Protein AF-A0A4Z0YD74-F1 (afdb_monomer)

Secondary structure (DSSP, 8-state):
-----S-TTT--HHHHHHHHHTTSS-HHHHHHHHHHHHHHHHHHH--EEEE--HHHHHHHHHHHHHHHHTT---STTTT-EEEEES--TTSSS--PPPGGG-----TT-GGGTT-B-SS--HHHHHHHHTT-EEEEEE--SGGGGTS-TTPPTTEETTTEE--BTTTBSPPTTPPTT-TT---SSSHHHHHHHHTTS-SEEE---S-------TT--S--GGGG-BTTB--HHHHHHHHIIIIIHHHHHHT-SB-S-SSHHHHHHHHHHTHHHHS-TT----HHHHHHHT----HHHHHHHHHHHHHHHHHHHHHHHHHTT-S-EEEETTSTHHHHHHHHT--EEEEEEEE-TTT--EEEEEEE-STT-HHHHHHHHHHHHHHSPPPPPP----

Mean predicted aligned error: 5.2 Å

Radius of gyration: 21.19 Å; Cα contacts (8 Å, |Δi|>4): 748; chains: 1; bounding box: 54×49×63 Å

Foldseek 3Di:
DPDQLDDLQPQALLNVLVCLLVVVDFLLSQLVNLVVLCVQFCVQFLFFLWFFDNVLLNVLRVVLSVCVVVVNQQASCASFEEEEALFALLDLQTQDAACVSVAFRAQLFPQRRPFHFHHGGPVNVVCVSNRYRHGGHTAFQRNFCLFDPQTATRAGLRRGRGWALQFGDDDPPAGRVGLGGCFGRSSSQSRCCQSSSGSYYDDDDQAGDFDPDVVCPPDDCLLLADVSHDLRLLLVLQSCFPPRQQSVQVRTPDRSDRGLVVSVVVCVVVQCRGQNPPRRGRVSSVVSVPRDDDPVRNVVSLVSLLVSLQVVVVCVCVVVVHFKDKDKPSDRVRVSCSSVVFDKDWDWDAADPPRRRTITMIMTGGHPVVVVVVVVVVVDPVPDDDYDHRPSDD

Sequence (394 aa):
MALSYFNPLVTTTADLRRMLDSQQITSVQIVEQYLEQIDRYEPVLNALASIAPRDSLRRIAESLDDERRGGRVRSPLHGIPIVLKVLCPISPDAFITASDLGMPTCAGAAVFAGAKASKNGAIVQMLVDAGLIILAKGNMTEYAGMKTEEMMPGWSAYGDQTISPYVGPIKRNEKILGHSAPGGSSSGPAVAVAAGFSPLAMGTDRDNRVDRNPLLDILDLSELNIDGKDAIMPIAFWDFKHIGIPTFIEGFSDAPVASLEEIVRFNEQNQNLTMPEPFTKQDQLLRALDIAGTSEEIAQLKRRLRETGKSIINRVLDAENVNCIAAPADSAICIYTAAAGYPHITIPLKKLNYNGRPFGICVMARENDEAVLLRFMAAYESMTAPRSVPSLVF

Organism: NCBI:txid37992

Nearest PDB structures (foldseek):
  1m21-assembly2_B  TM=8.201E-01  e=8.482E-23  Stenotrophomonas maltophilia
  5ewq-assembly1_A  TM=7.873E-01  e=8.482E-23  Bacillus anthracis
  5ewq-assembly2_B  TM=7.927E-01  e=3.066E-22  Bacillus anthracis
  5ewq-assembly3_C  TM=7.839E-01  e=2.573E-22  Bacillus anthracis
  6kvr-assembly1_B  TM=6.054E-01  e=1.975E-09  Candida albicans

Structure (mmCIF, N/CA/C/O backbone):
data_AF-A0A4Z0YD74-F1
#
_entry.id   AF-A0A4Z0YD74-F1
#
loop_
_atom_site.group_PDB
_atom_site.id
_atom_site.type_symbol
_atom_site.label_atom_id
_atom_site.label_alt_id
_atom_site.label_comp_id
_atom_site.label_asym_id
_atom_site.label_entity_id
_atom_site.label_seq_id
_atom_site.pdbx_PDB_ins_code
_atom_site.Cartn_x
_atom_site.Cartn_y
_atom_site.Cartn_z
_atom_site.occupancy
_atom_site.B_iso_or_equiv
_atom_site.auth_seq_id
_atom_site.auth_comp_id
_atom_site.auth_asym_id
_atom_site.auth_atom_id
_atom_site.pdbx_PDB_model_num
ATOM 1 N N . MET A 1 1 ? -7.555 -4.041 33.483 1.00 48.06 1 MET A N 1
ATOM 2 C CA . MET A 1 1 ? -7.833 -4.511 32.110 1.00 48.06 1 MET A CA 1
ATOM 3 C C . MET A 1 1 ? -8.229 -3.291 31.309 1.00 48.06 1 MET A C 1
ATOM 5 O O . MET A 1 1 ? -9.149 -2.613 31.748 1.00 48.06 1 MET A O 1
ATOM 9 N N . ALA A 1 2 ? -7.513 -2.966 30.231 1.00 55.31 2 ALA A N 1
ATOM 10 C CA . ALA A 1 2 ? -7.987 -1.950 29.293 1.00 55.31 2 ALA A CA 1
ATOM 11 C C . ALA A 1 2 ? -9.355 -2.392 28.745 1.00 55.31 2 ALA A C 1
ATOM 13 O O . ALA A 1 2 ? -9.575 -3.588 28.524 1.00 55.31 2 ALA A O 1
ATOM 14 N N . LEU A 1 3 ? -10.294 -1.455 28.628 1.00 58.34 3 LEU A N 1
ATOM 15 C CA . LEU A 1 3 ? -11.617 -1.721 28.072 1.00 58.34 3 LEU A CA 1
ATOM 16 C C . LEU A 1 3 ? -11.453 -1.975 26.572 1.00 58.34 3 LEU A C 1
ATOM 18 O O . LEU A 1 3 ? -11.167 -1.055 25.818 1.00 58.34 3 LEU A O 1
ATOM 22 N N . SER A 1 4 ? -11.627 -3.223 26.139 1.00 82.88 4 SER A N 1
ATOM 23 C CA . SER A 1 4 ? -11.691 -3.544 24.712 1.00 82.88 4 SER A CA 1
ATOM 24 C C . SER A 1 4 ? -13.100 -3.227 24.210 1.00 82.88 4 SER A C 1
ATOM 26 O O . SER A 1 4 ? -14.031 -3.972 24.514 1.00 82.88 4 SER A O 1
ATOM 28 N N . TYR A 1 5 ? -13.273 -2.132 23.468 1.00 91.56 5 TYR A N 1
ATOM 29 C CA . TYR A 1 5 ? -14.575 -1.723 22.921 1.00 91.56 5 TYR A CA 1
ATOM 30 C C . TYR A 1 5 ? -15.051 -2.635 21.779 1.00 91.56 5 TYR A C 1
ATOM 32 O O . TYR A 1 5 ? -16.246 -2.883 21.634 1.00 91.56 5 TYR A O 1
ATOM 40 N N . PHE A 1 6 ? -14.124 -3.160 20.976 1.00 96.12 6 PHE A N 1
ATOM 41 C CA . PHE A 1 6 ? -14.395 -4.129 19.903 1.00 96.12 6 PHE A CA 1
ATOM 42 C C . PHE A 1 6 ? -13.249 -5.146 19.755 1.00 96.12 6 PHE A C 1
ATOM 44 O O . PHE A 1 6 ? -12.366 -5.189 20.606 1.00 96.12 6 PHE A O 1
ATOM 51 N N . ASN A 1 7 ? -13.240 -5.995 18.721 1.00 95.69 7 ASN A N 1
ATOM 52 C CA . ASN A 1 7 ? -12.092 -6.859 18.421 1.00 95.69 7 ASN A CA 1
ATOM 53 C C . ASN A 1 7 ? -11.389 -6.360 17.144 1.00 95.69 7 ASN A C 1
ATOM 55 O O . ASN A 1 7 ? -11.938 -6.534 16.053 1.00 95.69 7 ASN A O 1
ATOM 59 N N . PRO A 1 8 ? -10.168 -5.798 17.235 1.00 96.19 8 PRO A N 1
ATOM 60 C CA . PRO A 1 8 ? -9.523 -5.140 16.101 1.00 96.19 8 PRO A CA 1
ATOM 61 C C . PRO A 1 8 ? -9.159 -6.096 14.956 1.00 96.19 8 PRO A C 1
ATOM 63 O O . PRO A 1 8 ? -8.894 -5.643 13.847 1.00 96.19 8 PRO A O 1
ATOM 66 N N . LEU A 1 9 ? -9.166 -7.414 15.193 1.00 95.88 9 LEU A N 1
ATOM 67 C CA . LEU A 1 9 ? -8.867 -8.417 14.170 1.00 95.88 9 LEU A CA 1
ATOM 68 C C . LEU A 1 9 ? -10.046 -8.738 13.247 1.00 95.88 9 LEU A C 1
ATOM 70 O O . LEU A 1 9 ? -9.824 -9.261 12.154 1.00 95.88 9 LEU A O 1
ATOM 74 N N . VAL A 1 10 ? -11.283 -8.499 13.688 1.00 95.06 10 VAL A N 1
ATOM 75 C CA . VAL A 1 10 ? -12.486 -8.979 12.979 1.00 95.06 10 VAL A CA 1
ATOM 76 C C . VAL A 1 10 ? -13.582 -7.933 12.831 1.00 95.06 10 VAL A C 1
ATOM 78 O O . VAL A 1 10 ? -14.423 -8.081 11.952 1.00 95.06 10 VAL A O 1
ATOM 81 N N . THR A 1 11 ? -13.594 -6.889 13.661 1.00 96.44 11 THR A N 1
ATOM 82 C CA . THR A 1 11 ? -14.579 -5.811 13.555 1.00 96.44 11 THR A CA 1
ATOM 83 C C . THR A 1 11 ? -14.349 -5.027 12.266 1.00 96.44 11 THR A C 1
ATOM 85 O O . THR A 1 11 ? -13.262 -4.502 12.026 1.00 96.44 11 THR A O 1
ATOM 88 N N . THR A 1 12 ? -15.379 -4.958 11.426 1.00 95.81 12 THR A N 1
ATOM 89 C CA . THR A 1 12 ? -15.314 -4.304 10.117 1.00 95.81 12 THR A CA 1
ATOM 90 C C . THR A 1 12 ? -15.540 -2.798 10.231 1.00 95.81 12 THR A C 1
ATOM 92 O O . THR A 1 12 ? -16.122 -2.301 11.197 1.00 95.81 12 THR A O 1
ATOM 95 N N . THR A 1 13 ? -15.172 -2.045 9.193 1.00 96.75 13 THR A N 1
ATOM 96 C CA . THR A 1 13 ? -15.523 -0.620 9.092 1.00 96.75 13 THR A CA 1
ATOM 97 C C . THR A 1 13 ? -17.033 -0.382 9.171 1.00 96.75 13 THR A C 1
ATOM 99 O O . THR A 1 13 ? -17.468 0.603 9.766 1.00 96.75 13 THR A O 1
ATOM 102 N N . ALA A 1 14 ? -17.845 -1.282 8.607 1.00 96.56 14 ALA A N 1
ATOM 103 C CA . ALA A 1 14 ? -19.299 -1.189 8.684 1.00 96.56 14 ALA A CA 1
ATOM 104 C C . ALA A 1 14 ? -19.808 -1.377 10.124 1.00 96.56 14 ALA A C 1
ATOM 106 O O . ALA A 1 14 ? -20.751 -0.699 10.530 1.00 96.56 14 ALA A O 1
ATOM 107 N N . ASP A 1 15 ? -19.173 -2.248 10.912 1.00 97.69 15 ASP A N 1
ATOM 108 C CA . ASP A 1 15 ? -19.484 -2.418 12.335 1.00 97.69 15 ASP A CA 1
ATOM 109 C C . ASP A 1 15 ? -19.129 -1.161 13.129 1.00 97.69 15 ASP A C 1
ATOM 111 O O . ASP A 1 15 ? -19.984 -0.629 13.834 1.00 97.69 15 ASP A O 1
ATOM 115 N N . LEU A 1 16 ? -17.912 -0.635 12.949 1.00 98.38 16 LEU A N 1
ATOM 116 C CA . LEU A 1 16 ? -17.460 0.590 13.617 1.00 98.38 16 LEU A CA 1
ATOM 117 C C . LEU A 1 16 ? -18.365 1.778 13.290 1.00 98.38 16 LEU A C 1
ATOM 119 O O . LEU A 1 16 ? -18.776 2.504 14.191 1.00 98.38 16 LEU A O 1
ATOM 123 N N . ARG A 1 17 ? -18.749 1.937 12.016 1.00 97.69 17 ARG A N 1
ATOM 124 C CA . ARG A 1 17 ? -19.724 2.948 11.602 1.00 97.69 17 ARG A CA 1
ATOM 125 C C . ARG A 1 17 ? -21.041 2.789 12.363 1.00 97.69 17 ARG A C 1
ATOM 127 O O . ARG A 1 17 ? -21.539 3.769 12.903 1.00 97.69 17 ARG A O 1
ATOM 134 N N . ARG A 1 18 ? -21.603 1.576 12.436 1.00 98.25 18 ARG A N 1
ATOM 135 C CA . ARG A 1 18 ? -22.859 1.329 13.170 1.00 98.25 18 ARG A CA 1
ATOM 136 C C . ARG A 1 18 ? -22.721 1.639 14.662 1.00 98.25 18 ARG A C 1
ATOM 138 O O . ARG A 1 18 ? -23.654 2.182 15.252 1.00 98.25 18 ARG A O 1
ATOM 145 N N . MET A 1 19 ? -21.580 1.325 15.271 1.00 98.25 19 MET A N 1
ATOM 146 C CA . MET A 1 19 ? -21.304 1.628 16.679 1.00 98.25 19 MET A CA 1
ATOM 147 C C . MET A 1 19 ? -21.175 3.142 16.922 1.00 98.25 19 MET A C 1
ATOM 149 O O . MET A 1 19 ? -21.726 3.637 17.903 1.00 98.25 19 MET A O 1
ATOM 153 N N . LEU A 1 20 ? -20.542 3.888 16.009 1.00 98.31 20 LEU A N 1
ATOM 154 C CA . LEU A 1 20 ? -20.486 5.358 16.043 1.00 98.31 20 LEU A CA 1
ATOM 155 C C . LEU A 1 20 ? -21.872 5.990 15.846 1.00 98.31 20 LEU A C 1
ATOM 157 O O . LEU A 1 20 ? -22.262 6.884 16.594 1.00 98.31 20 LEU A O 1
ATOM 161 N N . ASP A 1 21 ? -22.630 5.523 14.850 1.00 97.06 21 ASP A N 1
ATOM 162 C CA . ASP A 1 21 ? -23.965 6.040 14.516 1.00 97.06 21 ASP A CA 1
ATOM 163 C C . ASP A 1 21 ? -24.966 5.795 15.664 1.00 97.06 21 ASP A C 1
ATOM 165 O O . ASP A 1 21 ? -25.835 6.625 15.922 1.00 97.06 21 ASP A O 1
ATOM 169 N N . SER A 1 22 ? -24.812 4.684 16.393 1.00 96.94 22 SER A N 1
ATOM 170 C CA . SER A 1 22 ? -25.610 4.349 17.584 1.00 96.94 22 SER A CA 1
ATOM 171 C C . SER A 1 22 ? -25.026 4.865 18.904 1.00 96.94 22 SER A C 1
ATOM 173 O O . SER A 1 22 ? -25.555 4.533 19.963 1.00 96.94 22 SER A O 1
ATOM 175 N N . GLN A 1 23 ? -23.964 5.679 18.852 1.00 96.12 23 GLN A N 1
ATOM 176 C CA . GLN A 1 23 ? -23.299 6.280 20.018 1.00 96.12 23 GLN A CA 1
ATOM 177 C C . GLN A 1 23 ? -22.785 5.258 21.051 1.00 96.12 23 GLN A C 1
ATOM 179 O O . GLN A 1 23 ? -22.620 5.583 22.225 1.00 96.12 23 GLN A O 1
ATOM 184 N N . GLN A 1 24 ? -22.521 4.019 20.629 1.00 97.44 24 GLN A N 1
ATOM 185 C CA . GLN A 1 24 ? -21.938 2.980 21.485 1.00 97.44 24 GLN A CA 1
ATOM 186 C C . GLN A 1 24 ? -20.447 3.212 21.728 1.00 97.44 24 GLN A C 1
ATOM 188 O O . GLN A 1 24 ? -19.935 2.836 22.780 1.00 97.44 24 GLN A O 1
ATOM 193 N N . ILE A 1 25 ? -19.764 3.807 20.747 1.00 97.94 25 ILE A N 1
ATOM 194 C CA . ILE A 1 25 ? -18.350 4.176 20.818 1.00 97.94 25 ILE A CA 1
ATOM 195 C C . ILE A 1 25 ? -18.129 5.556 20.199 1.00 97.94 25 ILE A C 1
ATOM 197 O O . ILE A 1 25 ? -18.973 6.047 19.446 1.00 97.94 25 ILE A O 1
ATOM 201 N N . THR A 1 26 ? -16.973 6.150 20.475 1.00 98.50 26 THR A N 1
ATOM 202 C CA . THR A 1 26 ? -16.492 7.387 19.850 1.00 98.50 26 THR A CA 1
ATOM 203 C C . THR A 1 26 ? -15.277 7.127 18.955 1.00 98.50 26 THR A C 1
ATOM 205 O O . THR A 1 26 ? -14.604 6.102 19.075 1.00 98.50 26 THR A O 1
ATOM 208 N N . SER A 1 27 ? -14.964 8.061 18.058 1.00 98.69 27 SER A N 1
ATOM 209 C CA . SER A 1 27 ? -13.771 8.003 17.204 1.00 98.69 27 SER A CA 1
ATOM 210 C C . SER A 1 27 ? -12.498 8.001 18.052 1.00 98.69 27 SER A C 1
ATOM 212 O O . SER A 1 27 ? -11.545 7.296 17.725 1.00 98.69 27 SER A O 1
ATOM 214 N N . VAL A 1 28 ? -12.497 8.725 19.181 1.00 98.62 28 VAL A N 1
ATOM 215 C CA 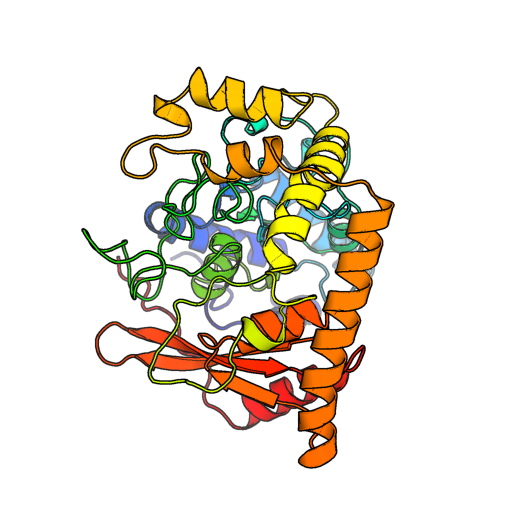. VAL A 1 28 ? -11.396 8.691 20.163 1.00 98.62 28 VAL A CA 1
ATOM 216 C C . VAL A 1 28 ? -11.170 7.274 20.683 1.00 98.62 28 VAL A C 1
ATOM 218 O O . VAL A 1 28 ? -10.046 6.783 20.630 1.00 98.62 28 VAL A O 1
ATOM 221 N N . GLN A 1 29 ? -12.231 6.585 21.111 1.00 98.44 29 GLN A N 1
ATOM 222 C CA . GLN A 1 29 ? -12.139 5.212 21.620 1.00 98.44 29 GLN A CA 1
ATOM 223 C C . GLN A 1 29 ? -11.663 4.228 20.545 1.00 98.44 29 GLN A C 1
ATOM 225 O O . GLN A 1 29 ? -10.898 3.311 20.842 1.00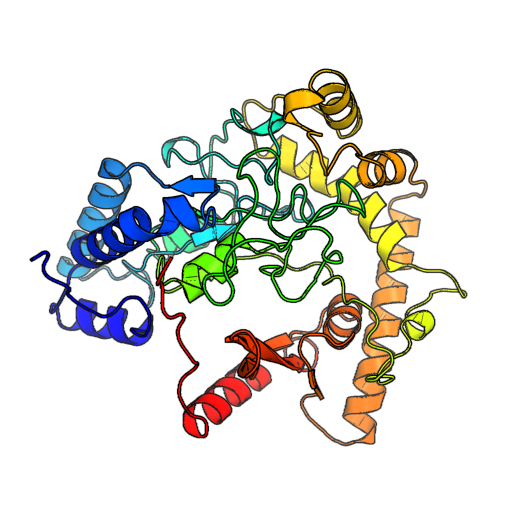 98.44 29 GLN A O 1
ATOM 230 N N . ILE A 1 30 ? -12.070 4.435 19.286 1.00 98.50 30 ILE A N 1
ATOM 231 C CA . ILE A 1 30 ? -11.571 3.653 18.149 1.00 98.50 30 ILE A CA 1
ATOM 232 C C . ILE A 1 30 ? -10.063 3.843 17.982 1.00 98.50 30 ILE A C 1
ATOM 234 O O . ILE A 1 30 ? -9.325 2.862 17.895 1.00 98.50 30 ILE A O 1
ATOM 238 N N . VAL A 1 31 ? -9.600 5.094 17.939 1.00 98.38 31 VAL A N 1
ATOM 239 C CA . VAL A 1 31 ? -8.178 5.425 17.784 1.00 98.38 31 VAL A CA 1
ATOM 240 C C . VAL A 1 31 ? -7.354 4.869 18.942 1.00 98.38 31 VAL A C 1
ATOM 242 O O . VAL A 1 31 ? -6.340 4.221 18.697 1.00 98.38 31 VAL A O 1
ATOM 245 N N . GLU A 1 32 ? -7.789 5.071 20.186 1.00 97.94 32 GLU A N 1
ATOM 246 C CA . GLU A 1 32 ? -7.101 4.561 21.377 1.00 97.94 32 GLU A CA 1
ATOM 247 C C . GLU A 1 32 ? -6.966 3.037 21.335 1.00 97.94 32 GLU A C 1
ATOM 249 O O . GLU A 1 32 ? -5.870 2.515 21.534 1.00 97.94 32 GLU A O 1
ATOM 254 N N . GLN A 1 33 ? -8.032 2.321 20.971 1.00 97.31 33 GLN A N 1
ATOM 255 C CA . GLN A 1 33 ? -7.989 0.867 20.876 1.00 97.31 33 GLN A CA 1
ATOM 256 C C . GLN A 1 33 ? -7.024 0.363 19.786 1.00 97.31 33 GLN A C 1
ATOM 258 O O . GLN A 1 33 ? -6.318 -0.629 19.990 1.00 97.31 33 GLN A O 1
ATOM 263 N N . TYR A 1 34 ? -6.966 1.028 18.630 1.00 98.25 34 TYR A N 1
ATOM 264 C CA . TYR A 1 34 ? -5.996 0.676 17.591 1.00 98.25 34 TYR A CA 1
ATOM 265 C C . TYR A 1 34 ? -4.557 1.010 18.000 1.00 98.25 34 TYR A C 1
ATOM 267 O O . TYR A 1 34 ? -3.655 0.221 17.721 1.00 98.25 34 TYR A O 1
ATOM 275 N N . LEU A 1 35 ? -4.332 2.119 18.712 1.00 98.19 35 LEU A N 1
ATOM 276 C CA . LEU A 1 35 ? -3.018 2.459 19.263 1.00 98.19 35 LEU A CA 1
ATOM 277 C C . LEU A 1 35 ? -2.547 1.433 20.306 1.00 98.19 35 LEU A C 1
ATOM 279 O O . LEU A 1 35 ? -1.380 1.062 20.288 1.00 98.19 35 LEU A O 1
ATOM 283 N N . GLU A 1 36 ? -3.437 0.912 21.156 1.00 96.88 36 GLU A N 1
ATOM 284 C CA . GLU A 1 36 ? -3.101 -0.171 22.094 1.00 96.88 36 GLU A CA 1
ATOM 285 C C . GLU A 1 36 ? -2.695 -1.470 21.377 1.00 96.88 36 GLU A C 1
ATOM 287 O O . GLU A 1 36 ? -1.786 -2.179 21.821 1.00 96.88 36 GLU A O 1
ATOM 292 N N . GLN A 1 37 ? -3.361 -1.799 20.265 1.00 96.94 37 GLN A N 1
ATOM 293 C CA . GLN A 1 37 ? -2.995 -2.948 19.435 1.00 96.94 37 GLN A CA 1
ATOM 294 C C . GLN A 1 37 ? -1.621 -2.735 18.781 1.00 96.94 37 GLN A C 1
ATOM 296 O O . GLN A 1 37 ? -0.801 -3.655 18.769 1.00 96.94 37 GLN A O 1
ATOM 301 N N . ILE A 1 38 ? -1.367 -1.527 18.267 1.00 97.94 38 ILE A N 1
ATOM 302 C CA . ILE A 1 38 ? -0.083 -1.126 17.682 1.00 97.94 38 ILE A CA 1
ATOM 303 C C . ILE A 1 38 ? 1.034 -1.242 18.722 1.00 97.94 38 ILE A C 1
ATOM 305 O O . ILE A 1 38 ? 2.012 -1.934 18.463 1.00 97.94 38 ILE A O 1
ATOM 309 N N . ASP A 1 39 ? 0.867 -0.677 19.920 1.00 97.12 39 ASP A N 1
ATOM 310 C CA . ASP A 1 39 ? 1.874 -0.752 20.991 1.00 97.12 39 ASP A CA 1
ATOM 311 C C . ASP A 1 39 ? 2.284 -2.189 21.316 1.00 97.12 39 ASP A C 1
ATOM 313 O O . ASP A 1 39 ? 3.437 -2.460 21.652 1.00 97.12 39 ASP A O 1
ATOM 317 N N . ARG A 1 40 ? 1.328 -3.119 21.236 1.00 96.25 40 ARG A N 1
ATOM 318 C CA . ARG A 1 40 ? 1.553 -4.516 21.597 1.00 96.25 40 ARG A CA 1
ATOM 319 C C . ARG A 1 40 ? 2.327 -5.294 20.538 1.00 96.25 40 ARG A C 1
ATOM 321 O O . ARG A 1 40 ? 3.114 -6.159 20.912 1.00 96.25 40 ARG A O 1
ATOM 328 N N . TYR A 1 41 ? 2.079 -5.044 19.253 1.00 97.62 41 TYR A N 1
ATOM 329 C CA . TYR A 1 41 ? 2.566 -5.927 18.185 1.00 97.62 41 TYR A CA 1
ATOM 330 C C . TYR A 1 41 ? 3.426 -5.238 17.128 1.00 97.62 41 TYR A C 1
ATOM 332 O O . TYR A 1 41 ? 4.175 -5.920 16.436 1.00 97.62 41 TYR A O 1
ATOM 340 N N . GLU A 1 42 ? 3.377 -3.915 16.988 1.00 97.44 42 GLU A N 1
ATOM 341 C CA . GLU A 1 42 ? 4.245 -3.213 16.041 1.00 97.44 42 GLU A CA 1
ATOM 342 C C . GLU A 1 42 ? 5.741 -3.419 16.335 1.00 97.44 42 GLU A C 1
ATOM 344 O O . GLU A 1 42 ? 6.464 -3.693 15.379 1.00 97.44 42 GLU A O 1
ATOM 349 N N . PRO A 1 43 ? 6.217 -3.442 17.605 1.00 96.38 43 PRO A N 1
ATOM 350 C CA . PRO A 1 43 ? 7.633 -3.682 17.906 1.00 96.38 43 PRO A CA 1
ATOM 351 C C . PRO A 1 43 ? 8.203 -5.010 17.383 1.00 96.38 43 PRO A C 1
ATOM 353 O O . PRO A 1 43 ? 9.420 -5.163 17.320 1.00 96.38 43 PRO A O 1
ATOM 356 N N . VAL A 1 44 ? 7.347 -5.984 17.051 1.00 95.56 44 VAL A N 1
ATOM 357 C CA . VAL A 1 44 ? 7.757 -7.275 16.470 1.00 95.56 44 VAL A CA 1
ATOM 358 C C . VAL A 1 44 ? 7.390 -7.406 14.991 1.00 95.56 44 VAL A C 1
ATOM 360 O O . VAL A 1 44 ? 7.944 -8.262 14.301 1.00 95.56 44 VAL A O 1
ATOM 363 N N . LEU A 1 45 ? 6.455 -6.587 14.497 1.00 97.19 45 LEU A N 1
ATOM 364 C CA . LEU A 1 45 ? 5.949 -6.667 13.129 1.00 97.19 45 LEU A CA 1
ATOM 365 C C . LEU A 1 45 ? 6.610 -5.685 12.162 1.00 97.19 45 LEU A C 1
ATOM 367 O O . LEU A 1 45 ? 6.634 -5.991 10.970 1.00 97.19 45 LEU A O 1
ATOM 371 N N . ASN A 1 46 ? 7.130 -4.545 12.631 1.00 97.12 46 ASN A N 1
ATOM 372 C CA . ASN A 1 46 ? 7.730 -3.500 11.785 1.00 97.12 46 ASN A CA 1
ATOM 373 C C . ASN A 1 46 ? 6.858 -3.165 10.553 1.00 97.12 46 ASN A C 1
ATOM 375 O O . ASN A 1 46 ? 7.333 -3.059 9.411 1.00 97.12 46 ASN A O 1
ATOM 379 N N . ALA A 1 47 ? 5.539 -3.104 10.749 1.00 97.44 47 ALA A N 1
ATOM 380 C CA . ALA A 1 47 ? 4.568 -2.861 9.693 1.00 97.44 47 ALA A CA 1
ATOM 381 C C . ALA A 1 47 ? 4.328 -1.367 9.458 1.00 97.44 47 ALA A C 1
ATOM 383 O O . ALA A 1 47 ? 3.853 -0.984 8.386 1.00 97.44 47 ALA A O 1
ATOM 384 N N . LEU A 1 48 ? 4.644 -0.513 10.427 1.00 97.31 48 LEU A N 1
ATOM 385 C CA . LEU A 1 48 ? 4.423 0.924 10.406 1.00 97.31 48 LEU A CA 1
ATOM 386 C C . LEU A 1 48 ? 5.773 1.643 10.401 1.00 97.31 48 LEU A C 1
ATOM 388 O O . LEU A 1 48 ? 6.536 1.599 11.354 1.00 97.31 48 LEU A O 1
ATOM 392 N N . ALA A 1 49 ? 6.048 2.362 9.317 1.00 94.31 49 ALA A N 1
ATOM 393 C CA . ALA A 1 49 ? 7.230 3.208 9.201 1.00 94.31 49 ALA A CA 1
ATOM 394 C C . ALA A 1 49 ? 7.145 4.438 10.122 1.00 94.31 49 ALA A C 1
ATOM 396 O O . ALA A 1 49 ? 8.156 4.949 10.591 1.00 94.31 49 ALA A O 1
ATOM 397 N N . SER A 1 50 ? 5.937 4.949 10.361 1.00 95.00 50 SER A N 1
ATOM 398 C CA . SER A 1 50 ? 5.706 6.063 11.279 1.00 95.00 50 SER A CA 1
ATOM 399 C C . SER A 1 50 ? 4.266 6.056 11.769 1.00 95.00 50 SER A C 1
ATOM 401 O O . SER A 1 50 ? 3.357 5.714 11.016 1.00 95.00 50 SER A O 1
ATOM 403 N N . ILE A 1 51 ? 4.052 6.459 13.016 1.00 96.31 51 ILE A N 1
ATOM 404 C CA . ILE A 1 51 ? 2.733 6.605 13.633 1.00 96.31 51 ILE A CA 1
ATOM 405 C C . ILE A 1 51 ? 2.514 8.096 13.895 1.00 96.31 51 ILE A C 1
ATOM 407 O O . ILE A 1 51 ? 3.433 8.778 14.353 1.00 96.31 51 ILE A O 1
ATOM 411 N N . ALA A 1 52 ? 1.315 8.609 13.613 1.00 96.56 52 ALA A N 1
ATOM 412 C CA . ALA A 1 52 ? 1.005 10.007 13.894 1.00 96.56 52 ALA A CA 1
ATOM 413 C C . ALA A 1 52 ? 1.102 10.310 15.404 1.00 96.56 52 ALA A C 1
ATOM 415 O O . ALA A 1 52 ? 0.796 9.444 16.232 1.00 96.56 52 ALA A O 1
ATOM 416 N N . PRO A 1 53 ? 1.471 11.543 15.802 1.00 97.50 53 PRO A N 1
ATOM 417 C CA . PRO A 1 53 ? 1.522 11.920 17.210 1.00 97.50 53 PRO A CA 1
ATOM 418 C C . PRO A 1 53 ? 0.175 11.695 17.905 1.00 97.50 53 PRO A C 1
ATOM 420 O O . PRO A 1 53 ? -0.865 12.155 17.427 1.00 97.50 53 PRO A O 1
ATOM 423 N N . ARG A 1 54 ? 0.195 11.028 19.065 1.00 97.19 54 ARG A N 1
ATOM 424 C CA . ARG A 1 54 ? -1.020 10.644 19.807 1.00 97.19 54 ARG A CA 1
ATOM 425 C C . ARG A 1 54 ? -1.930 11.825 20.121 1.00 97.19 54 ARG A C 1
ATOM 427 O O . ARG A 1 54 ? -3.134 11.734 19.910 1.00 97.19 54 ARG A O 1
ATOM 434 N N . ASP A 1 55 ? -1.356 12.945 20.550 1.00 97.00 55 ASP A N 1
ATOM 435 C CA . ASP A 1 55 ? -2.123 14.155 20.859 1.00 97.00 55 ASP A CA 1
ATOM 436 C C . ASP A 1 55 ? -2.793 14.749 19.612 1.00 97.00 55 ASP A C 1
ATOM 438 O O . ASP A 1 55 ? -3.887 15.304 19.692 1.00 97.00 55 ASP A O 1
ATOM 442 N N . SER A 1 56 ? -2.167 14.627 18.438 1.00 96.81 56 SER A N 1
ATOM 443 C CA . SER A 1 56 ? -2.782 15.034 17.170 1.00 96.81 56 SER A CA 1
ATOM 444 C C . SER A 1 56 ? -3.915 14.092 16.779 1.00 96.81 56 SER A C 1
ATOM 446 O O . SER A 1 56 ? -5.004 14.565 16.468 1.00 96.81 56 SER A O 1
ATOM 448 N N . LEU A 1 57 ? -3.696 12.776 16.863 1.00 97.94 57 LEU A N 1
ATOM 449 C CA . LEU A 1 57 ? -4.729 11.775 16.588 1.00 97.94 57 LEU A CA 1
ATOM 450 C C . LEU A 1 57 ? -5.952 11.952 17.486 1.00 97.94 57 LEU A C 1
ATOM 452 O O . LEU A 1 57 ? -7.080 11.961 16.996 1.00 97.94 57 LEU A O 1
ATOM 456 N N . ARG A 1 58 ? -5.726 12.157 18.786 1.00 98.12 58 ARG A N 1
ATOM 457 C CA . ARG A 1 58 ? -6.784 12.400 19.762 1.00 98.12 58 ARG A CA 1
ATOM 458 C C . ARG A 1 58 ? -7.573 13.665 19.438 1.00 98.12 58 ARG A C 1
ATOM 460 O O . ARG A 1 58 ? -8.791 13.586 19.346 1.00 98.12 58 ARG A O 1
ATOM 467 N N . ARG A 1 59 ? -6.909 14.800 19.186 1.00 98.25 59 ARG A N 1
ATOM 468 C CA . ARG A 1 59 ? -7.594 16.057 18.822 1.00 98.25 59 ARG A CA 1
ATOM 469 C C . ARG A 1 59 ? -8.416 15.931 17.539 1.00 98.25 59 ARG A C 1
ATOM 471 O O . ARG A 1 59 ? -9.522 16.458 17.469 1.00 98.25 59 ARG A O 1
ATOM 478 N N . ILE A 1 60 ? -7.888 15.244 16.523 1.00 98.25 60 ILE A N 1
ATOM 479 C CA . ILE A 1 60 ? -8.616 15.001 15.267 1.00 98.25 60 ILE A CA 1
ATOM 480 C C . ILE A 1 60 ? -9.856 14.143 15.542 1.00 98.25 60 ILE A C 1
ATOM 482 O O . ILE A 1 60 ? -10.946 14.485 15.090 1.00 98.25 60 ILE A O 1
ATOM 486 N N . ALA A 1 61 ? -9.708 13.064 16.311 1.00 9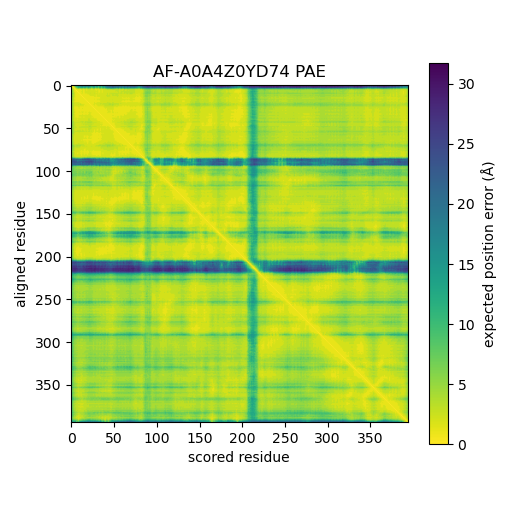8.69 61 ALA A N 1
ATOM 487 C CA . ALA A 1 61 ? -10.814 12.188 16.676 1.00 98.69 61 ALA A CA 1
ATOM 488 C C . ALA A 1 61 ? -11.893 12.920 17.496 1.00 98.69 61 ALA A C 1
ATOM 490 O O . ALA A 1 61 ? -13.069 12.824 17.158 1.00 98.69 61 ALA A O 1
ATOM 491 N N . GLU A 1 62 ? -11.496 13.715 18.498 1.00 98.75 62 GLU A N 1
ATOM 492 C CA . GLU A 1 62 ? -12.396 14.566 19.293 1.00 98.75 62 GLU A CA 1
ATOM 493 C C . GLU A 1 62 ? -13.167 15.541 18.390 1.00 98.75 62 GLU A C 1
ATOM 495 O O . GLU A 1 62 ? -14.390 15.624 18.469 1.00 98.75 62 GLU A O 1
ATOM 500 N N . SER A 1 63 ? -12.483 16.209 17.454 1.00 98.69 63 SER A N 1
ATOM 501 C CA . SER A 1 63 ? -13.128 17.114 16.492 1.00 98.69 63 SER A CA 1
ATOM 502 C C . SER A 1 63 ? -14.151 16.397 15.605 1.00 98.69 63 SER A C 1
ATOM 504 O O . SER A 1 63 ? -15.214 16.948 15.318 1.00 98.69 63 SER A O 1
ATOM 506 N N . LEU A 1 64 ? -13.855 15.177 15.150 1.00 98.75 64 LEU A N 1
ATOM 507 C CA . LEU A 1 64 ? -14.783 14.390 14.334 1.00 98.75 64 LEU A CA 1
ATOM 508 C C . LEU A 1 64 ? -15.977 13.893 15.161 1.00 98.75 64 LEU A C 1
ATOM 510 O O . LEU A 1 64 ? -17.103 13.868 14.657 1.00 98.75 64 LEU A O 1
ATOM 514 N N . ASP A 1 65 ? -15.770 13.561 16.433 1.00 98.75 65 ASP A N 1
ATOM 515 C CA . ASP A 1 65 ? -16.854 13.229 17.356 1.00 98.75 65 ASP A CA 1
ATOM 516 C C . ASP A 1 65 ? -17.752 14.443 17.637 1.00 98.75 65 ASP A C 1
ATOM 518 O O . ASP A 1 65 ? -18.977 14.311 17.663 1.00 98.75 65 ASP A O 1
ATOM 522 N N . ASP A 1 66 ? -17.178 15.636 17.792 1.00 98.62 66 ASP A N 1
ATOM 523 C CA . ASP A 1 66 ? -17.912 16.897 17.960 1.00 98.62 66 ASP A CA 1
ATOM 524 C C . ASP A 1 66 ? -18.754 17.233 16.725 1.00 98.62 66 ASP A C 1
ATOM 526 O O . ASP A 1 66 ? -19.929 17.597 16.839 1.00 98.62 66 ASP A O 1
ATOM 530 N N . GLU A 1 67 ? -18.185 17.060 15.531 1.00 98.56 67 GLU A N 1
ATOM 531 C CA . GLU A 1 67 ? -18.911 17.190 14.268 1.00 98.56 67 GLU A CA 1
ATOM 532 C C . GLU A 1 67 ? -20.094 16.224 14.195 1.00 98.56 67 GLU A C 1
ATOM 534 O O . GLU A 1 67 ? -21.213 16.653 13.902 1.00 98.56 67 GLU A O 1
ATOM 539 N N . ARG A 1 68 ? -19.878 14.952 14.551 1.00 98.19 68 ARG A N 1
ATOM 540 C CA . ARG A 1 68 ? -20.929 13.930 14.588 1.00 98.19 68 ARG A CA 1
ATOM 541 C C . ARG A 1 68 ? -22.043 14.296 15.572 1.00 98.19 68 ARG A C 1
ATOM 543 O O . ARG A 1 68 ? -23.212 14.217 15.200 1.00 98.19 68 ARG A O 1
ATOM 550 N N . ARG A 1 69 ? -21.714 14.755 16.788 1.00 97.69 69 ARG A N 1
ATOM 551 C CA . ARG A 1 69 ? -22.712 15.225 17.776 1.00 97.69 69 ARG A CA 1
ATOM 552 C C . ARG A 1 69 ? -23.483 16.452 17.286 1.00 97.69 69 ARG A C 1
ATOM 554 O O . ARG A 1 69 ? -24.665 16.586 17.584 1.00 97.69 69 ARG A O 1
ATOM 561 N N . GLY A 1 70 ? -22.835 17.311 16.502 1.00 97.50 70 GLY A N 1
ATOM 562 C CA . GLY A 1 70 ? -23.457 18.449 15.827 1.00 97.50 70 GLY A CA 1
ATOM 563 C C . GLY A 1 70 ? -24.227 18.102 14.546 1.00 97.50 70 GLY A C 1
ATOM 564 O O . GLY A 1 70 ? -24.645 19.019 13.844 1.00 97.50 70 GLY A O 1
ATOM 565 N N . GLY A 1 71 ? -24.386 16.818 14.198 1.00 96.94 71 GLY A N 1
ATOM 566 C CA . GLY A 1 71 ? -25.096 16.373 12.992 1.00 96.94 71 GLY A CA 1
ATOM 567 C C . GLY A 1 71 ? -24.319 16.549 11.681 1.00 96.94 71 GLY A C 1
ATOM 568 O O . GLY A 1 71 ? -24.894 16.406 10.604 1.00 96.94 71 GLY A O 1
ATOM 569 N N . ARG A 1 72 ? -23.017 16.850 11.742 1.00 97.56 72 ARG A N 1
ATOM 570 C CA . ARG A 1 72 ? -22.133 17.021 10.581 1.00 97.56 72 ARG A CA 1
ATOM 571 C C . ARG A 1 72 ? -21.306 15.756 10.360 1.00 97.56 72 ARG A C 1
ATOM 573 O O . ARG A 1 72 ? -20.175 15.655 10.812 1.00 97.56 72 ARG A O 1
ATOM 580 N N . VAL A 1 73 ? -21.874 14.780 9.660 1.00 97.88 73 VAL A N 1
ATOM 581 C CA . VAL A 1 73 ? -21.150 13.573 9.230 1.00 97.88 73 VAL A CA 1
ATOM 582 C C . VAL A 1 73 ? -20.661 13.784 7.799 1.00 97.88 73 VAL A C 1
ATOM 584 O O . VAL A 1 73 ? -21.475 13.978 6.899 1.00 97.88 73 VAL A O 1
ATOM 587 N N . ARG A 1 74 ? -19.341 13.759 7.584 1.00 98.06 74 ARG A N 1
ATOM 588 C CA . ARG A 1 74 ? -18.726 14.064 6.278 1.00 98.06 74 ARG A CA 1
ATOM 589 C C . ARG A 1 74 ? -18.926 12.954 5.248 1.00 98.06 74 ARG A C 1
ATOM 591 O O . ARG A 1 74 ? -19.120 13.226 4.068 1.00 98.06 74 ARG A O 1
ATOM 598 N N . SER A 1 75 ? -18.874 11.698 5.688 1.00 98.00 75 SER A N 1
ATOM 599 C CA . SER A 1 75 ? -19.049 10.517 4.839 1.00 98.00 75 SER A CA 1
ATOM 600 C C . SER A 1 75 ? -19.387 9.267 5.674 1.00 98.00 75 SER A C 1
ATOM 602 O O . SER A 1 75 ? -19.302 9.310 6.905 1.00 98.00 75 SER A O 1
ATOM 604 N N . PRO A 1 76 ? -19.695 8.114 5.045 1.00 97.25 76 PRO A N 1
ATOM 605 C CA . PRO A 1 76 ? -19.793 6.826 5.741 1.00 97.25 76 PRO A CA 1
ATOM 606 C C . PRO A 1 76 ? -18.529 6.395 6.509 1.00 97.25 76 PRO A C 1
ATOM 608 O O . PRO A 1 76 ? -18.612 5.477 7.321 1.00 97.25 76 PRO A O 1
ATOM 611 N N . LEU A 1 77 ? -17.377 7.024 6.251 1.00 97.81 77 LEU A N 1
ATOM 612 C CA . LEU A 1 77 ? -16.078 6.729 6.866 1.00 97.81 77 LEU A CA 1
ATOM 613 C C . LEU A 1 77 ? -15.669 7.762 7.933 1.00 97.81 77 LEU A C 1
ATOM 615 O O . LEU A 1 77 ? -14.549 7.728 8.435 1.00 97.81 77 LEU A O 1
ATOM 619 N N . HIS A 1 78 ? -16.569 8.680 8.292 1.00 98.62 78 HIS A N 1
ATOM 620 C CA . HIS A 1 78 ? -16.318 9.735 9.274 1.00 98.62 78 HIS A CA 1
ATOM 621 C C . HIS A 1 78 ? -15.921 9.172 10.648 1.00 98.62 78 HIS A C 1
ATOM 623 O O . HIS A 1 78 ? -16.718 8.482 11.289 1.00 98.62 78 HIS A O 1
ATOM 629 N N . GLY A 1 79 ? -14.723 9.512 11.124 1.00 98.44 79 GLY A N 1
ATOM 630 C CA . GLY A 1 79 ? -14.164 9.040 12.395 1.00 98.44 79 GLY A CA 1
ATOM 631 C C . GLY A 1 79 ? -13.419 7.703 12.311 1.00 98.44 79 GLY A C 1
ATOM 632 O O . GLY A 1 79 ? -12.961 7.198 13.333 1.00 98.44 79 GLY A O 1
ATOM 633 N N . ILE A 1 80 ? -13.289 7.110 11.119 1.00 98.56 80 ILE A N 1
ATOM 634 C CA . ILE A 1 80 ? -12.629 5.811 10.935 1.00 98.56 80 ILE A CA 1
ATOM 635 C C . ILE A 1 80 ? -11.129 6.003 10.656 1.00 98.56 80 ILE A C 1
ATOM 637 O O . ILE A 1 80 ? -10.768 6.794 9.778 1.00 98.56 80 ILE A O 1
ATOM 641 N N . PRO A 1 81 ? -10.235 5.272 11.350 1.00 98.19 81 PRO A N 1
ATOM 642 C CA . PRO A 1 81 ? -8.808 5.335 11.077 1.00 98.19 81 PRO A CA 1
ATOM 643 C C . PRO A 1 81 ? -8.418 4.568 9.810 1.00 98.19 81 PRO A C 1
ATOM 645 O O . PRO A 1 81 ? -9.044 3.571 9.449 1.00 98.19 81 PRO A O 1
ATOM 648 N N . ILE A 1 82 ? -7.335 5.008 9.172 1.00 98.31 82 ILE A N 1
ATOM 649 C CA . ILE A 1 82 ? -6.731 4.365 8.002 1.00 98.31 82 ILE A CA 1
ATOM 650 C C . ILE A 1 82 ? -5.201 4.428 8.072 1.00 98.31 82 ILE A C 1
ATOM 652 O O . ILE A 1 82 ? -4.626 5.428 8.504 1.00 98.31 82 ILE A O 1
ATOM 656 N N . VAL A 1 83 ? -4.536 3.368 7.609 1.00 97.31 83 VAL A N 1
ATOM 657 C CA . VAL A 1 83 ? -3.080 3.342 7.392 1.00 97.31 83 VAL A CA 1
ATOM 658 C C . VAL A 1 83 ? -2.761 3.576 5.921 1.00 97.31 83 VAL A C 1
ATOM 660 O O . VAL A 1 83 ? -3.319 2.926 5.041 1.00 97.31 83 VAL A O 1
ATOM 663 N N . LEU A 1 84 ? -1.827 4.476 5.626 1.00 93.69 84 LEU A N 1
ATOM 664 C CA . LEU A 1 84 ? -1.414 4.761 4.249 1.00 93.69 84 LEU A CA 1
ATOM 665 C C . LEU A 1 84 ? 0.003 4.267 4.010 1.00 93.69 84 LEU A C 1
ATOM 667 O O . LEU A 1 84 ? 0.878 4.518 4.829 1.00 93.69 84 LEU A O 1
ATOM 671 N N . LYS A 1 85 ? 0.282 3.632 2.873 1.00 86.62 85 LYS A N 1
ATOM 672 C CA . LYS A 1 85 ? 1.661 3.279 2.502 1.00 86.62 85 LYS A CA 1
ATOM 673 C C . LYS A 1 85 ? 2.584 4.502 2.564 1.00 86.62 85 LYS A C 1
ATOM 675 O O . LYS A 1 85 ? 2.192 5.615 2.197 1.00 86.62 85 LYS A O 1
ATOM 680 N N . VAL A 1 86 ? 3.826 4.293 3.000 1.00 69.38 86 VAL A N 1
ATOM 681 C CA . VAL A 1 86 ? 4.839 5.353 3.104 1.00 69.38 86 VAL A CA 1
ATOM 682 C C . VAL A 1 86 ? 5.299 5.914 1.748 1.00 69.38 86 VAL A C 1
ATOM 684 O O . VAL A 1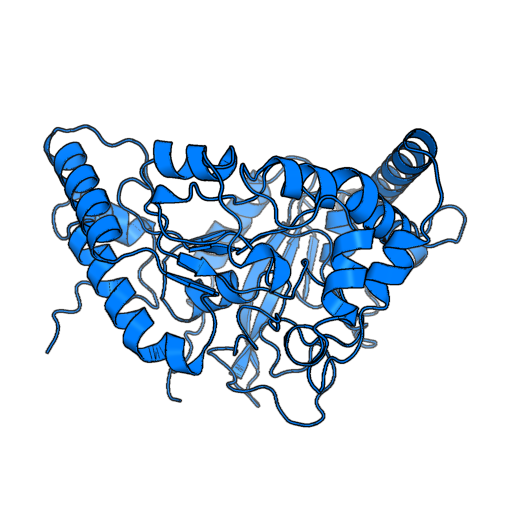 86 ? 5.965 6.945 1.779 1.00 69.38 86 VAL A O 1
ATOM 687 N N . LEU A 1 87 ? 4.898 5.300 0.606 1.00 64.69 87 LEU A N 1
ATOM 688 C CA . LEU A 1 87 ? 4.562 5.899 -0.718 1.00 64.69 87 LEU A CA 1
ATOM 689 C C . LEU A 1 87 ? 4.733 4.907 -1.918 1.00 64.69 87 LEU A C 1
ATOM 691 O O . LEU A 1 87 ? 5.258 3.816 -1.749 1.00 64.69 87 LEU A O 1
ATOM 695 N N . CYS A 1 88 ? 4.320 5.258 -3.149 1.00 54.25 88 CYS A N 1
ATOM 696 C CA . CYS A 1 88 ? 5.003 4.863 -4.395 1.00 54.25 88 CYS A CA 1
ATOM 697 C C . CYS A 1 88 ? 5.302 6.103 -5.262 1.00 54.25 88 CYS A C 1
ATOM 699 O O . CYS A 1 88 ? 4.374 6.864 -5.527 1.00 54.25 88 CYS A O 1
ATOM 701 N N . PRO A 1 89 ? 6.556 6.327 -5.695 1.00 53.22 89 PRO A N 1
ATOM 702 C CA . PRO A 1 89 ? 6.918 7.546 -6.413 1.00 53.22 89 PRO A CA 1
ATOM 703 C C . PRO A 1 89 ? 6.324 7.621 -7.824 1.00 53.22 89 PRO A C 1
ATOM 705 O O . PRO A 1 89 ? 6.353 8.680 -8.403 1.00 53.22 89 PRO A O 1
ATOM 708 N N . ILE A 1 90 ? 5.750 6.561 -8.400 1.00 51.28 90 ILE A N 1
ATOM 709 C CA . ILE A 1 90 ? 5.418 6.505 -9.841 1.00 51.28 90 ILE A CA 1
ATOM 710 C C . ILE A 1 90 ? 4.058 7.164 -10.187 1.00 51.28 90 ILE A C 1
ATOM 712 O O . ILE A 1 90 ? 3.682 7.231 -11.354 1.00 51.28 90 ILE A O 1
ATOM 716 N N . SER A 1 91 ? 3.325 7.685 -9.196 1.00 53.41 91 SER A N 1
ATOM 717 C CA . SER A 1 91 ? 2.085 8.445 -9.410 1.00 53.41 91 SER A CA 1
ATOM 718 C C . SER A 1 91 ? 2.218 9.871 -8.864 1.00 53.41 91 SER A C 1
ATOM 720 O O . SER A 1 91 ? 2.765 10.031 -7.769 1.00 53.41 91 SER A O 1
ATOM 722 N N . PRO A 1 92 ? 1.672 10.893 -9.557 1.00 49.56 92 PRO A N 1
ATOM 723 C CA . PRO A 1 92 ? 1.548 12.240 -9.003 1.00 49.56 92 PRO A CA 1
ATOM 724 C C . PRO A 1 92 ? 0.691 12.289 -7.732 1.00 49.56 92 PRO A C 1
ATOM 726 O O . PRO A 1 92 ? 0.849 13.187 -6.906 1.00 49.56 92 PRO A O 1
ATOM 729 N N . ASP A 1 93 ? -0.159 11.283 -7.523 1.00 54.84 93 ASP A N 1
ATOM 730 C CA . ASP A 1 93 ? -1.010 11.137 -6.344 1.00 54.84 93 ASP A CA 1
ATOM 731 C C . ASP A 1 93 ? -0.296 10.413 -5.202 1.00 54.84 93 ASP A C 1
ATOM 733 O O . ASP A 1 93 ? -0.789 9.456 -4.595 1.00 54.84 93 ASP A O 1
ATOM 737 N N . ALA A 1 94 ? 0.913 10.876 -4.914 1.00 62.47 94 ALA A N 1
ATOM 738 C CA . ALA A 1 94 ? 1.702 10.388 -3.814 1.00 62.47 94 ALA A CA 1
ATOM 739 C C . ALA A 1 94 ? 0.915 10.523 -2.493 1.00 62.47 94 ALA A C 1
ATOM 741 O O . ALA A 1 94 ? 0.277 11.547 -2.239 1.00 62.47 94 ALA A O 1
ATOM 742 N N . PHE A 1 95 ? 0.978 9.514 -1.612 1.00 73.38 95 PHE A N 1
ATOM 743 C CA . PHE A 1 95 ? 0.431 9.582 -0.247 1.00 73.38 95 PHE A CA 1
ATOM 744 C C . PHE A 1 95 ? 1.235 10.539 0.654 1.00 73.38 95 PHE A C 1
ATOM 746 O O . PHE A 1 95 ? 1.551 10.202 1.797 1.00 73.38 95 PHE A O 1
ATOM 753 N N . ILE A 1 96 ? 1.608 11.705 0.132 1.00 84.88 96 ILE A N 1
ATOM 754 C CA . ILE A 1 96 ? 2.310 12.759 0.847 1.00 84.88 96 ILE A CA 1
ATOM 755 C C . ILE A 1 96 ? 1.374 13.296 1.916 1.00 84.88 96 ILE A C 1
ATOM 757 O O . ILE A 1 96 ? 0.260 13.741 1.633 1.00 84.88 96 ILE A O 1
ATOM 761 N N . THR A 1 97 ? 1.842 13.222 3.151 1.00 86.62 97 THR A N 1
ATOM 762 C CA . THR A 1 97 ? 1.213 13.842 4.310 1.00 86.62 97 THR A CA 1
ATOM 763 C C . THR A 1 97 ? 1.901 15.166 4.595 1.00 86.62 97 THR A C 1
ATOM 765 O O . THR A 1 97 ? 3.131 15.229 4.619 1.00 86.62 97 THR A O 1
ATOM 768 N N . ALA A 1 98 ? 1.115 16.215 4.830 1.00 89.50 98 ALA A N 1
ATOM 769 C CA . ALA A 1 98 ? 1.634 17.480 5.326 1.00 89.50 98 ALA A CA 1
ATOM 770 C C . ALA A 1 98 ? 2.417 17.253 6.632 1.00 89.50 98 ALA A C 1
ATOM 772 O O . ALA A 1 98 ? 2.061 16.403 7.453 1.00 89.50 98 ALA A O 1
ATOM 773 N N . SER A 1 99 ? 3.509 17.993 6.823 1.00 89.56 99 SER A N 1
ATOM 774 C CA . SER A 1 99 ? 4.414 17.783 7.960 1.00 89.56 99 SER A CA 1
ATOM 775 C C . SER A 1 99 ? 3.779 18.068 9.325 1.00 89.56 99 SER A C 1
ATOM 777 O O . SER A 1 99 ? 4.270 17.567 10.334 1.00 89.56 99 SER A O 1
ATOM 779 N N . ASP A 1 100 ? 2.686 18.828 9.379 1.00 87.12 100 ASP A N 1
ATOM 780 C CA . ASP A 1 100 ? 1.911 19.083 10.600 1.00 87.12 100 ASP A CA 1
ATOM 781 C C . ASP A 1 100 ? 1.160 17.841 11.117 1.00 87.12 100 ASP A C 1
ATOM 783 O O . ASP A 1 100 ? 0.875 17.750 12.314 1.00 87.12 100 ASP A O 1
ATOM 787 N N . LEU A 1 101 ? 0.930 16.839 10.260 1.00 87.12 101 LEU A N 1
ATOM 788 C CA . LEU A 1 101 ? 0.455 15.513 10.665 1.00 87.12 101 LEU A CA 1
ATOM 789 C C . LEU A 1 101 ? 1.526 14.708 11.418 1.00 87.12 101 LEU A C 1
ATOM 791 O O . LEU A 1 101 ? 1.216 13.659 11.981 1.00 87.12 101 LEU A O 1
ATOM 795 N N . GLY A 1 102 ? 2.778 15.181 11.447 1.00 88.88 102 GLY A N 1
ATOM 796 C CA . GLY A 1 102 ? 3.862 14.586 12.230 1.00 88.88 102 GLY A CA 1
ATOM 797 C C . GLY A 1 102 ? 4.332 13.219 11.729 1.00 88.88 102 GLY A C 1
ATOM 798 O O . GLY A 1 102 ? 4.961 12.487 12.486 1.00 88.88 102 GLY A O 1
ATOM 799 N N . MET A 1 103 ? 4.031 12.872 10.475 1.00 90.44 103 MET A N 1
ATOM 800 C CA . MET A 1 103 ? 4.462 11.628 9.838 1.00 90.44 103 MET A CA 1
ATOM 801 C C . MET A 1 103 ? 5.280 11.933 8.576 1.00 90.44 103 MET A C 1
ATOM 803 O O . MET A 1 103 ? 4.771 12.619 7.681 1.00 90.44 103 MET A O 1
ATOM 807 N N . PRO A 1 104 ? 6.520 11.429 8.457 1.00 87.88 104 PRO A N 1
ATOM 808 C CA . PRO A 1 104 ? 7.321 11.597 7.258 1.00 87.88 104 PRO A CA 1
ATOM 809 C C . PRO A 1 104 ? 6.777 10.754 6.101 1.00 87.88 104 PRO A C 1
ATOM 811 O O . PRO A 1 104 ? 6.218 9.669 6.278 1.00 87.88 104 PRO A O 1
ATOM 814 N N . THR A 1 105 ? 6.989 11.252 4.886 1.00 87.00 105 THR A N 1
ATOM 815 C CA . THR A 1 105 ? 6.785 10.497 3.647 1.00 87.00 105 THR A CA 1
ATOM 816 C C . THR A 1 105 ? 8.152 10.276 3.020 1.00 87.00 105 THR A C 1
ATOM 818 O O . THR A 1 105 ? 8.797 11.239 2.628 1.00 87.00 105 THR A O 1
ATOM 821 N N . CYS A 1 106 ? 8.613 9.026 2.946 1.00 88.38 106 CYS A N 1
ATOM 822 C CA . CYS A 1 106 ? 9.997 8.735 2.557 1.00 88.38 106 CYS A CA 1
ATOM 823 C C . CYS A 1 106 ? 10.159 7.618 1.518 1.00 88.38 106 CYS A C 1
ATOM 825 O O . CYS A 1 106 ? 11.284 7.307 1.145 1.00 88.38 106 CYS A O 1
ATOM 827 N N . ALA A 1 107 ? 9.072 6.980 1.058 1.00 87.12 107 ALA A N 1
ATOM 828 C CA . ALA A 1 107 ? 9.134 5.819 0.156 1.00 87.12 107 ALA A CA 1
ATOM 829 C C . ALA A 1 107 ? 10.023 4.654 0.667 1.00 87.12 107 ALA A C 1
ATOM 831 O O . ALA A 1 107 ? 10.540 3.860 -0.124 1.00 87.12 107 ALA A O 1
ATOM 832 N N . GLY A 1 108 ? 10.201 4.557 1.992 1.00 90.06 108 GLY A N 1
ATOM 833 C CA . GLY A 1 108 ? 11.097 3.598 2.648 1.00 90.06 108 GLY A CA 1
ATOM 834 C C . GLY A 1 108 ? 12.579 3.996 2.622 1.00 90.06 108 GLY A C 1
ATOM 835 O O . GLY A 1 108 ? 13.421 3.265 3.136 1.00 90.06 108 GLY A O 1
ATOM 836 N N . ALA A 1 109 ? 12.919 5.140 2.035 1.00 93.00 109 ALA A N 1
ATOM 837 C CA . ALA A 1 109 ? 14.293 5.544 1.813 1.00 93.00 109 ALA A CA 1
ATOM 838 C C . ALA A 1 109 ? 14.811 6.503 2.882 1.00 93.00 109 ALA A C 1
ATOM 840 O O . ALA A 1 109 ? 14.180 7.511 3.207 1.00 93.00 109 ALA A O 1
ATOM 841 N N . ALA A 1 110 ? 16.022 6.228 3.365 1.00 94.19 110 ALA A N 1
ATOM 842 C CA . ALA A 1 110 ? 16.676 7.034 4.390 1.00 94.19 110 ALA A CA 1
ATOM 843 C C . ALA A 1 110 ? 16.902 8.493 3.956 1.00 94.19 110 ALA A C 1
ATOM 845 O O . ALA A 1 110 ? 16.790 9.398 4.779 1.00 94.19 110 ALA A O 1
ATOM 846 N N . VAL A 1 111 ? 17.161 8.733 2.663 1.00 95.25 111 VAL A N 1
ATOM 847 C CA . VAL A 1 111 ? 17.419 10.082 2.133 1.00 95.25 111 VAL A CA 1
ATOM 848 C C . VAL A 1 111 ? 16.242 11.030 2.370 1.00 95.25 111 VAL A C 1
ATOM 850 O O . VAL A 1 111 ? 16.457 12.180 2.721 1.00 95.25 111 VAL A O 1
ATOM 853 N N . PHE A 1 112 ? 15.001 10.539 2.284 1.00 93.00 112 PHE A N 1
ATOM 854 C CA . PHE A 1 112 ? 13.784 11.340 2.456 1.00 93.00 112 PHE A CA 1
ATOM 855 C C . PHE A 1 112 ? 13.234 11.329 3.891 1.00 93.00 112 PHE A C 1
ATOM 857 O O . PHE A 1 112 ? 12.167 11.884 4.137 1.00 93.00 112 PHE A O 1
ATOM 864 N N . ALA A 1 113 ? 13.933 10.722 4.858 1.00 90.88 113 ALA A N 1
ATOM 865 C CA . ALA A 1 113 ? 13.448 10.573 6.235 1.00 90.88 113 ALA A CA 1
ATOM 866 C C . ALA A 1 113 ? 13.077 11.908 6.911 1.00 90.88 113 ALA A C 1
ATOM 868 O O . ALA A 1 113 ? 12.163 11.950 7.734 1.00 90.88 113 ALA A O 1
ATOM 869 N N . GLY A 1 114 ? 13.781 12.990 6.560 1.00 89.25 114 GLY A N 1
ATOM 870 C CA . GLY A 1 114 ? 13.550 14.342 7.080 1.00 89.25 114 GLY A CA 1
ATOM 871 C C . GLY A 1 114 ? 12.811 15.288 6.130 1.00 89.25 114 GLY A C 1
ATOM 872 O O . GLY A 1 114 ? 12.660 16.461 6.469 1.00 89.25 114 GLY A O 1
ATOM 873 N N . ALA A 1 115 ? 12.378 14.816 4.955 1.00 90.56 115 ALA A N 1
ATOM 874 C CA . ALA A 1 115 ? 11.757 15.665 3.942 1.00 90.56 115 ALA A CA 1
ATOM 875 C C . ALA A 1 115 ? 10.420 16.235 4.441 1.00 90.56 115 ALA A C 1
ATOM 877 O O . ALA A 1 115 ? 9.601 15.529 5.040 1.00 90.56 115 ALA A O 1
ATOM 878 N N . LYS A 1 116 ? 10.196 17.530 4.193 1.00 91.00 116 LYS A N 1
ATOM 879 C CA . LYS A 1 116 ? 8.999 18.245 4.657 1.00 91.00 116 LYS A CA 1
ATOM 880 C C . LYS A 1 116 ? 8.068 18.575 3.507 1.00 91.00 116 LYS A C 1
ATOM 882 O O . LYS A 1 116 ? 8.514 19.042 2.463 1.00 91.00 116 LYS A O 1
ATOM 887 N N . ALA A 1 117 ? 6.773 18.385 3.726 1.00 90.38 117 ALA A N 1
ATOM 888 C CA . ALA A 1 117 ? 5.717 18.733 2.788 1.00 90.38 117 ALA A CA 1
ATOM 889 C C . ALA A 1 117 ? 4.782 19.761 3.430 1.00 90.38 117 ALA A C 1
ATOM 891 O O . ALA A 1 117 ? 4.344 19.598 4.570 1.00 90.38 117 ALA A O 1
ATOM 892 N N . SER A 1 118 ? 4.460 20.822 2.692 1.00 88.44 118 SER A N 1
ATOM 893 C CA . SER A 1 118 ? 3.585 21.898 3.175 1.00 88.44 118 SER A CA 1
ATOM 894 C C . SER A 1 118 ? 2.096 21.557 3.090 1.00 88.44 118 SER A C 1
ATOM 896 O O . SER A 1 118 ? 1.284 22.220 3.731 1.00 88.44 118 SER A O 1
ATOM 898 N N . LYS A 1 119 ? 1.726 20.544 2.299 1.00 89.88 119 LYS A N 1
ATOM 899 C CA . LYS A 1 119 ? 0.340 20.124 2.081 1.00 89.88 119 LYS A CA 1
ATOM 900 C C . LYS A 1 119 ? 0.239 18.623 1.838 1.00 89.88 119 LYS A C 1
ATOM 902 O O . LYS A 1 119 ? 1.209 17.975 1.454 1.00 89.88 119 LYS A O 1
ATOM 907 N N . ASN A 1 120 ? -0.967 18.103 2.025 1.00 91.31 120 ASN A N 1
ATOM 908 C CA . ASN A 1 120 ? -1.316 16.744 1.644 1.00 91.31 120 ASN A CA 1
ATOM 909 C C . ASN A 1 120 ? -1.334 16.587 0.115 1.00 91.31 120 ASN A C 1
ATOM 911 O O . ASN A 1 120 ? -1.700 17.515 -0.612 1.00 91.31 120 ASN A O 1
ATOM 915 N N . GLY A 1 121 ? -1.002 15.387 -0.363 1.00 87.62 121 GLY A N 1
ATOM 916 C CA . GLY A 1 121 ? -1.335 14.957 -1.722 1.00 87.62 121 GLY A CA 1
ATOM 917 C C . GLY A 1 121 ? -2.853 14.850 -1.916 1.00 87.62 121 GLY A C 1
ATOM 918 O O . GLY A 1 121 ? -3.601 14.731 -0.942 1.00 87.62 121 GLY A O 1
ATOM 919 N N . ALA A 1 122 ? -3.320 14.865 -3.168 1.00 88.25 122 ALA A N 1
ATOM 920 C CA . ALA A 1 122 ? -4.749 14.931 -3.492 1.00 88.25 122 ALA A CA 1
ATOM 921 C C . ALA A 1 122 ? -5.568 13.803 -2.840 1.00 88.25 122 ALA A C 1
ATOM 923 O O . ALA A 1 122 ? -6.559 14.076 -2.166 1.00 88.25 122 ALA A O 1
ATOM 924 N N . ILE A 1 123 ? -5.111 12.549 -2.946 1.00 88.69 123 ILE A N 1
ATOM 925 C CA . ILE A 1 123 ? -5.797 11.396 -2.338 1.00 88.69 123 ILE A CA 1
ATOM 926 C C . ILE A 1 123 ? -5.826 11.499 -0.808 1.00 88.69 123 ILE A C 1
ATOM 928 O O . ILE A 1 123 ? -6.847 11.212 -0.187 1.00 88.69 123 ILE A O 1
ATOM 932 N N . VAL A 1 124 ? -4.728 11.931 -0.179 1.00 91.81 124 VAL A N 1
ATOM 933 C CA . VAL A 1 124 ? -4.680 12.103 1.283 1.00 91.81 124 VAL A CA 1
ATOM 934 C C . VAL A 1 124 ? -5.680 13.170 1.718 1.00 91.81 124 VAL A C 1
ATOM 936 O O . VAL A 1 124 ? -6.415 12.957 2.681 1.00 91.81 124 VAL A O 1
ATOM 939 N N . GLN A 1 125 ? -5.761 14.279 0.980 1.00 93.50 125 GLN A N 1
ATOM 940 C CA . GLN A 1 125 ? -6.727 15.330 1.266 1.00 93.50 125 GLN A CA 1
ATOM 941 C C . GLN A 1 125 ? -8.167 14.835 1.093 1.00 93.50 125 GLN A C 1
ATOM 943 O O . GLN A 1 125 ? -8.981 15.064 1.979 1.00 93.50 125 GLN A O 1
ATOM 948 N N . MET A 1 126 ? -8.466 14.064 0.042 1.00 94.62 126 MET A N 1
ATOM 949 C CA . MET A 1 126 ? -9.788 13.450 -0.146 1.00 94.62 126 MET A CA 1
ATOM 950 C C . MET A 1 126 ? -10.196 12.560 1.037 1.00 94.62 126 MET A C 1
ATOM 952 O O . MET A 1 126 ? -11.354 12.580 1.451 1.00 94.62 126 MET A O 1
ATOM 956 N N . LEU A 1 127 ? -9.261 11.790 1.605 1.00 95.56 127 LEU A N 1
ATOM 957 C CA . LEU A 1 127 ? -9.528 10.950 2.778 1.00 95.56 127 LEU A CA 1
ATOM 958 C C . LEU A 1 127 ? -9.814 11.789 4.032 1.00 95.56 127 LEU A C 1
ATOM 960 O O . LEU A 1 127 ? -10.756 11.493 4.769 1.00 95.56 127 LEU A O 1
ATOM 964 N N . VAL A 1 128 ? -9.038 12.852 4.260 1.00 96.81 128 VAL A N 1
ATOM 965 C CA . VAL A 1 128 ? -9.249 13.790 5.377 1.00 96.81 128 VAL A CA 1
ATOM 966 C C . VAL A 1 128 ? -10.581 14.537 5.228 1.00 96.81 128 VAL A C 1
ATOM 968 O O . VAL A 1 128 ? -11.342 14.661 6.191 1.00 96.81 128 VAL A O 1
ATOM 971 N N . ASP A 1 129 ? -10.914 14.980 4.017 1.00 97.75 129 ASP A N 1
ATOM 972 C CA . ASP A 1 129 ? -12.173 15.662 3.706 1.00 97.75 129 ASP A CA 1
ATOM 973 C C . ASP A 1 129 ? -13.376 14.726 3.877 1.00 97.75 129 ASP A C 1
ATOM 975 O O . ASP A 1 129 ? -14.427 15.149 4.357 1.00 97.75 129 ASP A O 1
ATOM 979 N N . ALA A 1 130 ? -13.209 13.430 3.597 1.00 98.25 130 ALA A N 1
ATOM 980 C CA . ALA A 1 130 ? -14.198 12.396 3.897 1.00 98.25 130 ALA A CA 1
ATOM 981 C C . ALA A 1 130 ? -14.310 12.069 5.403 1.00 98.25 130 ALA A C 1
ATOM 983 O O . ALA A 1 130 ? -15.203 11.318 5.803 1.00 98.25 130 ALA A O 1
ATOM 984 N N . GLY A 1 131 ? -13.448 12.635 6.252 1.00 98.31 131 GLY A N 1
ATOM 985 C CA . GLY A 1 131 ? -13.470 12.458 7.703 1.00 98.31 131 GLY A CA 1
ATOM 986 C C . GLY A 1 131 ? -12.725 11.222 8.204 1.00 98.31 131 GLY A C 1
ATOM 987 O O . GLY A 1 131 ? -13.004 10.782 9.317 1.00 98.31 131 GLY A O 1
ATOM 988 N N . LEU A 1 132 ? -11.810 10.644 7.419 1.00 98.44 132 LEU A N 1
ATOM 989 C CA . LEU A 1 132 ? -10.925 9.590 7.916 1.00 98.44 132 LEU A CA 1
ATOM 990 C C . LEU A 1 132 ? -9.777 10.166 8.749 1.00 98.44 132 LEU A C 1
ATOM 992 O O . LEU A 1 132 ? -9.304 11.280 8.522 1.00 98.44 132 LEU A O 1
ATOM 996 N N . ILE A 1 133 ? -9.284 9.351 9.679 1.00 98.38 133 ILE A N 1
ATOM 997 C CA . ILE A 1 133 ? -8.138 9.671 10.530 1.00 98.38 133 ILE A CA 1
ATOM 998 C C . ILE A 1 133 ? -6.916 8.927 9.992 1.00 98.38 133 ILE A C 1
ATOM 1000 O O . ILE A 1 133 ? -6.854 7.699 10.054 1.00 98.38 133 ILE A O 1
ATOM 1004 N N . ILE A 1 134 ? -5.928 9.649 9.463 1.00 97.62 134 ILE A N 1
ATOM 1005 C CA . ILE A 1 134 ? -4.679 9.023 9.011 1.00 97.62 134 ILE A CA 1
ATOM 1006 C C . ILE A 1 134 ? -3.872 8.608 10.245 1.00 97.62 134 ILE A C 1
ATOM 1008 O O . ILE A 1 134 ? -3.270 9.448 10.908 1.00 97.62 134 ILE A O 1
ATOM 1012 N N . LEU A 1 135 ? -3.898 7.314 10.569 1.00 97.44 135 LEU A N 1
ATOM 1013 C CA . LEU A 1 135 ? -3.356 6.781 11.820 1.00 97.44 135 LEU A CA 1
ATOM 1014 C C . LEU A 1 135 ? -1.830 6.653 11.777 1.00 97.44 135 LEU A C 1
ATOM 1016 O O . LEU A 1 135 ? -1.131 7.002 12.728 1.00 97.44 135 LEU A O 1
ATOM 1020 N N . ALA A 1 136 ? -1.328 6.108 10.673 1.00 96.69 136 ALA A N 1
ATOM 1021 C CA . ALA A 1 136 ? 0.076 5.774 10.505 1.00 96.69 136 ALA A CA 1
ATOM 1022 C C . ALA A 1 136 ? 0.449 5.649 9.022 1.00 96.69 136 ALA A C 1
ATOM 1024 O O . ALA A 1 136 ? -0.401 5.469 8.139 1.00 96.69 136 ALA A O 1
ATOM 1025 N N . LYS A 1 137 ? 1.756 5.692 8.768 1.00 94.62 137 LYS A N 1
ATOM 1026 C CA . LYS A 1 137 ? 2.387 5.362 7.496 1.00 94.62 137 LYS A CA 1
ATOM 1027 C C . LYS A 1 137 ? 2.875 3.916 7.543 1.00 94.62 137 LYS A C 1
ATOM 1029 O O . LYS A 1 137 ? 3.776 3.592 8.307 1.00 94.62 137 LYS A O 1
ATOM 1034 N N . GLY A 1 138 ? 2.293 3.046 6.725 1.00 95.75 138 GLY A N 1
ATOM 1035 C CA . GLY A 1 138 ? 2.713 1.651 6.607 1.00 95.75 138 GLY A CA 1
ATOM 1036 C C . GLY A 1 138 ? 4.063 1.531 5.897 1.00 95.75 138 GLY A C 1
ATOM 1037 O O . GLY A 1 138 ? 4.273 2.175 4.865 1.00 95.75 138 GLY A O 1
ATOM 1038 N N . ASN A 1 139 ? 4.950 0.692 6.429 1.00 95.69 139 ASN A N 1
ATOM 1039 C CA . ASN A 1 139 ? 6.223 0.333 5.811 1.00 95.69 139 ASN A CA 1
ATOM 1040 C C . ASN A 1 139 ? 6.007 -0.361 4.448 1.00 95.69 139 ASN A C 1
ATOM 1042 O O . ASN A 1 139 ? 4.892 -0.730 4.060 1.00 95.69 139 ASN A O 1
ATOM 1046 N N . MET A 1 140 ? 7.066 -0.486 3.661 1.00 93.12 140 MET A N 1
ATOM 1047 C CA . MET A 1 140 ? 7.000 -0.955 2.285 1.00 93.12 140 MET A CA 1
ATOM 1048 C C . MET A 1 140 ? 8.318 -1.567 1.840 1.00 93.12 140 MET A C 1
ATOM 1050 O O . MET A 1 140 ? 9.345 -1.402 2.480 1.00 93.12 140 MET A O 1
ATOM 1054 N N . THR A 1 141 ? 8.292 -2.200 0.671 1.00 93.94 141 THR A N 1
ATOM 1055 C CA . THR A 1 141 ? 9.532 -2.494 -0.060 1.00 93.94 141 THR A CA 1
ATOM 1056 C C . THR A 1 141 ? 10.085 -1.195 -0.646 1.00 93.94 141 THR A C 1
ATOM 1058 O O . THR A 1 141 ? 9.353 -0.529 -1.381 1.00 93.94 141 THR A O 1
ATOM 1061 N N . GLU A 1 142 ? 11.324 -0.821 -0.323 1.00 93.88 142 GLU A N 1
ATOM 1062 C CA . GLU A 1 142 ? 11.914 0.489 -0.660 1.00 93.88 142 GLU A CA 1
ATOM 1063 C C . GLU A 1 142 ? 11.754 0.865 -2.145 1.00 93.88 142 GLU A C 1
ATOM 1065 O O . GLU A 1 142 ? 11.921 0.030 -3.038 1.00 93.88 142 GLU A O 1
ATOM 1070 N N . TYR A 1 143 ? 11.366 2.116 -2.422 1.00 91.75 143 TYR A N 1
ATOM 1071 C CA . TYR A 1 143 ? 11.046 2.609 -3.774 1.00 91.75 143 TYR A CA 1
ATOM 1072 C C . TYR A 1 143 ? 10.060 1.722 -4.555 1.00 91.75 143 TYR A C 1
ATOM 1074 O O . TYR A 1 143 ? 10.109 1.633 -5.779 1.00 91.75 143 TYR A O 1
ATOM 1082 N N . ALA A 1 144 ? 9.168 1.033 -3.846 1.00 89.00 144 ALA A N 1
ATOM 1083 C CA . ALA A 1 144 ? 8.228 0.061 -4.390 1.00 89.00 144 ALA A CA 1
ATOM 1084 C C . ALA A 1 144 ? 8.902 -1.127 -5.108 1.00 89.00 144 ALA A C 1
ATOM 1086 O O . ALA A 1 144 ? 8.301 -1.724 -5.995 1.00 89.00 144 ALA A O 1
ATOM 1087 N N . GLY A 1 145 ? 10.125 -1.493 -4.704 1.00 90.12 145 GLY A N 1
ATOM 1088 C CA . GLY A 1 145 ? 10.906 -2.571 -5.321 1.00 90.12 145 GLY A CA 1
ATOM 1089 C C . GLY A 1 145 ? 11.874 -2.108 -6.413 1.00 90.12 145 GLY A C 1
ATOM 1090 O O . GLY A 1 145 ? 12.510 -2.948 -7.043 1.00 90.12 145 GLY A O 1
ATOM 1091 N N . MET A 1 146 ? 12.020 -0.796 -6.629 1.00 91.06 146 MET A N 1
ATOM 1092 C CA . MET A 1 146 ? 12.889 -0.226 -7.671 1.00 91.06 146 MET A CA 1
ATOM 1093 C C . MET A 1 146 ? 14.340 -0.005 -7.220 1.00 91.06 146 MET A C 1
ATOM 1095 O O . MET A 1 146 ? 15.093 0.665 -7.917 1.00 91.06 146 MET A O 1
ATOM 1099 N N . LYS A 1 147 ? 14.755 -0.551 -6.069 1.00 93.38 147 LYS A N 1
ATOM 1100 C CA . LYS A 1 147 ? 16.136 -0.416 -5.580 1.00 93.38 147 LYS A CA 1
ATOM 1101 C C . LYS A 1 147 ? 17.076 -1.486 -6.122 1.00 93.38 147 LYS A C 1
ATOM 1103 O O . LYS A 1 147 ? 18.057 -1.174 -6.790 1.00 93.38 147 LYS A O 1
ATOM 1108 N N . THR A 1 148 ? 16.766 -2.745 -5.834 1.00 92.44 148 THR A N 1
ATOM 1109 C CA . THR A 1 148 ? 17.569 -3.910 -6.213 1.00 92.44 148 THR A CA 1
ATOM 1110 C C . THR A 1 148 ? 16.677 -5.132 -6.385 1.00 92.44 148 THR A C 1
ATOM 1112 O O . THR A 1 148 ? 15.654 -5.251 -5.707 1.00 92.44 148 THR A O 1
ATOM 1115 N N . GLU A 1 149 ? 17.042 -6.038 -7.295 1.00 86.38 149 GLU A N 1
ATOM 1116 C CA . GLU A 1 149 ? 16.309 -7.299 -7.487 1.00 86.38 149 GLU A CA 1
ATOM 1117 C C . GLU A 1 149 ? 16.409 -8.230 -6.283 1.00 86.38 149 GLU A C 1
ATOM 1119 O O . GLU A 1 149 ? 15.532 -9.071 -6.101 1.00 86.38 149 GLU A O 1
ATOM 1124 N N . GLU A 1 150 ? 17.455 -8.070 -5.468 1.00 87.44 150 GLU A N 1
ATOM 1125 C CA . GLU A 1 150 ? 17.773 -8.959 -4.349 1.00 87.44 150 GLU A CA 1
ATOM 1126 C C . GLU A 1 150 ? 17.020 -8.602 -3.053 1.00 87.44 150 GLU A C 1
ATOM 1128 O O . GLU A 1 150 ? 17.111 -9.313 -2.053 1.00 87.44 150 GLU A O 1
ATOM 1133 N N . MET A 1 151 ? 16.256 -7.507 -3.059 1.00 90.25 151 MET A N 1
ATOM 1134 C CA . MET A 1 151 ? 15.583 -6.991 -1.870 1.00 90.25 151 MET A CA 1
ATOM 1135 C C . MET A 1 151 ? 14.413 -7.882 -1.448 1.00 90.25 151 MET A C 1
ATOM 1137 O O . MET A 1 151 ? 13.499 -8.154 -2.231 1.00 90.25 151 MET A O 1
ATOM 1141 N N . MET A 1 152 ? 14.396 -8.284 -0.175 1.00 92.75 152 MET A N 1
ATOM 1142 C CA . MET A 1 152 ? 13.257 -9.000 0.394 1.00 92.75 152 MET A CA 1
ATOM 1143 C C . MET A 1 152 ? 12.031 -8.072 0.455 1.00 92.75 152 MET A C 1
ATOM 1145 O O . MET A 1 152 ? 12.127 -6.948 0.959 1.00 92.75 152 MET A O 1
ATOM 1149 N N . PRO A 1 153 ? 10.854 -8.518 -0.021 1.00 91.75 153 PRO A N 1
ATOM 1150 C CA . PRO A 1 153 ? 9.622 -7.765 0.125 1.00 91.75 153 PRO A CA 1
ATOM 1151 C C . PRO A 1 153 ? 9.347 -7.374 1.577 1.00 91.75 153 PRO A C 1
ATOM 1153 O O . PRO A 1 153 ? 9.421 -8.190 2.497 1.00 91.75 153 PRO A O 1
ATOM 1156 N N . GLY A 1 154 ? 9.005 -6.105 1.758 1.00 93.94 154 GLY A N 1
ATOM 1157 C CA . GLY A 1 154 ? 8.727 -5.498 3.056 1.00 93.94 154 GLY A CA 1
ATOM 1158 C C . GLY A 1 154 ? 9.945 -4.930 3.766 1.00 93.94 154 GLY A C 1
ATOM 1159 O O . GLY A 1 154 ? 9.763 -4.367 4.836 1.00 93.94 154 GLY A O 1
ATOM 1160 N N . TRP A 1 155 ? 11.145 -5.040 3.192 1.00 95.88 155 TRP A N 1
ATOM 1161 C CA . TRP A 1 155 ? 12.316 -4.341 3.706 1.00 95.88 155 TRP A CA 1
ATOM 1162 C C . TRP A 1 155 ? 12.446 -2.933 3.120 1.00 95.88 155 TRP A C 1
ATOM 1164 O O . TRP A 1 155 ? 12.266 -2.717 1.914 1.00 95.88 155 TRP A O 1
ATOM 1174 N N . SER A 1 156 ? 12.818 -1.982 3.973 1.00 95.50 156 SER A N 1
ATOM 1175 C CA . SER A 1 156 ? 13.323 -0.683 3.547 1.00 95.50 156 SER A CA 1
ATOM 1176 C C . SER A 1 156 ? 14.369 -0.136 4.511 1.00 95.50 156 SER A C 1
ATOM 1178 O O . SER A 1 156 ? 14.322 -0.427 5.704 1.00 95.50 156 SER A O 1
ATOM 1180 N N . ALA A 1 157 ? 15.288 0.696 4.014 1.00 95.06 157 ALA A N 1
ATOM 1181 C CA . ALA A 1 157 ? 16.305 1.330 4.855 1.00 95.06 157 ALA A CA 1
ATOM 1182 C C . ALA A 1 157 ? 15.709 2.184 5.994 1.00 95.06 157 ALA A C 1
ATOM 1184 O O . ALA A 1 157 ? 16.344 2.367 7.028 1.00 95.06 157 ALA A O 1
ATOM 1185 N N . TYR A 1 158 ? 14.499 2.721 5.809 1.00 94.25 158 TYR A N 1
ATOM 1186 C CA . TYR A 1 158 ? 13.820 3.538 6.814 1.00 94.25 158 TYR A CA 1
ATOM 1187 C C . TYR A 1 158 ? 13.012 2.719 7.831 1.00 94.25 158 TYR A C 1
ATOM 1189 O O . TYR A 1 158 ? 13.032 3.036 9.016 1.00 94.25 158 TYR A O 1
ATOM 1197 N N . GLY A 1 159 ? 12.264 1.711 7.371 1.00 93.19 159 GLY A N 1
ATOM 1198 C CA . GLY A 1 159 ? 11.306 0.966 8.202 1.00 93.19 159 GLY A CA 1
ATOM 1199 C C . GLY A 1 159 ? 11.749 -0.440 8.613 1.00 93.19 159 GLY A C 1
ATOM 1200 O O . GLY A 1 159 ? 10.987 -1.132 9.281 1.00 93.19 159 GLY A O 1
ATOM 1201 N N . ASP A 1 160 ? 12.942 -0.870 8.194 1.00 95.25 160 ASP A N 1
ATOM 1202 C CA . ASP A 1 160 ? 13.452 -2.239 8.336 1.00 95.25 160 ASP A CA 1
ATOM 1203 C C . ASP A 1 160 ? 12.500 -3.287 7.710 1.00 95.25 160 ASP A C 1
ATOM 1205 O O . ASP A 1 160 ? 11.640 -2.961 6.887 1.00 95.25 160 ASP A O 1
ATOM 1209 N N . GLN A 1 161 ? 12.688 -4.569 8.019 1.00 96.44 161 GLN A N 1
ATOM 1210 C CA . GLN A 1 161 ? 11.898 -5.679 7.502 1.00 96.44 161 GLN A CA 1
ATOM 1211 C C . GLN A 1 161 ? 10.534 -5.782 8.195 1.00 96.44 161 GLN A C 1
ATOM 1213 O O . GLN A 1 161 ? 10.447 -6.223 9.341 1.00 96.44 161 GLN A O 1
ATOM 1218 N N . THR A 1 162 ? 9.453 -5.516 7.457 1.00 97.56 162 THR A N 1
ATOM 1219 C CA . THR A 1 162 ? 8.094 -5.911 7.859 1.00 97.56 162 THR A CA 1
ATOM 1220 C C . THR A 1 162 ? 7.982 -7.431 7.992 1.00 97.56 162 THR A C 1
ATOM 1222 O O . THR A 1 162 ? 8.442 -8.182 7.128 1.00 97.56 162 THR A O 1
ATOM 1225 N N . ILE A 1 163 ? 7.306 -7.893 9.038 1.00 96.50 163 ILE A N 1
ATOM 1226 C CA . ILE A 1 163 ? 7.129 -9.304 9.374 1.00 96.50 163 ILE A CA 1
ATOM 1227 C C . ILE A 1 163 ? 5.667 -9.711 9.187 1.00 96.50 163 ILE A C 1
ATOM 1229 O O . ILE A 1 163 ? 4.739 -8.983 9.530 1.00 96.50 163 ILE A O 1
ATOM 1233 N N . SER A 1 164 ? 5.441 -10.900 8.626 1.00 95.56 164 SER A N 1
ATOM 1234 C CA . SER A 1 164 ? 4.088 -11.435 8.465 1.00 95.56 164 SER A CA 1
ATOM 1235 C C . SER A 1 164 ? 3.494 -11.816 9.828 1.00 95.56 164 SER A C 1
ATOM 1237 O O . SER A 1 164 ? 4.085 -12.648 10.522 1.00 95.56 164 SER A O 1
ATOM 1239 N N . PRO A 1 165 ? 2.284 -11.344 10.189 1.00 96.12 165 PRO A N 1
ATOM 1240 C CA . PRO A 1 165 ? 1.660 -11.678 11.469 1.00 96.12 165 PRO A CA 1
ATOM 1241 C C . PRO A 1 165 ? 1.167 -13.131 11.524 1.00 96.12 165 PRO A C 1
ATOM 1243 O O . PRO A 1 165 ? 0.760 -13.613 12.577 1.00 96.12 165 PRO A O 1
ATOM 1246 N N . TYR A 1 166 ? 1.176 -13.836 10.388 1.00 95.00 166 TYR A N 1
ATOM 1247 C CA . TYR A 1 166 ? 0.749 -15.229 10.279 1.00 95.00 166 TYR A CA 1
ATOM 1248 C C . TYR A 1 166 ? 1.892 -16.234 10.390 1.00 95.00 166 TYR A C 1
ATOM 1250 O O . TYR A 1 166 ? 1.655 -17.359 10.823 1.00 95.00 166 TYR A O 1
ATOM 1258 N N . VAL A 1 167 ? 3.088 -15.855 9.932 1.00 93.19 167 VAL A N 1
ATOM 1259 C CA . VAL A 1 167 ? 4.222 -16.778 9.768 1.00 93.19 167 VAL A CA 1
ATOM 1260 C C . VAL A 1 167 ? 5.375 -16.429 10.708 1.00 93.19 167 VAL A C 1
ATOM 1262 O O . VAL A 1 167 ? 6.066 -17.335 11.166 1.00 93.19 167 VAL A O 1
ATOM 1265 N N . GLY A 1 168 ? 5.566 -15.146 11.022 1.00 92.38 168 GLY A N 1
ATOM 1266 C CA . GLY A 1 168 ? 6.691 -14.668 11.818 1.00 92.38 168 GLY A CA 1
ATOM 1267 C C . GLY A 1 168 ? 7.912 -14.284 10.970 1.00 92.38 168 GLY A C 1
ATOM 1268 O O . GLY A 1 168 ? 7.762 -14.017 9.772 1.00 92.38 168 GLY A O 1
ATOM 1269 N N . PRO A 1 169 ? 9.105 -14.201 11.593 1.00 93.19 169 PRO A N 1
ATOM 1270 C CA . PRO A 1 169 ? 10.305 -13.638 10.980 1.00 93.19 169 PRO A CA 1
ATOM 1271 C C . PRO A 1 169 ? 10.735 -14.299 9.671 1.00 93.19 169 PRO A C 1
ATOM 1273 O O . PRO A 1 169 ? 10.492 -15.488 9.446 1.00 93.19 169 PRO A O 1
ATOM 1276 N N . ILE A 1 170 ? 11.438 -13.528 8.833 1.00 92.25 170 ILE A N 1
ATOM 1277 C CA . ILE A 1 170 ? 12.016 -14.044 7.590 1.00 92.25 170 ILE A CA 1
ATOM 1278 C C . ILE A 1 170 ? 12.988 -15.181 7.909 1.00 92.25 170 ILE A C 1
ATOM 1280 O O . ILE A 1 170 ? 13.912 -15.014 8.711 1.00 92.25 170 ILE A O 1
ATOM 1284 N N . LYS A 1 171 ? 12.791 -16.356 7.300 1.00 89.50 171 LYS A N 1
ATOM 1285 C CA . LYS A 1 171 ? 13.691 -17.486 7.540 1.00 89.50 171 LYS A CA 1
ATOM 1286 C C . LYS A 1 171 ? 15.039 -17.237 6.870 1.00 89.50 171 LYS A C 1
ATOM 1288 O O . LYS A 1 171 ? 15.126 -16.717 5.759 1.00 89.50 171 LYS A O 1
ATOM 1293 N N . ARG A 1 172 ? 16.113 -17.656 7.544 1.00 83.00 172 ARG A N 1
ATOM 1294 C CA . ARG A 1 172 ? 17.473 -17.579 6.992 1.00 83.00 172 ARG A CA 1
ATOM 1295 C C . ARG A 1 172 ? 17.571 -18.382 5.694 1.00 83.00 172 ARG A C 1
ATOM 1297 O O . ARG A 1 172 ? 17.060 -19.498 5.629 1.00 83.00 172 ARG A O 1
ATOM 1304 N N . ASN A 1 173 ? 18.293 -17.834 4.717 1.00 81.00 173 ASN A N 1
ATOM 1305 C CA . ASN A 1 173 ? 18.557 -18.441 3.405 1.00 81.00 173 ASN A CA 1
ATOM 1306 C C . ASN A 1 173 ? 17.293 -18.779 2.595 1.00 81.00 173 ASN A C 1
ATOM 1308 O O . ASN A 1 173 ? 17.328 -19.643 1.719 1.00 81.00 173 ASN A O 1
ATOM 1312 N N . GLU A 1 174 ? 16.168 -18.134 2.899 1.00 85.81 174 GLU A N 1
ATOM 1313 C CA . GLU A 1 174 ? 14.956 -18.290 2.112 1.00 85.81 174 GLU A CA 1
ATOM 1314 C C . GLU A 1 174 ? 15.037 -17.477 0.811 1.00 85.81 174 GLU A C 1
ATOM 1316 O O . GLU A 1 174 ? 15.701 -16.442 0.740 1.00 85.81 174 GLU A O 1
ATOM 1321 N N . LYS A 1 175 ? 14.364 -17.966 -0.236 1.00 86.00 175 LYS A N 1
ATOM 1322 C CA . LYS A 1 175 ? 14.234 -17.239 -1.499 1.00 86.00 175 LYS A CA 1
ATOM 1323 C C . LYS A 1 175 ? 13.510 -15.910 -1.285 1.00 86.00 175 LYS A C 1
ATOM 1325 O O . LYS A 1 175 ? 12.636 -15.786 -0.425 1.00 86.00 175 LYS A O 1
ATOM 1330 N N . ILE A 1 176 ? 13.817 -14.943 -2.141 1.00 83.50 176 ILE A N 1
ATOM 1331 C CA . ILE A 1 176 ? 13.022 -13.721 -2.292 1.00 83.50 176 ILE A CA 1
ATOM 1332 C C . ILE A 1 176 ? 11.577 -14.135 -2.607 1.00 83.50 176 ILE A C 1
ATOM 1334 O O . ILE A 1 176 ? 11.371 -15.056 -3.391 1.00 83.50 176 ILE A O 1
ATOM 1338 N N . LEU A 1 177 ? 10.592 -13.499 -1.957 1.00 81.81 177 LEU A N 1
ATOM 1339 C CA . LEU A 1 177 ? 9.167 -13.894 -2.005 1.00 81.81 177 LEU A CA 1
ATOM 1340 C C . LEU A 1 177 ? 8.864 -15.301 -1.454 1.00 81.81 177 LEU A C 1
ATOM 1342 O O . LEU A 1 177 ? 7.838 -15.902 -1.777 1.00 81.81 177 LEU A O 1
ATOM 1346 N N . GLY A 1 178 ? 9.723 -15.823 -0.579 1.00 85.44 178 GLY A N 1
ATOM 1347 C CA . GLY A 1 178 ? 9.487 -17.094 0.088 1.00 85.44 178 GLY A CA 1
ATOM 1348 C C . GLY A 1 178 ? 8.238 -17.128 0.978 1.00 85.44 178 GLY A C 1
ATOM 1349 O O . GLY A 1 178 ? 7.488 -16.171 1.161 1.00 85.44 178 GLY A O 1
ATOM 1350 N N . HIS A 1 179 ? 8.009 -18.279 1.583 1.00 87.19 179 HIS A N 1
ATOM 1351 C CA . HIS A 1 179 ? 6.888 -18.587 2.451 1.00 87.19 179 HIS A CA 1
ATOM 1352 C C . HIS A 1 179 ? 6.812 -17.763 3.746 1.00 87.19 179 HIS A C 1
ATOM 1354 O O . HIS A 1 179 ? 5.733 -17.724 4.337 1.00 87.19 179 HIS A O 1
ATOM 1360 N N . SER A 1 180 ? 7.894 -17.125 4.204 1.00 90.38 180 SER A N 1
ATOM 1361 C CA . SER A 1 180 ? 7.841 -16.161 5.318 1.00 90.38 180 SER A CA 1
ATOM 1362 C C . SER A 1 180 ? 7.663 -14.706 4.881 1.00 90.38 180 SER A C 1
ATOM 1364 O O . SER A 1 180 ? 7.433 -13.851 5.733 1.00 90.38 180 SER A O 1
ATOM 1366 N N . ALA A 1 181 ? 7.782 -14.396 3.585 1.00 91.12 181 ALA A N 1
ATOM 1367 C CA . ALA A 1 181 ? 7.703 -13.021 3.109 1.00 91.12 181 ALA A CA 1
ATOM 1368 C C . ALA A 1 181 ? 6.293 -12.436 3.342 1.00 91.12 181 ALA A C 1
ATOM 1370 O O . ALA A 1 181 ? 5.295 -13.116 3.083 1.00 91.12 181 ALA A O 1
ATOM 1371 N N . PRO A 1 182 ? 6.174 -11.168 3.777 1.00 92.12 182 PRO A N 1
ATOM 1372 C CA . PRO A 1 182 ? 4.882 -10.502 3.969 1.00 92.12 182 PRO A CA 1
ATOM 1373 C C . PRO A 1 182 ? 4.203 -10.092 2.646 1.00 92.12 182 PRO A C 1
ATOM 1375 O O . PRO A 1 182 ? 3.151 -9.457 2.671 1.00 92.12 182 PRO A O 1
ATOM 1378 N N . GLY A 1 183 ? 4.801 -10.418 1.493 1.00 89.81 183 GLY A N 1
ATOM 1379 C CA . GLY A 1 183 ? 4.434 -9.853 0.194 1.00 89.81 183 GLY A CA 1
ATOM 1380 C C . GLY A 1 183 ? 4.929 -8.413 0.036 1.00 89.81 183 GLY A C 1
ATOM 1381 O O . GLY A 1 183 ? 5.610 -7.874 0.910 1.00 89.81 183 GLY A O 1
ATOM 1382 N N . GLY A 1 184 ? 4.621 -7.775 -1.091 1.00 89.19 184 GLY A N 1
ATOM 1383 C CA . GLY A 1 184 ? 5.064 -6.413 -1.374 1.00 89.19 184 GLY A CA 1
ATOM 1384 C C . GLY A 1 184 ? 4.527 -5.873 -2.701 1.00 89.19 184 GLY A C 1
ATOM 1385 O O . GLY A 1 184 ? 3.894 -6.599 -3.446 1.00 89.19 184 GLY A O 1
ATOM 1386 N N . SER A 1 185 ? 4.735 -4.594 -3.014 1.00 90.50 185 SER A N 1
ATOM 1387 C CA . SER A 1 185 ? 5.520 -3.643 -2.206 1.00 90.50 185 SER A CA 1
ATOM 1388 C C . SER A 1 185 ? 4.743 -2.990 -1.056 1.00 90.50 185 SER A C 1
ATOM 1390 O O . SER A 1 185 ? 5.337 -2.299 -0.232 1.00 90.50 185 SER A O 1
ATOM 1392 N N . SER A 1 186 ? 3.428 -3.203 -0.968 1.00 93.19 186 SER A N 1
ATOM 1393 C CA . SER A 1 186 ? 2.535 -2.635 0.059 1.00 93.19 186 SER A CA 1
ATOM 1394 C C . SER A 1 186 ? 2.467 -3.490 1.338 1.00 93.19 186 SER A C 1
ATOM 1396 O O . SER A 1 186 ? 1.386 -3.752 1.860 1.00 93.19 186 SER A O 1
ATOM 1398 N N . SER A 1 187 ? 3.626 -3.932 1.832 1.00 95.00 187 SER A N 1
ATOM 1399 C CA . SER A 1 187 ? 3.756 -4.902 2.930 1.00 95.00 187 SER A CA 1
ATOM 1400 C C . SER A 1 187 ? 3.173 -4.389 4.250 1.00 95.00 187 SER A C 1
ATOM 1402 O O . SER A 1 187 ? 2.343 -5.061 4.854 1.00 95.00 187 SER A O 1
ATOM 1404 N N . GLY A 1 188 ? 3.538 -3.173 4.667 1.00 96.69 188 GLY A N 1
ATOM 1405 C CA . GLY A 1 188 ? 3.044 -2.548 5.894 1.00 96.69 188 GLY A CA 1
ATOM 1406 C C . GLY A 1 188 ? 1.525 -2.369 5.918 1.00 96.69 188 GLY A C 1
ATOM 1407 O O . GLY A 1 188 ? 0.896 -2.867 6.844 1.00 96.69 188 GLY A O 1
ATOM 1408 N N . PRO A 1 189 ? 0.892 -1.752 4.897 1.00 96.56 189 PRO A N 1
ATOM 1409 C CA . PRO A 1 189 ? -0.569 -1.689 4.785 1.00 96.56 189 PRO A CA 1
ATOM 1410 C C . PRO A 1 189 ? -1.272 -3.050 4.907 1.00 96.56 189 PRO A C 1
ATOM 1412 O O . PRO A 1 189 ? -2.259 -3.168 5.634 1.00 96.56 189 PRO A O 1
ATOM 1415 N N . ALA A 1 190 ? -0.757 -4.087 4.236 1.00 96.12 190 ALA A N 1
ATOM 1416 C CA . ALA A 1 190 ? -1.336 -5.429 4.299 1.00 96.12 190 ALA A CA 1
ATOM 1417 C C . ALA A 1 190 ? -1.215 -6.041 5.706 1.00 96.12 190 ALA A C 1
ATOM 1419 O O . ALA A 1 190 ? -2.188 -6.586 6.234 1.00 96.12 190 ALA A O 1
ATOM 1420 N N . VAL A 1 191 ? -0.044 -5.910 6.341 1.00 97.81 191 VAL A N 1
ATOM 1421 C CA . VAL A 1 191 ? 0.181 -6.385 7.713 1.00 97.81 191 VAL A CA 1
ATOM 1422 C C . VAL A 1 191 ? -0.635 -5.585 8.728 1.00 97.81 191 VAL A C 1
ATOM 1424 O O . VAL A 1 191 ? -1.209 -6.189 9.629 1.00 97.81 191 VAL A O 1
ATOM 1427 N N . ALA A 1 192 ? -0.772 -4.270 8.554 1.00 98.00 192 ALA A N 1
ATOM 1428 C CA . ALA A 1 192 ? -1.548 -3.406 9.438 1.00 98.00 192 ALA A CA 1
ATOM 1429 C C . ALA A 1 192 ? -3.019 -3.844 9.519 1.00 98.00 192 ALA A C 1
ATOM 1431 O O . ALA A 1 192 ? -3.554 -3.978 10.617 1.00 98.00 192 ALA A O 1
ATOM 1432 N N . VAL A 1 193 ? -3.664 -4.151 8.387 1.00 97.81 193 VAL A N 1
ATOM 1433 C CA . VAL A 1 193 ? -5.039 -4.690 8.394 1.00 97.81 193 VAL A CA 1
ATOM 1434 C C . VAL A 1 193 ? -5.070 -6.106 8.974 1.00 97.81 193 VAL A C 1
ATOM 1436 O O . VAL A 1 193 ? -5.929 -6.436 9.792 1.00 97.81 193 VAL A O 1
ATOM 1439 N N . ALA A 1 194 ? -4.116 -6.961 8.594 1.00 97.19 194 ALA A N 1
ATOM 1440 C CA . ALA A 1 194 ? -4.080 -8.348 9.050 1.00 97.19 194 ALA A CA 1
ATOM 1441 C C . ALA A 1 194 ? -3.896 -8.488 10.573 1.00 97.19 194 ALA A C 1
ATOM 1443 O O . ALA A 1 194 ? -4.538 -9.352 11.175 1.00 97.19 194 ALA A O 1
ATOM 1444 N N . ALA A 1 195 ? -3.046 -7.647 11.170 1.00 97.56 195 ALA A N 1
ATOM 1445 C CA . ALA A 1 195 ? -2.726 -7.603 12.597 1.00 97.56 195 ALA A CA 1
ATOM 1446 C C . ALA A 1 195 ? -3.691 -6.728 13.418 1.00 97.56 195 ALA A C 1
ATOM 1448 O O . ALA A 1 195 ? -3.596 -6.691 14.647 1.00 97.56 195 ALA A O 1
ATOM 1449 N N . GLY A 1 196 ? -4.642 -6.057 12.760 1.00 97.31 196 GLY A N 1
ATOM 1450 C CA . GLY A 1 196 ? -5.659 -5.239 13.413 1.00 97.31 196 GLY A CA 1
ATOM 1451 C C . GLY A 1 196 ? -5.157 -3.875 13.883 1.00 97.31 196 GLY A C 1
ATOM 1452 O O . GLY A 1 196 ? -5.665 -3.363 14.865 1.00 97.31 196 GLY A O 1
ATOM 1453 N N . PHE A 1 197 ? -4.173 -3.269 13.224 1.00 98.19 197 PHE A N 1
ATOM 1454 C CA . PHE A 1 197 ? -3.736 -1.893 13.512 1.00 98.19 197 PHE A CA 1
ATOM 1455 C C . PHE A 1 197 ? -4.684 -0.837 12.952 1.00 98.19 197 PHE A C 1
ATOM 1457 O O . PHE A 1 197 ? -4.670 0.305 13.394 1.00 98.19 197 PHE A O 1
ATOM 1464 N N . SER A 1 198 ? -5.502 -1.201 11.968 1.00 97.81 198 SER A N 1
ATOM 1465 C CA . SER A 1 198 ? -6.502 -0.326 11.364 1.00 97.81 198 SER A CA 1
ATOM 1466 C C . SER A 1 198 ? -7.514 -1.175 10.589 1.00 97.81 198 SER A C 1
ATOM 1468 O O . SER A 1 198 ? -7.130 -2.232 10.080 1.00 97.81 198 SER A O 1
ATOM 1470 N N . PRO A 1 199 ? -8.790 -0.759 10.464 1.00 97.50 199 PRO A N 1
ATOM 1471 C CA . PRO A 1 199 ?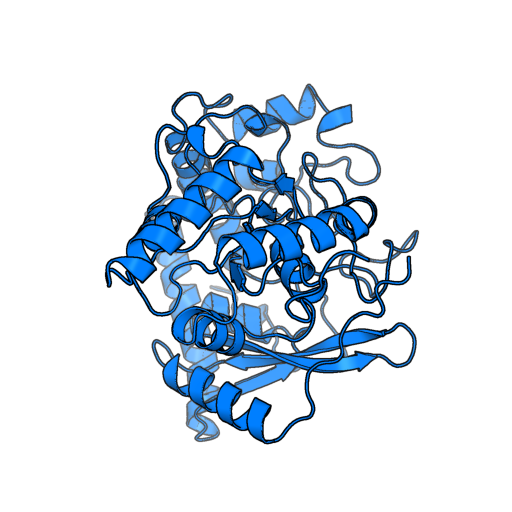 -9.770 -1.512 9.689 1.00 97.50 199 PRO A CA 1
ATOM 1472 C C . PRO A 1 199 ? -9.560 -1.328 8.180 1.00 97.50 199 PRO A C 1
ATOM 1474 O O . PRO A 1 199 ? -10.044 -2.134 7.391 1.00 97.50 199 PRO A O 1
ATOM 1477 N N . LEU A 1 200 ? -8.847 -0.270 7.777 1.00 97.38 200 LEU A N 1
ATOM 1478 C CA . LEU A 1 200 ? -8.568 0.076 6.392 1.00 97.38 200 LEU A CA 1
ATOM 1479 C C . LEU A 1 200 ? -7.087 0.390 6.220 1.00 97.38 200 LEU A C 1
ATOM 1481 O O . LEU A 1 200 ? -6.453 1.011 7.074 1.00 97.38 200 LEU A O 1
ATOM 1485 N N . ALA A 1 201 ? -6.552 0.040 5.060 1.00 96.44 201 ALA A N 1
ATOM 1486 C CA . ALA A 1 201 ? -5.274 0.564 4.628 1.00 96.44 201 ALA A CA 1
ATOM 1487 C C . ALA A 1 201 ? -5.272 0.812 3.124 1.00 96.44 201 ALA A C 1
ATOM 1489 O O . ALA A 1 201 ? -6.042 0.205 2.381 1.00 96.44 201 ALA A O 1
ATOM 1490 N N . MET A 1 202 ? -4.393 1.705 2.680 1.00 93.06 202 MET A N 1
ATOM 1491 C CA . MET A 1 202 ? -4.225 2.028 1.270 1.00 93.06 202 MET A CA 1
ATOM 1492 C C . MET A 1 202 ? -2.789 1.761 0.829 1.00 93.06 202 MET A C 1
ATOM 1494 O O . MET A 1 202 ? -1.827 2.250 1.428 1.00 93.06 202 MET A O 1
ATOM 1498 N N . GLY A 1 203 ? -2.663 0.956 -0.223 1.00 90.19 203 GLY A N 1
ATOM 1499 C CA . GLY A 1 203 ? -1.409 0.628 -0.888 1.00 90.19 203 GLY A CA 1
ATOM 1500 C C . GLY A 1 203 ? -1.379 1.146 -2.320 1.00 90.19 203 GLY A C 1
ATOM 1501 O O . GLY A 1 203 ? -2.291 1.828 -2.775 1.00 90.19 203 GLY A O 1
ATOM 1502 N N . THR A 1 204 ? -0.317 0.792 -3.031 1.00 84.25 204 THR A N 1
ATOM 1503 C CA . THR A 1 204 ? -0.186 1.033 -4.470 1.00 84.25 204 THR A CA 1
ATOM 1504 C C . THR A 1 204 ? 0.212 -0.265 -5.149 1.00 84.25 204 THR A C 1
ATOM 1506 O O . THR A 1 204 ? 0.972 -1.049 -4.567 1.00 84.25 204 THR A O 1
ATOM 1509 N N . ASP A 1 205 ? -0.249 -0.446 -6.379 1.00 79.75 205 ASP A N 1
ATOM 1510 C CA . ASP A 1 205 ? 0.134 -1.554 -7.246 1.00 79.75 205 ASP A CA 1
ATOM 1511 C C . ASP A 1 205 ? 0.644 -0.992 -8.581 1.00 79.75 205 ASP A C 1
ATOM 1513 O O . ASP A 1 205 ? 0.208 0.070 -9.028 1.00 79.75 205 ASP A O 1
ATOM 1517 N N . ARG A 1 206 ? 1.619 -1.673 -9.172 1.00 61.19 206 ARG A N 1
ATOM 1518 C CA . ARG A 1 206 ? 2.227 -1.325 -10.461 1.00 61.19 206 ARG A CA 1
ATOM 1519 C C . ARG A 1 206 ? 2.438 -2.588 -11.283 1.00 61.19 206 ARG A C 1
ATOM 1521 O O . ARG A 1 206 ? 2.215 -2.569 -12.488 1.00 61.19 206 ARG A O 1
ATOM 1528 N N . ASP A 1 207 ? 2.902 -3.626 -10.609 1.00 57.00 207 ASP A N 1
ATOM 1529 C CA . ASP A 1 207 ? 3.017 -4.996 -11.064 1.00 57.00 207 ASP A CA 1
ATOM 1530 C C . ASP A 1 207 ? 3.499 -5.804 -9.850 1.00 57.00 207 ASP A C 1
ATOM 1532 O O . ASP A 1 207 ? 4.430 -5.370 -9.157 1.00 57.00 207 ASP A O 1
ATOM 1536 N N . ASN A 1 208 ? 2.888 -6.949 -9.556 1.00 47.94 208 ASN A N 1
ATOM 1537 C CA . ASN A 1 208 ? 3.362 -7.786 -8.458 1.00 47.94 208 ASN A CA 1
ATOM 1538 C C . ASN A 1 208 ? 4.398 -8.758 -9.014 1.00 47.94 208 ASN A C 1
ATOM 1540 O O . ASN A 1 208 ? 4.127 -9.501 -9.955 1.00 47.94 208 ASN A O 1
ATOM 1544 N N . ARG A 1 209 ? 5.596 -8.778 -8.415 1.00 48.59 209 ARG A N 1
ATOM 1545 C CA . ARG A 1 209 ? 6.581 -9.820 -8.720 1.00 48.59 209 ARG A CA 1
ATOM 1546 C C . ARG A 1 209 ? 5.984 -11.158 -8.300 1.00 48.59 209 ARG A C 1
ATOM 1548 O O . ARG A 1 209 ? 5.798 -11.416 -7.114 1.00 48.59 209 ARG A O 1
ATOM 1555 N N . VAL A 1 210 ? 5.696 -11.993 -9.283 1.00 50.12 210 VAL A N 1
ATOM 1556 C CA . VAL A 1 210 ? 5.284 -13.376 -9.078 1.00 50.12 210 VAL A CA 1
ATOM 1557 C C . VAL A 1 210 ? 6.502 -14.245 -9.361 1.00 50.12 210 VAL A C 1
ATOM 1559 O O . VAL A 1 210 ? 7.073 -14.162 -10.450 1.00 50.12 210 VAL A O 1
ATOM 1562 N N . ASP A 1 211 ? 6.935 -15.051 -8.388 1.00 43.44 211 ASP A N 1
ATOM 1563 C CA . ASP A 1 211 ? 7.903 -16.110 -8.688 1.00 43.44 211 ASP A CA 1
ATOM 1564 C C . ASP A 1 211 ? 7.200 -17.088 -9.634 1.00 43.44 211 ASP A C 1
ATOM 1566 O O . ASP A 1 211 ? 6.087 -17.531 -9.336 1.00 43.44 211 ASP A O 1
ATOM 1570 N N . ARG A 1 212 ? 7.790 -17.366 -10.805 1.00 41.41 212 ARG A N 1
ATOM 1571 C CA . ARG A 1 212 ? 7.182 -18.263 -11.796 1.00 41.41 212 ARG A CA 1
ATOM 1572 C C . ARG A 1 212 ? 6.913 -19.594 -11.105 1.00 41.41 212 ARG A C 1
ATOM 1574 O O . ARG A 1 212 ? 7.849 -20.337 -10.827 1.00 41.41 212 ARG A O 1
ATOM 1581 N N . ASN A 1 213 ? 5.649 -19.901 -10.827 1.00 39.53 213 ASN A N 1
ATOM 1582 C CA . ASN A 1 213 ? 5.274 -21.210 -10.327 1.00 39.53 213 ASN A CA 1
ATOM 1583 C C . ASN A 1 213 ? 5.166 -22.154 -11.535 1.00 39.53 213 ASN A C 1
ATOM 1585 O O . ASN A 1 213 ? 4.193 -22.049 -12.281 1.00 39.53 213 ASN A O 1
ATOM 1589 N N . PRO A 1 214 ? 6.116 -23.086 -11.745 1.00 37.12 214 PRO A N 1
ATOM 1590 C CA . PRO A 1 214 ? 6.090 -23.984 -12.900 1.00 37.12 214 PRO A CA 1
ATOM 1591 C C . PRO A 1 214 ? 4.906 -24.966 -12.875 1.00 37.12 214 PRO A C 1
ATOM 1593 O O . PRO A 1 214 ? 4.701 -25.696 -13.836 1.00 37.12 214 PRO A O 1
ATOM 1596 N N . LEU A 1 215 ? 4.131 -25.016 -11.783 1.00 35.47 215 LEU A N 1
ATOM 1597 C CA . LEU A 1 215 ? 2.919 -25.832 -11.663 1.00 35.47 215 LEU A CA 1
ATOM 1598 C C . LEU A 1 215 ? 1.648 -25.095 -12.126 1.00 35.47 215 LEU A C 1
ATOM 1600 O O . LEU A 1 215 ? 0.588 -25.711 -12.203 1.00 35.47 215 LEU A O 1
ATOM 1604 N N . LEU A 1 216 ? 1.737 -23.791 -12.409 1.00 41.12 216 LEU A N 1
ATOM 1605 C CA . LEU A 1 216 ? 0.642 -22.934 -12.867 1.00 41.12 216 LEU A CA 1
ATOM 1606 C C . LEU A 1 216 ? 1.064 -22.253 -14.174 1.00 41.12 216 LEU A C 1
ATOM 1608 O O . LEU A 1 216 ? 1.258 -21.042 -14.233 1.00 41.12 216 LEU A O 1
ATOM 1612 N N . ASP A 1 217 ? 1.182 -23.054 -15.230 1.00 39.94 217 ASP A N 1
ATOM 1613 C CA . ASP A 1 217 ? 1.498 -22.657 -16.613 1.00 39.94 217 ASP A CA 1
ATOM 1614 C C . ASP A 1 217 ? 0.320 -21.912 -17.288 1.00 39.94 217 ASP A C 1
ATOM 1616 O O . ASP A 1 217 ? 0.007 -22.103 -18.458 1.00 39.94 217 ASP A O 1
ATOM 1620 N N . ILE A 1 218 ? -0.432 -21.123 -16.513 1.00 48.38 218 ILE A N 1
ATOM 1621 C CA . ILE A 1 218 ? -1.734 -20.595 -16.936 1.00 48.38 218 ILE A CA 1
ATOM 1622 C C . ILE A 1 218 ? -1.567 -19.358 -17.828 1.00 48.38 218 ILE A C 1
ATOM 1624 O O . ILE A 1 218 ? -2.482 -19.048 -18.582 1.00 48.38 218 ILE A O 1
ATOM 1628 N N . LEU A 1 219 ? -0.416 -18.673 -17.804 1.00 59.56 219 LEU A N 1
ATOM 1629 C CA . LEU A 1 219 ? -0.178 -17.472 -18.607 1.00 59.56 219 LEU A CA 1
ATOM 1630 C C . LEU A 1 219 ? 1.329 -17.262 -18.889 1.00 59.56 219 LEU A C 1
ATOM 1632 O O . LEU A 1 219 ? 2.102 -16.988 -17.966 1.00 59.56 219 LEU A O 1
ATOM 1636 N N . ASP A 1 220 ? 1.753 -17.385 -20.153 1.00 72.19 220 ASP A N 1
ATOM 1637 C CA . ASP A 1 220 ? 3.127 -17.092 -20.585 1.00 72.19 220 ASP A CA 1
ATOM 1638 C C . ASP A 1 220 ? 3.322 -15.584 -20.775 1.00 72.19 220 ASP A C 1
ATOM 1640 O O . ASP A 1 220 ? 2.856 -15.002 -21.754 1.00 72.19 220 ASP A O 1
ATOM 1644 N N . LEU A 1 221 ? 4.075 -14.960 -19.864 1.00 80.00 221 LEU A N 1
ATOM 1645 C CA . LEU A 1 221 ? 4.389 -13.527 -19.899 1.00 80.00 221 LEU A CA 1
ATOM 1646 C C . LEU A 1 221 ? 5.006 -13.054 -21.220 1.00 80.00 221 LEU A C 1
ATOM 1648 O O . LEU A 1 221 ? 4.961 -11.858 -21.504 1.00 80.00 221 LEU A O 1
ATOM 1652 N N . SER A 1 222 ? 5.552 -13.960 -22.036 1.00 84.38 222 SER A N 1
ATOM 1653 C CA . SER A 1 222 ? 6.010 -13.617 -23.380 1.00 84.38 222 SER A CA 1
ATOM 1654 C C . SER A 1 222 ? 4.887 -13.075 -24.281 1.00 84.38 222 SER A C 1
ATOM 1656 O O . SER A 1 222 ? 5.177 -12.302 -25.191 1.00 84.38 222 SER A O 1
ATOM 1658 N N . GLU A 1 223 ? 3.613 -13.380 -23.998 1.00 85.94 223 GLU A N 1
ATOM 1659 C CA . GLU A 1 223 ? 2.452 -12.815 -24.701 1.00 85.94 223 GLU A CA 1
ATOM 1660 C C . GLU A 1 223 ? 2.305 -11.297 -24.504 1.00 85.94 223 GLU A C 1
ATOM 1662 O O . GLU A 1 223 ? 1.689 -10.630 -25.331 1.00 85.94 223 GLU A O 1
ATOM 1667 N N . LEU A 1 224 ? 2.874 -10.735 -23.431 1.00 89.44 224 LEU A N 1
ATOM 1668 C CA . LEU A 1 224 ? 2.895 -9.289 -23.181 1.00 89.44 224 LEU A CA 1
ATOM 1669 C C . LEU A 1 224 ? 4.097 -8.591 -23.838 1.00 89.44 224 LEU A C 1
ATOM 1671 O O . LEU A 1 224 ? 4.213 -7.365 -23.753 1.00 89.44 224 LEU A O 1
ATOM 1675 N N . ASN A 1 225 ? 4.985 -9.342 -24.496 1.00 92.12 225 ASN A N 1
ATOM 1676 C CA . ASN A 1 225 ? 6.115 -8.759 -25.204 1.00 92.12 225 ASN A CA 1
ATOM 1677 C C . ASN A 1 225 ? 5.645 -7.945 -26.411 1.00 92.12 225 ASN A C 1
ATOM 1679 O O . ASN A 1 225 ? 4.812 -8.375 -27.209 1.00 92.12 225 ASN A O 1
ATOM 1683 N N . ILE A 1 226 ? 6.278 -6.794 -26.603 1.00 93.44 226 ILE A N 1
ATOM 1684 C CA . ILE A 1 226 ? 6.060 -5.925 -27.752 1.00 93.44 226 ILE A CA 1
ATOM 1685 C C . ILE A 1 226 ? 7.252 -6.087 -28.693 1.00 93.44 226 ILE A C 1
ATOM 1687 O O . ILE A 1 226 ? 8.399 -5.895 -28.296 1.00 93.44 226 ILE A O 1
ATOM 1691 N N . ASP A 1 227 ? 6.986 -6.506 -29.933 1.00 92.31 227 ASP A N 1
ATOM 1692 C CA . ASP A 1 227 ? 8.016 -6.848 -30.929 1.00 92.31 227 ASP A CA 1
ATOM 1693 C C . ASP A 1 227 ? 9.046 -7.872 -30.411 1.00 92.31 227 ASP A C 1
ATOM 1695 O O . ASP A 1 227 ? 10.243 -7.787 -30.692 1.00 92.31 227 ASP A O 1
ATOM 1699 N N . GLY A 1 228 ? 8.580 -8.835 -29.607 1.00 90.56 228 GLY A N 1
ATOM 1700 C CA . GLY A 1 228 ? 9.416 -9.884 -29.017 1.00 90.56 228 GLY A CA 1
ATOM 1701 C C . GLY A 1 228 ? 10.309 -9.421 -27.860 1.00 90.56 228 GLY A C 1
ATOM 1702 O O . GLY A 1 228 ? 11.195 -10.170 -27.453 1.00 90.56 228 GLY A O 1
ATOM 1703 N N . LYS A 1 229 ? 10.100 -8.210 -27.328 1.00 91.69 229 LYS A N 1
ATOM 1704 C CA . LYS A 1 229 ? 10.855 -7.653 -26.197 1.00 91.69 229 LYS A CA 1
ATOM 1705 C C . LYS A 1 229 ? 9.940 -7.318 -25.024 1.00 91.69 229 LYS A C 1
ATOM 1707 O O . LYS A 1 229 ? 8.786 -6.941 -25.222 1.00 91.69 229 LYS A O 1
ATOM 1712 N N . ASP A 1 230 ? 10.487 -7.402 -23.814 1.00 89.88 230 ASP A N 1
ATOM 1713 C CA . ASP A 1 230 ? 9.803 -6.916 -22.617 1.00 89.88 230 ASP A CA 1
ATOM 1714 C C . ASP A 1 230 ? 9.528 -5.409 -22.738 1.00 89.88 230 ASP A C 1
ATOM 1716 O O . ASP A 1 230 ? 10.424 -4.621 -23.051 1.00 89.88 230 ASP A O 1
ATOM 1720 N N . ALA A 1 231 ? 8.282 -5.023 -22.481 1.00 91.62 231 ALA A N 1
ATOM 1721 C CA . ALA A 1 231 ? 7.842 -3.635 -22.453 1.00 91.62 231 ALA A CA 1
ATOM 1722 C C . ALA A 1 231 ? 7.663 -3.106 -21.022 1.00 91.62 231 ALA A C 1
ATOM 1724 O O . ALA A 1 231 ? 7.754 -1.897 -20.803 1.00 91.62 231 ALA A O 1
ATOM 1725 N N . ILE A 1 232 ? 7.429 -3.982 -20.040 1.00 89.81 232 ILE A N 1
ATOM 1726 C CA . ILE A 1 232 ? 7.003 -3.599 -18.691 1.00 89.81 232 ILE A CA 1
ATOM 1727 C C . ILE A 1 232 ? 8.142 -2.910 -17.941 1.00 89.81 232 ILE A C 1
ATOM 1729 O O . ILE A 1 232 ? 7.946 -1.808 -17.413 1.00 89.81 232 ILE A O 1
ATOM 1733 N N . MET A 1 233 ? 9.331 -3.522 -17.900 1.00 89.25 233 MET A N 1
ATOM 1734 C CA . MET A 1 233 ? 10.460 -2.961 -17.154 1.00 89.25 233 MET A CA 1
ATOM 1735 C C . MET A 1 233 ? 11.033 -1.690 -17.792 1.00 89.25 233 MET A C 1
ATOM 1737 O O . MET A 1 233 ? 11.278 -0.742 -17.046 1.00 89.25 233 MET A O 1
ATOM 1741 N N . PRO A 1 234 ? 11.194 -1.578 -19.127 1.00 92.69 234 PRO A N 1
ATOM 1742 C CA . PRO A 1 234 ? 11.588 -0.314 -19.747 1.00 92.69 234 PRO A CA 1
ATOM 1743 C C . PRO A 1 234 ? 10.630 0.837 -19.422 1.00 92.69 234 PRO A C 1
ATOM 1745 O O . PRO A 1 234 ? 11.084 1.911 -19.029 1.00 92.69 234 PRO A O 1
ATOM 1748 N N . ILE A 1 235 ? 9.312 0.597 -19.489 1.00 92.12 235 ILE A N 1
ATOM 1749 C CA . ILE A 1 235 ? 8.308 1.577 -19.050 1.00 92.12 235 ILE A CA 1
ATOM 1750 C C . ILE A 1 235 ? 8.503 1.910 -17.563 1.00 92.12 235 ILE A C 1
ATOM 1752 O O . ILE A 1 235 ? 8.432 3.077 -17.188 1.00 92.12 235 ILE A O 1
ATOM 1756 N N . ALA A 1 236 ? 8.753 0.907 -16.713 1.00 90.19 236 ALA A N 1
ATOM 1757 C CA . ALA A 1 236 ? 8.960 1.093 -15.275 1.00 90.19 236 ALA A CA 1
ATOM 1758 C C . ALA A 1 236 ? 10.103 2.036 -14.955 1.00 90.19 236 ALA A C 1
ATOM 1760 O O . ALA A 1 236 ? 9.928 2.992 -14.205 1.00 90.19 236 ALA A O 1
ATOM 1761 N N . PHE A 1 237 ? 11.265 1.740 -15.519 1.00 93.19 237 PHE A N 1
ATOM 1762 C CA . PHE A 1 237 ? 12.482 2.493 -15.299 1.00 93.19 237 PHE A CA 1
ATOM 1763 C C . PHE A 1 237 ? 12.354 3.913 -15.826 1.00 93.19 237 PHE A C 1
ATOM 1765 O O . PHE A 1 237 ? 12.709 4.858 -15.120 1.00 93.19 237 PHE A O 1
ATOM 1772 N N . TRP A 1 238 ? 11.787 4.064 -17.024 1.00 94.38 238 TRP A N 1
ATOM 1773 C CA . TRP A 1 238 ? 11.596 5.374 -17.622 1.00 94.38 238 TRP A CA 1
ATOM 1774 C C . TRP A 1 238 ? 10.627 6.227 -16.802 1.00 94.38 238 TRP A C 1
ATOM 1776 O O . TRP A 1 238 ? 10.973 7.344 -16.425 1.00 94.38 238 TRP A O 1
ATOM 1786 N N . ASP A 1 239 ? 9.458 5.690 -16.438 1.00 91.50 239 ASP A N 1
ATOM 1787 C CA . ASP A 1 239 ? 8.489 6.411 -15.607 1.00 91.50 239 ASP A CA 1
ATOM 1788 C C . ASP A 1 239 ? 9.062 6.752 -14.239 1.00 91.50 239 ASP A C 1
ATOM 1790 O O . ASP A 1 239 ? 8.878 7.866 -13.762 1.00 91.50 239 ASP A O 1
ATOM 1794 N N . PHE A 1 240 ? 9.778 5.821 -13.610 1.00 90.94 240 PHE A N 1
ATOM 1795 C CA . PHE A 1 240 ? 10.399 6.048 -12.312 1.00 90.94 240 PHE A CA 1
ATOM 1796 C C . PHE A 1 240 ? 11.404 7.207 -12.358 1.00 90.94 240 PHE A C 1
ATOM 1798 O O . PHE A 1 240 ? 11.335 8.094 -11.507 1.00 90.94 240 PHE A O 1
ATOM 1805 N N . LYS A 1 241 ? 12.284 7.245 -13.368 1.00 93.25 241 LYS A N 1
ATOM 1806 C CA . LYS A 1 241 ? 13.282 8.312 -13.544 1.00 93.25 241 LYS A CA 1
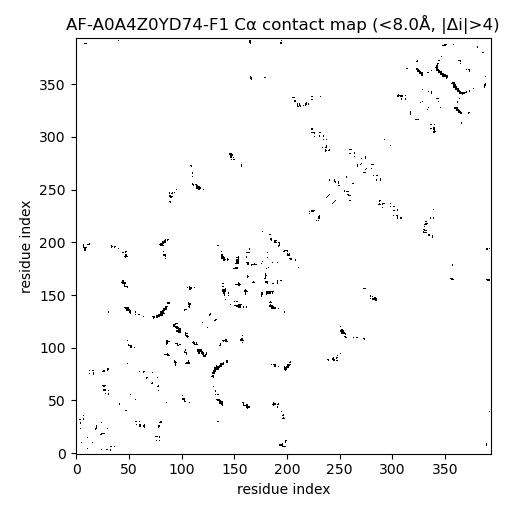ATOM 1807 C C . LYS A 1 241 ? 12.663 9.649 -13.956 1.00 93.25 241 LYS A C 1
ATOM 1809 O O . LYS A 1 241 ? 13.046 10.678 -13.411 1.00 93.25 241 LYS A O 1
ATOM 1814 N N . HIS A 1 242 ? 11.755 9.649 -14.931 1.00 92.00 242 HIS A N 1
ATOM 1815 C CA . HIS A 1 242 ? 11.322 10.872 -15.617 1.00 92.00 242 HIS A CA 1
ATOM 1816 C C . HIS A 1 242 ? 10.022 11.477 -15.089 1.00 92.00 242 HIS A C 1
ATOM 1818 O O . HIS A 1 242 ? 9.785 12.662 -15.304 1.00 92.00 242 HIS A O 1
ATOM 1824 N N . ILE A 1 243 ? 9.183 10.688 -14.420 1.00 89.25 243 ILE A N 1
ATOM 1825 C CA . ILE A 1 243 ? 7.906 11.151 -13.866 1.00 89.25 243 ILE A CA 1
ATOM 1826 C C . ILE A 1 243 ? 7.945 10.998 -12.352 1.00 89.25 243 ILE A C 1
ATOM 1828 O O . ILE A 1 243 ? 7.775 11.963 -11.618 1.00 89.25 243 ILE A O 1
ATOM 1832 N N . GLY A 1 244 ? 8.220 9.789 -11.876 1.00 87.81 244 GLY A N 1
ATOM 1833 C CA . GLY A 1 244 ? 7.943 9.439 -10.503 1.00 87.81 244 GLY A CA 1
ATOM 1834 C C . GLY A 1 244 ? 8.829 10.130 -9.470 1.00 87.81 244 GLY A C 1
ATOM 1835 O O . GLY A 1 244 ? 8.336 10.813 -8.575 1.00 87.81 244 GLY A O 1
ATOM 1836 N N . ILE A 1 245 ? 10.150 9.980 -9.593 1.00 90.94 245 ILE A N 1
ATOM 1837 C CA . ILE A 1 245 ? 11.096 10.660 -8.701 1.00 90.94 245 ILE A CA 1
ATOM 1838 C C . ILE A 1 245 ? 10.949 12.192 -8.775 1.00 90.94 245 ILE A C 1
ATOM 1840 O O . ILE A 1 245 ? 10.832 12.796 -7.708 1.00 90.94 245 ILE A O 1
ATOM 1844 N N . PRO A 1 246 ? 10.879 12.829 -9.964 1.00 91.31 246 PRO A N 1
ATOM 1845 C CA . PRO A 1 246 ? 10.631 14.266 -10.059 1.00 91.31 246 PRO A CA 1
ATOM 1846 C C . PRO A 1 246 ? 9.347 14.711 -9.355 1.00 91.31 246 PRO A C 1
ATOM 1848 O O . PRO A 1 246 ? 9.405 15.577 -8.485 1.00 91.31 246 PRO A O 1
ATOM 1851 N N . THR A 1 247 ? 8.202 14.080 -9.641 1.00 86.56 247 THR A N 1
ATOM 1852 C CA . THR A 1 247 ? 6.935 14.464 -9.004 1.00 86.56 247 THR A CA 1
ATOM 1853 C C . THR A 1 247 ? 6.944 14.215 -7.497 1.00 86.56 247 THR A C 1
ATOM 1855 O O . THR A 1 247 ? 6.361 14.982 -6.731 1.00 86.56 247 THR A O 1
ATOM 1858 N N . PHE A 1 248 ? 7.634 13.169 -7.039 1.00 86.75 248 PHE A N 1
ATOM 1859 C CA . PHE A 1 248 ? 7.801 12.930 -5.613 1.00 86.75 248 PHE A CA 1
ATOM 1860 C C . PHE A 1 248 ? 8.600 14.049 -4.932 1.00 86.75 248 PHE A C 1
ATOM 1862 O O . PHE A 1 248 ? 8.186 14.544 -3.885 1.00 86.75 248 PHE A O 1
ATOM 1869 N N . ILE A 1 249 ? 9.709 14.470 -5.542 1.00 90.50 249 ILE A N 1
ATOM 1870 C CA . ILE A 1 249 ? 10.560 15.561 -5.052 1.00 90.50 249 ILE A CA 1
ATOM 1871 C C . ILE A 1 249 ? 9.790 16.889 -5.023 1.00 90.50 249 ILE A C 1
ATOM 1873 O O . ILE A 1 249 ? 9.838 17.591 -4.015 1.00 90.50 249 ILE A O 1
ATOM 1877 N N . GLU A 1 250 ? 9.021 17.198 -6.072 1.00 89.06 250 GLU A N 1
ATOM 1878 C CA . GLU A 1 250 ? 8.167 18.398 -6.157 1.00 89.06 250 GLU A CA 1
ATOM 1879 C C . GLU A 1 250 ? 7.109 18.476 -5.047 1.00 89.06 250 GLU A C 1
ATOM 1881 O O . GLU A 1 250 ? 6.636 19.559 -4.696 1.00 89.06 250 GLU A O 1
ATOM 1886 N N . GLY A 1 251 ? 6.730 17.332 -4.478 1.00 86.69 251 GLY A N 1
ATOM 1887 C CA . GLY A 1 251 ? 5.789 17.262 -3.370 1.00 86.69 251 GLY A CA 1
ATOM 1888 C C . GLY A 1 251 ? 6.343 17.770 -2.033 1.00 86.69 251 GLY A C 1
ATOM 1889 O O . GLY A 1 251 ? 5.569 17.986 -1.095 1.00 86.69 251 GLY A O 1
ATOM 1890 N N . PHE A 1 252 ? 7.655 17.994 -1.933 1.00 88.69 252 PHE A N 1
ATOM 1891 C CA . PHE A 1 252 ? 8.305 18.518 -0.737 1.00 88.69 252 PHE A CA 1
ATOM 1892 C C . PHE A 1 252 ? 8.664 19.994 -0.881 1.00 88.69 252 PHE A C 1
ATOM 1894 O O . PHE A 1 252 ? 9.128 20.459 -1.916 1.00 88.69 252 PHE A O 1
ATOM 1901 N N . SER A 1 253 ? 8.510 20.739 0.210 1.00 89.31 253 SER A N 1
ATOM 1902 C CA . SER A 1 253 ? 9.017 22.110 0.315 1.00 89.31 253 SER A CA 1
ATOM 1903 C C . SER A 1 253 ? 10.525 22.165 0.574 1.00 89.31 253 SER A C 1
ATOM 1905 O O . SER A 1 253 ? 11.132 23.212 0.383 1.00 89.31 253 SER A O 1
ATOM 1907 N N . ASP A 1 254 ? 11.101 21.066 1.066 1.00 89.88 254 ASP A N 1
ATOM 1908 C CA . ASP A 1 254 ? 12.513 20.935 1.440 1.00 89.88 254 ASP A CA 1
ATOM 1909 C C . ASP A 1 254 ? 12.984 19.513 1.102 1.00 89.88 254 ASP A C 1
ATOM 1911 O O . ASP A 1 254 ? 13.078 18.636 1.967 1.00 89.88 254 ASP A O 1
ATOM 1915 N N . ALA A 1 255 ? 13.126 19.242 -0.198 1.00 90.88 255 ALA A N 1
ATOM 1916 C CA . ALA A 1 255 ? 13.610 17.957 -0.680 1.00 90.88 255 ALA A CA 1
ATOM 1917 C C . ALA A 1 255 ? 15.139 17.865 -0.488 1.00 90.88 255 ALA A C 1
ATOM 1919 O O . ALA A 1 255 ? 15.859 18.758 -0.932 1.00 90.88 255 ALA A O 1
ATOM 1920 N N . PRO A 1 256 ? 15.659 16.782 0.115 1.00 93.00 256 PRO A N 1
ATOM 1921 C CA . PRO A 1 256 ? 17.093 16.627 0.386 1.00 93.00 256 PRO A CA 1
ATOM 1922 C C . PRO A 1 256 ? 17.927 16.288 -0.859 1.00 93.00 256 PRO A C 1
ATOM 1924 O O . PRO A 1 256 ? 19.154 16.310 -0.801 1.00 93.00 256 PRO A O 1
ATOM 1927 N N . VAL A 1 257 ? 17.262 15.944 -1.962 1.00 95.38 257 VAL A N 1
ATOM 1928 C CA . VAL A 1 257 ? 17.842 15.599 -3.264 1.00 95.38 257 VAL A CA 1
ATOM 1929 C C . VAL A 1 257 ? 16.927 16.111 -4.373 1.00 95.38 257 VAL A C 1
ATOM 1931 O O . VAL A 1 257 ? 15.710 16.186 -4.188 1.00 95.38 257 VAL A O 1
ATOM 1934 N N . ALA A 1 258 ? 17.506 16.430 -5.527 1.00 94.94 258 ALA A N 1
ATOM 1935 C CA . ALA A 1 258 ? 16.812 16.992 -6.683 1.00 94.94 258 ALA A CA 1
ATOM 1936 C C . ALA A 1 258 ? 16.612 15.996 -7.840 1.00 94.94 258 ALA A C 1
ATOM 1938 O O . ALA A 1 258 ? 15.881 16.299 -8.784 1.00 94.94 258 ALA A O 1
ATOM 1939 N N . SER A 1 259 ? 17.238 14.814 -7.801 1.00 95.75 259 SER A N 1
ATOM 1940 C CA . SER A 1 259 ? 17.130 13.835 -8.889 1.00 95.75 259 SER A CA 1
ATOM 1941 C C . SER A 1 259 ? 17.445 12.395 -8.470 1.00 95.75 259 SER A C 1
ATOM 1943 O O . SER A 1 259 ? 17.920 12.131 -7.362 1.00 95.75 259 SER A O 1
ATOM 1945 N N . LEU A 1 260 ? 17.209 11.445 -9.384 1.00 96.12 260 LEU A N 1
ATOM 1946 C CA . LEU A 1 260 ? 17.578 10.039 -9.196 1.00 96.12 260 LEU A CA 1
ATOM 1947 C C . LEU A 1 260 ? 19.102 9.855 -9.072 1.00 96.12 260 LEU A C 1
ATOM 1949 O O . LEU A 1 260 ? 19.562 9.029 -8.289 1.00 96.12 260 LEU A O 1
ATOM 1953 N N . GLU A 1 261 ? 19.891 10.648 -9.796 1.00 97.81 261 GLU A N 1
ATOM 1954 C CA . GLU A 1 261 ? 21.355 10.646 -9.725 1.00 97.81 261 GLU A CA 1
ATOM 1955 C C . GLU A 1 261 ? 21.847 11.016 -8.319 1.00 97.81 261 GLU A C 1
ATOM 1957 O O . GLU A 1 261 ? 22.781 10.404 -7.797 1.00 97.81 261 GLU A O 1
ATOM 1962 N N . GLU A 1 262 ? 21.207 11.998 -7.682 1.00 98.06 262 GLU A N 1
ATOM 1963 C CA . GLU A 1 262 ? 21.545 12.399 -6.316 1.00 98.06 262 GLU A CA 1
ATOM 1964 C C . GLU A 1 262 ? 21.129 11.351 -5.280 1.00 98.06 262 GLU A C 1
ATOM 1966 O O . GLU A 1 262 ? 21.871 11.124 -4.326 1.00 98.06 262 GLU A O 1
ATOM 1971 N N . ILE A 1 263 ? 20.010 10.646 -5.495 1.00 97.69 263 ILE A N 1
ATOM 1972 C CA . ILE A 1 263 ? 19.621 9.489 -4.671 1.00 97.69 263 ILE A CA 1
ATOM 1973 C C . ILE A 1 263 ? 20.696 8.397 -4.737 1.00 97.69 263 ILE A C 1
ATOM 1975 O O . ILE A 1 263 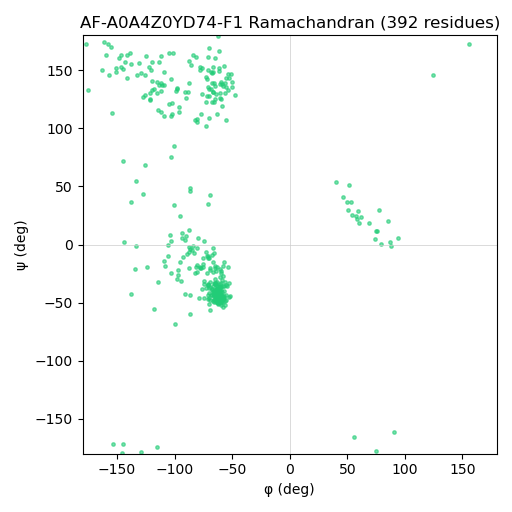? 21.131 7.893 -3.701 1.00 97.69 263 ILE A O 1
ATOM 1979 N N . VAL A 1 264 ? 21.141 8.039 -5.946 1.00 98.19 264 VAL A N 1
ATOM 1980 C CA . VAL A 1 264 ? 22.173 7.010 -6.148 1.00 98.19 264 VAL A CA 1
ATOM 1981 C C . VAL A 1 264 ? 23.470 7.398 -5.442 1.00 98.19 264 VAL A C 1
ATOM 1983 O O . VAL A 1 264 ? 24.018 6.591 -4.688 1.00 98.19 264 VAL A O 1
ATOM 1986 N N . ARG A 1 265 ? 23.907 8.654 -5.598 1.00 98.31 265 ARG A N 1
ATOM 1987 C CA . ARG A 1 265 ? 25.096 9.189 -4.921 1.00 98.31 265 ARG A CA 1
ATOM 1988 C C . ARG A 1 265 ? 24.946 9.189 -3.398 1.00 98.31 265 ARG A C 1
ATOM 1990 O O . ARG A 1 265 ? 25.890 8.838 -2.693 1.00 98.31 265 ARG A O 1
ATOM 1997 N N . PHE A 1 266 ? 23.776 9.564 -2.875 1.00 98.25 266 PHE A N 1
ATOM 1998 C CA . PHE A 1 266 ? 23.508 9.532 -1.437 1.00 98.25 266 PHE A CA 1
ATOM 1999 C C . PHE A 1 266 ? 23.653 8.113 -0.882 1.00 98.25 266 PHE A C 1
ATOM 2001 O O . PHE A 1 266 ? 24.300 7.927 0.150 1.00 98.25 266 PHE A O 1
ATOM 2008 N N . ASN A 1 267 ? 23.101 7.110 -1.571 1.00 98.00 267 ASN A N 1
ATOM 2009 C CA . ASN A 1 267 ? 23.218 5.715 -1.147 1.00 98.00 267 ASN A CA 1
ATOM 2010 C C . ASN A 1 267 ? 24.687 5.260 -1.123 1.00 98.00 267 ASN A C 1
ATOM 2012 O O . ASN A 1 267 ? 25.131 4.659 -0.146 1.00 98.00 267 ASN A O 1
ATOM 2016 N N . GLU A 1 268 ? 25.472 5.603 -2.149 1.00 97.81 268 GLU A N 1
ATOM 2017 C CA . GLU A 1 268 ? 26.906 5.276 -2.219 1.00 97.81 268 GLU A CA 1
ATOM 2018 C C . GLU A 1 268 ? 27.722 5.901 -1.087 1.00 97.81 268 GLU A C 1
ATOM 2020 O O . GLU A 1 268 ? 28.658 5.280 -0.590 1.00 97.81 268 GLU A O 1
ATOM 2025 N N . GLN A 1 269 ? 27.372 7.116 -0.669 1.00 98.00 269 GLN A N 1
ATOM 2026 C CA . GLN A 1 269 ? 28.036 7.814 0.434 1.00 98.00 269 GLN A CA 1
ATOM 2027 C C . GLN A 1 269 ? 27.589 7.303 1.812 1.00 98.00 269 GLN A C 1
ATOM 2029 O O . GLN A 1 269 ? 28.299 7.492 2.798 1.00 98.00 269 GLN A O 1
ATOM 2034 N N . ASN A 1 270 ? 26.435 6.634 1.885 1.00 97.50 270 ASN A N 1
ATOM 2035 C CA . ASN A 1 270 ? 25.793 6.190 3.122 1.00 97.50 270 ASN A CA 1
ATOM 2036 C C . ASN A 1 270 ? 25.453 4.689 3.074 1.00 97.50 270 ASN A C 1
ATOM 2038 O O . ASN A 1 270 ? 24.356 4.281 3.466 1.00 97.50 270 ASN A O 1
ATOM 2042 N N . GLN A 1 271 ? 26.373 3.849 2.586 1.00 96.38 271 GLN A N 1
ATOM 2043 C CA . GLN A 1 271 ? 26.104 2.421 2.333 1.00 96.38 271 GLN A CA 1
ATOM 2044 C C . GLN A 1 271 ? 25.665 1.667 3.589 1.00 96.38 271 GLN A C 1
ATOM 2046 O O . GLN A 1 271 ? 24.710 0.906 3.535 1.00 96.38 271 GLN A O 1
ATOM 2051 N N . ASN A 1 272 ? 26.281 1.938 4.743 1.00 95.56 272 ASN A N 1
ATOM 2052 C CA . ASN A 1 272 ? 25.914 1.276 6.002 1.00 95.56 272 ASN A CA 1
ATOM 2053 C C . ASN A 1 272 ? 24.456 1.533 6.417 1.00 95.56 272 ASN A C 1
ATOM 2055 O O . ASN A 1 272 ? 23.871 0.722 7.125 1.00 95.56 272 ASN A O 1
ATOM 2059 N N . LEU A 1 273 ? 23.890 2.670 6.005 1.00 95.31 273 LEU A N 1
ATOM 2060 C CA . LEU A 1 273 ? 22.510 3.048 6.299 1.00 95.31 273 LEU A CA 1
ATOM 2061 C C . LEU A 1 273 ? 21.552 2.572 5.206 1.00 95.31 273 LEU A C 1
ATOM 2063 O O . LEU A 1 273 ? 20.447 2.126 5.490 1.00 95.31 273 LEU A O 1
ATOM 2067 N N . THR A 1 274 ? 21.954 2.719 3.947 1.00 96.19 274 THR A N 1
ATOM 2068 C CA . THR A 1 274 ? 21.053 2.550 2.804 1.00 96.19 274 THR A CA 1
ATOM 2069 C C . THR A 1 274 ? 21.162 1.173 2.169 1.00 96.19 274 THR A C 1
ATOM 2071 O O . THR A 1 274 ? 20.181 0.688 1.628 1.00 96.19 274 THR A O 1
ATOM 2074 N N . MET A 1 275 ? 22.315 0.522 2.219 1.00 96.38 275 MET A N 1
ATOM 2075 C CA . MET A 1 275 ? 22.577 -0.770 1.585 1.00 96.38 275 MET A CA 1
ATOM 2076 C C . MET A 1 275 ? 23.286 -1.724 2.568 1.00 96.38 275 MET A C 1
ATOM 2078 O O . MET A 1 275 ? 24.384 -2.202 2.271 1.00 96.38 275 MET A O 1
ATOM 2082 N N . PRO A 1 276 ? 22.721 -1.963 3.771 1.00 95.38 276 PRO A N 1
ATOM 2083 C CA . PRO A 1 276 ? 23.305 -2.890 4.734 1.00 95.38 276 PRO A CA 1
ATOM 2084 C C . PRO A 1 276 ? 23.156 -4.342 4.266 1.00 95.38 276 PRO A C 1
ATOM 2086 O O . PRO A 1 276 ? 22.290 -4.667 3.456 1.00 95.38 276 PRO A O 1
ATOM 2089 N N . GLU A 1 277 ? 23.954 -5.248 4.830 1.00 92.12 277 GLU A N 1
ATOM 2090 C CA . GLU A 1 277 ? 23.756 -6.690 4.642 1.00 92.12 277 GLU A CA 1
ATOM 2091 C C . GLU A 1 277 ? 22.344 -7.126 5.099 1.00 92.12 277 GLU A C 1
ATOM 2093 O O . GLU A 1 277 ? 21.901 -6.708 6.173 1.00 92.12 277 GLU A O 1
ATOM 2098 N N . PRO A 1 278 ? 21.635 -7.986 4.337 1.00 90.38 278 PRO A N 1
ATOM 2099 C CA . PRO A 1 278 ? 22.082 -8.663 3.113 1.00 90.38 278 PRO A CA 1
ATOM 2100 C C . PRO A 1 278 ? 21.787 -7.903 1.800 1.00 90.38 278 PRO A C 1
ATOM 2102 O O . PRO A 1 278 ? 22.038 -8.433 0.721 1.00 90.38 278 PRO A O 1
ATOM 2105 N N . PHE A 1 279 ? 21.234 -6.688 1.854 1.00 92.88 279 PHE A N 1
ATOM 2106 C CA . PHE A 1 279 ? 20.777 -5.922 0.686 1.00 92.88 279 PHE A CA 1
ATOM 2107 C C . PHE A 1 279 ? 21.764 -4.807 0.321 1.00 92.88 279 PHE A C 1
ATOM 2109 O O . PHE A 1 279 ? 21.524 -3.621 0.541 1.00 92.88 279 PHE A O 1
ATOM 2116 N N . THR A 1 280 ? 22.888 -5.193 -0.279 1.00 94.94 280 THR A N 1
ATOM 2117 C CA . THR A 1 280 ? 24.048 -4.307 -0.479 1.00 94.94 280 THR A CA 1
ATOM 2118 C C . THR A 1 280 ? 24.092 -3.580 -1.828 1.00 94.94 280 THR A C 1
ATOM 2120 O O . THR A 1 280 ? 25.101 -2.965 -2.173 1.00 94.94 280 THR A O 1
ATOM 2123 N N . LYS A 1 281 ? 23.013 -3.639 -2.619 1.00 96.12 281 LYS A N 1
ATOM 2124 C CA . LYS A 1 281 ? 22.987 -3.168 -4.015 1.00 96.12 281 LYS A CA 1
ATOM 2125 C C . LYS A 1 281 ? 21.884 -2.148 -4.290 1.00 96.12 281 LYS A C 1
ATOM 2127 O O . LYS A 1 281 ? 20.888 -2.051 -3.576 1.00 96.12 281 LYS A O 1
ATOM 2132 N N . GLN A 1 282 ? 22.057 -1.436 -5.404 1.00 97.00 282 GLN A N 1
ATOM 2133 C CA . GLN A 1 282 ? 21.069 -0.533 -6.001 1.00 97.00 282 GLN A CA 1
ATOM 2134 C C . GLN A 1 282 ? 21.002 -0.661 -7.539 1.00 97.00 282 GLN A C 1
ATOM 2136 O O . GLN A 1 282 ? 20.853 0.320 -8.264 1.00 97.00 282 GLN A O 1
ATOM 2141 N N . ASP A 1 283 ? 21.156 -1.881 -8.058 1.00 96.31 283 ASP A N 1
ATOM 2142 C CA . ASP A 1 283 ? 21.240 -2.180 -9.495 1.00 96.31 283 ASP A CA 1
ATOM 2143 C C . ASP A 1 283 ? 20.005 -1.733 -10.294 1.00 96.31 283 ASP A C 1
ATOM 2145 O O . ASP A 1 283 ? 20.140 -1.343 -11.452 1.00 96.31 283 ASP A O 1
ATOM 2149 N N . GLN A 1 284 ? 18.812 -1.718 -9.692 1.00 95.12 284 GLN A N 1
ATOM 2150 C CA . GLN A 1 284 ? 17.602 -1.241 -10.372 1.00 95.12 284 GLN A CA 1
ATOM 2151 C C . GLN A 1 284 ? 17.590 0.287 -10.501 1.00 95.12 284 GLN A C 1
ATOM 2153 O O . GLN A 1 284 ? 17.130 0.795 -11.522 1.00 95.12 284 GLN A O 1
ATOM 2158 N N . LEU A 1 285 ? 18.142 1.021 -9.523 1.00 96.50 285 LEU A N 1
ATOM 2159 C CA . LEU A 1 285 ? 18.312 2.475 -9.639 1.00 96.50 285 LEU A CA 1
ATOM 2160 C C . LEU A 1 285 ? 19.317 2.815 -10.743 1.00 96.50 285 LEU A C 1
ATOM 2162 O O . LEU A 1 285 ? 19.065 3.718 -11.536 1.00 96.50 285 LEU A O 1
ATOM 2166 N N . LEU A 1 286 ? 20.415 2.058 -10.842 1.00 97.38 286 LEU A N 1
ATOM 2167 C CA . LEU A 1 286 ? 21.405 2.227 -11.911 1.00 97.38 286 LEU A CA 1
ATOM 2168 C C . LEU A 1 286 ? 20.805 1.921 -13.292 1.00 97.38 286 LEU A C 1
ATOM 2170 O O . LEU A 1 286 ? 20.941 2.717 -14.214 1.00 97.38 286 LEU A O 1
ATOM 2174 N N . ARG A 1 287 ? 20.033 0.834 -13.423 1.00 95.88 287 ARG A N 1
ATOM 2175 C CA . ARG A 1 287 ? 19.289 0.531 -14.660 1.00 95.88 287 ARG A CA 1
ATOM 2176 C C . ARG A 1 287 ? 18.277 1.615 -15.018 1.00 95.88 287 ARG A C 1
ATOM 2178 O O . ARG A 1 287 ? 18.089 1.902 -16.197 1.00 95.88 287 ARG A O 1
ATOM 2185 N N . ALA A 1 288 ? 17.627 2.209 -14.017 1.00 95.19 288 ALA A N 1
ATOM 2186 C CA . ALA A 1 288 ? 16.740 3.341 -14.231 1.00 95.19 288 ALA A CA 1
ATOM 2187 C C . ALA A 1 288 ? 17.500 4.579 -14.715 1.00 95.19 288 ALA A C 1
ATOM 2189 O O . ALA A 1 288 ? 17.004 5.262 -15.601 1.00 95.19 288 ALA A O 1
ATOM 2190 N N . LEU A 1 289 ? 18.703 4.853 -14.203 1.00 95.88 289 LEU A N 1
ATOM 2191 C CA . LEU A 1 289 ? 19.549 5.944 -14.693 1.00 95.88 289 LEU A CA 1
ATOM 2192 C C . LEU A 1 289 ? 19.969 5.756 -16.152 1.00 95.88 289 LEU A C 1
ATOM 2194 O O . LEU A 1 289 ? 19.903 6.715 -16.923 1.00 95.88 289 LEU A O 1
ATOM 2198 N N . ASP A 1 290 ? 20.321 4.533 -16.535 1.00 95.56 290 ASP A N 1
ATOM 2199 C CA . ASP A 1 290 ? 20.794 4.206 -17.883 1.00 95.56 290 ASP A CA 1
ATOM 2200 C C . ASP A 1 290 ? 19.660 4.043 -18.911 1.00 95.56 290 ASP A C 1
ATOM 2202 O O . ASP A 1 290 ? 19.923 3.831 -20.098 1.00 95.56 290 ASP A O 1
ATOM 2206 N N . ILE A 1 291 ? 18.390 4.139 -18.489 1.00 94.44 291 ILE A N 1
ATOM 2207 C CA . ILE A 1 291 ? 17.259 3.975 -19.403 1.00 94.44 291 ILE A CA 1
ATOM 2208 C C . ILE A 1 291 ? 17.245 5.087 -20.459 1.00 94.44 291 ILE A C 1
ATOM 2210 O O . ILE A 1 291 ? 17.317 6.283 -20.156 1.00 94.44 291 ILE A O 1
ATOM 2214 N N . ALA A 1 292 ? 17.137 4.672 -21.719 1.00 90.50 292 ALA A N 1
ATOM 2215 C CA . ALA A 1 292 ? 17.008 5.549 -22.874 1.00 90.50 292 ALA A CA 1
ATOM 2216 C C . ALA A 1 292 ? 15.563 5.557 -23.396 1.00 90.50 292 ALA A C 1
ATOM 2218 O O . ALA A 1 292 ? 14.760 4.683 -23.067 1.00 90.50 292 ALA A O 1
ATOM 2219 N N . GLY A 1 293 ? 15.251 6.537 -24.242 1.00 91.38 293 GLY A N 1
ATOM 2220 C CA . GLY A 1 293 ? 13.948 6.685 -24.886 1.00 91.38 293 GLY A CA 1
ATOM 2221 C C . GLY A 1 293 ? 13.327 8.052 -24.629 1.00 91.38 293 GLY A C 1
ATOM 2222 O O . GLY A 1 293 ? 13.503 8.666 -23.576 1.00 91.38 293 GLY A O 1
ATOM 2223 N N . THR A 1 294 ? 12.605 8.543 -25.622 1.00 94.69 294 THR A N 1
ATOM 2224 C CA . THR A 1 294 ? 11.818 9.772 -25.551 1.00 94.69 294 THR A CA 1
ATOM 2225 C C . THR A 1 294 ? 10.467 9.516 -24.883 1.00 94.69 294 THR A C 1
ATOM 2227 O O . THR A 1 294 ? 9.973 8.387 -24.829 1.00 94.69 294 THR A O 1
ATOM 2230 N N . SER A 1 295 ? 9.825 10.584 -24.406 1.00 94.31 295 SER A N 1
ATOM 2231 C CA . SER A 1 295 ? 8.470 10.505 -23.846 1.00 94.31 295 SER A CA 1
ATOM 2232 C C . SER A 1 295 ? 7.451 9.950 -24.845 1.00 94.31 295 SER A C 1
ATOM 2234 O O . SER A 1 295 ? 6.566 9.196 -24.446 1.00 94.31 295 SER A O 1
ATOM 2236 N N . GLU A 1 296 ? 7.589 10.268 -26.136 1.00 96.56 296 GLU A N 1
ATOM 2237 C CA . GLU A 1 296 ? 6.695 9.765 -27.183 1.00 96.56 296 GLU A CA 1
ATOM 2238 C C . GLU A 1 296 ? 6.901 8.268 -27.444 1.00 96.56 296 GLU A C 1
ATOM 2240 O O . GLU A 1 296 ? 5.923 7.525 -27.515 1.00 96.56 296 GLU A O 1
ATOM 2245 N N . GLU A 1 297 ? 8.148 7.792 -27.515 1.00 95.62 297 GLU A N 1
ATOM 2246 C CA . GLU A 1 297 ? 8.444 6.360 -27.682 1.00 95.62 297 GLU A CA 1
ATOM 2247 C C . GLU A 1 297 ? 7.881 5.535 -26.518 1.00 95.62 297 GLU A C 1
ATOM 2249 O O . GLU A 1 297 ? 7.253 4.496 -26.724 1.00 95.62 297 GLU A O 1
ATOM 2254 N N . ILE A 1 298 ? 8.038 6.023 -25.286 1.00 95.12 298 ILE A N 1
ATOM 2255 C CA . ILE A 1 298 ? 7.511 5.348 -24.097 1.00 95.12 298 ILE A CA 1
ATOM 2256 C C . ILE A 1 298 ? 5.985 5.425 -24.045 1.00 95.12 298 ILE A C 1
ATOM 2258 O O . ILE A 1 298 ? 5.335 4.442 -23.687 1.00 95.12 298 ILE A O 1
ATOM 2262 N N . ALA A 1 299 ? 5.381 6.542 -24.454 1.00 94.50 299 ALA A N 1
ATOM 2263 C CA . ALA A 1 299 ? 3.931 6.647 -24.577 1.00 94.50 299 ALA A CA 1
ATOM 2264 C C . ALA A 1 299 ? 3.376 5.657 -25.616 1.00 94.50 299 ALA A C 1
ATOM 2266 O O . ALA A 1 299 ? 2.355 5.015 -25.365 1.00 94.50 299 ALA A O 1
ATOM 2267 N N . GLN A 1 300 ? 4.057 5.478 -26.750 1.00 96.69 300 GLN A N 1
ATOM 2268 C CA . GLN A 1 300 ? 3.713 4.462 -27.748 1.00 96.69 300 GLN A CA 1
ATOM 2269 C C . GLN A 1 300 ? 3.838 3.049 -27.182 1.00 96.69 300 GLN A C 1
ATOM 2271 O O . GLN A 1 300 ? 2.911 2.251 -27.329 1.00 96.69 300 GLN A O 1
ATOM 2276 N N . LEU A 1 301 ? 4.936 2.748 -26.486 1.00 95.50 301 LEU A N 1
ATOM 2277 C CA . LEU A 1 301 ? 5.154 1.442 -25.866 1.00 95.50 301 LEU A CA 1
ATOM 2278 C C . LEU A 1 301 ? 4.067 1.120 -24.828 1.00 95.50 301 LEU A C 1
ATOM 2280 O O . LEU A 1 301 ? 3.510 0.024 -24.847 1.00 95.50 301 LEU A O 1
ATOM 2284 N N . LYS A 1 302 ? 3.688 2.095 -23.990 1.00 94.25 302 LYS A N 1
ATOM 2285 C CA . LYS A 1 302 ? 2.566 1.979 -23.042 1.00 94.25 302 LYS A CA 1
ATOM 2286 C C . LYS A 1 302 ? 1.243 1.686 -23.741 1.00 94.25 302 LYS A C 1
ATOM 2288 O O . LYS A 1 302 ? 0.523 0.794 -23.300 1.00 94.25 302 LYS A O 1
ATOM 2293 N N . ARG A 1 303 ? 0.918 2.417 -24.817 1.00 96.69 303 ARG A N 1
ATOM 2294 C CA . ARG A 1 303 ? -0.316 2.197 -25.595 1.00 96.69 303 ARG A CA 1
ATOM 2295 C C . ARG A 1 303 ? -0.366 0.775 -26.151 1.00 96.69 303 ARG A C 1
ATOM 2297 O O . ARG A 1 303 ? -1.352 0.080 -25.937 1.00 96.69 303 ARG A O 1
ATOM 2304 N N . ARG A 1 304 ? 0.727 0.310 -26.758 1.00 97.44 304 ARG A N 1
ATOM 2305 C CA . ARG A 1 304 ? 0.820 -1.040 -27.334 1.00 97.44 304 ARG A CA 1
ATOM 2306 C C . ARG A 1 304 ? 0.744 -2.141 -26.277 1.00 97.44 304 ARG A C 1
ATOM 2308 O O . ARG A 1 304 ? 0.030 -3.121 -26.478 1.00 97.44 304 ARG A O 1
ATOM 2315 N N . LEU A 1 305 ? 1.423 -1.976 -25.138 1.00 95.12 305 LEU A N 1
ATOM 2316 C CA . LEU A 1 305 ? 1.310 -2.896 -24.000 1.00 95.12 305 LEU A CA 1
ATOM 2317 C C . LEU A 1 305 ? -0.134 -2.959 -23.485 1.00 95.12 305 LEU A C 1
ATOM 2319 O O . LEU A 1 305 ? -0.667 -4.044 -23.257 1.00 95.12 305 LEU A O 1
ATOM 2323 N N . ARG A 1 306 ? -0.786 -1.799 -23.359 1.00 95.38 306 ARG A N 1
ATOM 2324 C CA . ARG A 1 306 ? -2.179 -1.687 -22.926 1.00 95.38 306 ARG A CA 1
ATOM 2325 C C . ARG A 1 306 ? -3.136 -2.391 -23.884 1.00 95.38 306 ARG A C 1
ATOM 2327 O O . ARG A 1 306 ? -3.974 -3.165 -23.433 1.00 95.38 306 ARG A O 1
ATOM 2334 N N . GLU A 1 307 ? -3.002 -2.155 -25.184 1.00 96.44 307 GLU A N 1
ATOM 2335 C CA . GLU A 1 307 ? -3.787 -2.821 -26.230 1.00 96.44 307 GLU A CA 1
ATOM 2336 C C . GLU A 1 307 ? -3.578 -4.339 -26.215 1.00 96.44 307 GLU A C 1
ATOM 2338 O O . GLU A 1 307 ? -4.550 -5.093 -26.254 1.00 96.44 307 GLU A O 1
ATOM 2343 N N . THR A 1 308 ? -2.329 -4.786 -26.073 1.00 94.75 308 THR A N 1
ATOM 2344 C CA . THR A 1 308 ? -1.969 -6.210 -26.009 1.00 94.75 308 THR A CA 1
ATOM 2345 C C . THR A 1 308 ? -2.599 -6.885 -24.791 1.00 94.75 308 THR A C 1
ATOM 2347 O O . THR A 1 308 ? -3.311 -7.879 -24.939 1.00 94.75 308 THR A O 1
ATOM 2350 N N . GLY A 1 309 ? -2.437 -6.303 -23.597 1.00 92.81 309 GLY A N 1
ATOM 2351 C CA . GLY A 1 309 ? -3.053 -6.812 -22.370 1.00 92.81 309 GLY A CA 1
ATOM 2352 C C . GLY A 1 309 ? -4.580 -6.886 -22.469 1.00 92.81 309 GLY A C 1
ATOM 2353 O O . GLY A 1 309 ? -5.169 -7.923 -22.158 1.00 92.81 309 GLY A O 1
ATOM 2354 N N . LYS A 1 310 ? -5.228 -5.821 -22.971 1.00 95.12 310 LYS A N 1
ATOM 2355 C CA . LYS A 1 310 ? -6.683 -5.800 -23.205 1.00 95.12 310 LYS A CA 1
ATOM 2356 C C . LYS A 1 310 ? -7.113 -6.897 -24.176 1.00 95.12 310 LYS A C 1
ATOM 2358 O O . LYS A 1 310 ? -8.095 -7.584 -23.915 1.00 95.12 310 LYS A O 1
ATOM 2363 N N . SER A 1 311 ? -6.387 -7.075 -25.280 1.00 93.56 311 SER A N 1
ATOM 2364 C CA . SER A 1 311 ? -6.693 -8.090 -26.291 1.00 93.56 311 SER A CA 1
ATOM 2365 C C . SER A 1 311 ? -6.637 -9.504 -25.713 1.00 93.56 311 SER A C 1
ATOM 2367 O O . SER A 1 311 ? -7.545 -10.299 -25.954 1.00 93.56 311 SER A O 1
ATOM 2369 N N . ILE A 1 312 ? -5.601 -9.821 -24.930 1.00 91.06 312 ILE A N 1
ATOM 2370 C CA . ILE A 1 312 ? -5.432 -11.146 -24.317 1.00 91.06 312 ILE A CA 1
ATOM 2371 C C . ILE A 1 312 ? -6.586 -11.448 -23.359 1.00 91.06 312 ILE A C 1
ATOM 2373 O O . ILE A 1 312 ? -7.226 -12.493 -23.478 1.00 91.06 312 ILE A O 1
ATOM 2377 N N . ILE A 1 313 ? -6.883 -10.520 -22.447 1.00 91.50 313 ILE A N 1
ATOM 2378 C CA . ILE A 1 313 ? -7.938 -10.699 -21.445 1.00 91.50 313 ILE A CA 1
ATOM 2379 C C . ILE A 1 313 ? -9.319 -10.775 -22.099 1.00 91.50 313 ILE A C 1
ATOM 2381 O O . ILE A 1 313 ? -10.089 -11.685 -21.794 1.00 91.50 313 ILE A O 1
ATOM 2385 N N . ASN A 1 314 ? -9.641 -9.850 -23.010 1.00 93.94 314 ASN A N 1
ATOM 2386 C CA . ASN A 1 314 ? -10.956 -9.822 -23.648 1.00 93.94 314 ASN A CA 1
ATOM 2387 C C . ASN A 1 314 ? -11.203 -11.076 -24.479 1.00 93.94 314 ASN A C 1
ATOM 2389 O O . ASN A 1 314 ? -12.292 -11.627 -24.394 1.00 93.94 314 ASN A O 1
ATOM 2393 N N . ARG A 1 315 ? -10.183 -11.596 -25.177 1.00 92.19 315 ARG A N 1
ATOM 2394 C CA . ARG A 1 315 ? -10.278 -12.876 -25.890 1.00 92.19 315 ARG A CA 1
ATOM 2395 C C . ARG A 1 315 ? -10.761 -14.003 -24.975 1.00 92.19 315 ARG A C 1
ATOM 2397 O O . ARG A 1 315 ? -11.633 -14.759 -25.383 1.00 92.19 315 ARG A O 1
ATOM 2404 N N . VAL A 1 316 ? -10.215 -14.111 -23.760 1.00 90.81 316 VAL A N 1
ATOM 2405 C CA . VAL A 1 316 ? -10.611 -15.152 -22.793 1.00 90.81 316 VAL A CA 1
ATOM 2406 C C . VAL A 1 316 ? -12.025 -14.904 -22.270 1.00 90.81 316 VAL A C 1
ATOM 2408 O O . VAL A 1 316 ? -12.850 -15.813 -22.281 1.00 90.81 316 VAL A O 1
ATOM 2411 N N . LEU A 1 317 ? -12.330 -13.673 -21.853 1.00 91.44 317 LEU A N 1
ATOM 2412 C CA . LEU A 1 317 ? -13.656 -13.322 -21.336 1.00 91.44 317 LEU A CA 1
ATOM 2413 C C . LEU A 1 317 ? -14.769 -13.530 -22.380 1.00 91.44 317 LEU A C 1
ATOM 2415 O O . LEU A 1 317 ? -15.858 -13.982 -22.030 1.00 91.44 317 LEU A O 1
ATOM 2419 N N . ASP A 1 318 ? -14.501 -13.199 -23.647 1.00 94.31 318 ASP A N 1
ATOM 2420 C CA . ASP A 1 318 ? -15.446 -13.321 -24.762 1.00 94.31 318 ASP A CA 1
ATOM 2421 C C . ASP A 1 318 ? -15.627 -14.782 -25.191 1.00 94.31 318 ASP A C 1
ATOM 2423 O O . ASP A 1 318 ? -16.760 -15.229 -25.360 1.00 94.31 318 ASP A O 1
ATOM 2427 N N . ALA A 1 319 ? -14.529 -15.534 -25.345 1.00 91.56 319 ALA A N 1
ATOM 2428 C CA . ALA A 1 319 ? -14.577 -16.930 -25.781 1.00 91.56 319 ALA A CA 1
ATOM 2429 C C . ALA A 1 319 ? -15.314 -17.826 -24.776 1.00 91.56 319 ALA A C 1
ATOM 2431 O O . ALA A 1 319 ? -16.115 -18.668 -25.177 1.00 91.56 319 ALA A O 1
ATOM 2432 N N . GLU A 1 320 ? -15.081 -17.603 -23.482 1.00 93.31 320 GLU A N 1
ATOM 2433 C CA . GLU A 1 320 ? -15.723 -18.364 -22.405 1.00 93.31 320 GLU A CA 1
ATOM 2434 C C . GLU A 1 320 ? -17.076 -17.765 -21.979 1.00 93.31 320 GLU A C 1
ATOM 2436 O O . GLU A 1 320 ? -17.796 -18.365 -21.182 1.00 93.31 320 GLU A O 1
ATOM 2441 N N . ASN A 1 321 ? -17.443 -16.589 -22.506 1.00 95.44 321 ASN A N 1
ATOM 2442 C CA . ASN A 1 321 ? -18.652 -15.843 -22.148 1.00 95.44 321 ASN A CA 1
ATOM 2443 C C . ASN A 1 321 ? -18.799 -15.636 -20.622 1.00 95.44 321 ASN A C 1
ATOM 2445 O O . ASN A 1 321 ? -19.834 -15.937 -20.022 1.00 95.44 321 ASN A O 1
ATOM 2449 N N . VAL A 1 322 ? -17.741 -15.120 -19.986 1.00 95.25 322 VAL A N 1
ATOM 2450 C CA . VAL A 1 322 ? -17.672 -14.872 -18.535 1.00 95.25 322 VAL A CA 1
ATOM 2451 C C . VAL A 1 322 ? -17.437 -13.393 -18.211 1.00 95.25 322 VAL A C 1
ATOM 2453 O O . VAL A 1 322 ? -16.915 -12.623 -19.017 1.00 95.25 322 VAL A O 1
ATOM 2456 N N . ASN A 1 323 ? -17.816 -12.976 -16.998 1.00 94.94 323 ASN A N 1
ATOM 2457 C CA . ASN A 1 323 ? -17.659 -11.586 -16.540 1.00 94.94 323 ASN A CA 1
ATOM 2458 C C . ASN A 1 323 ? -16.381 -11.335 -15.729 1.00 94.94 323 ASN A C 1
ATOM 2460 O O . ASN A 1 323 ? -16.013 -10.182 -15.513 1.00 94.94 323 ASN A O 1
ATOM 2464 N N . CYS A 1 324 ? -15.725 -12.392 -15.256 1.00 95.06 324 CYS A N 1
ATOM 2465 C CA . CYS A 1 324 ? -14.506 -12.295 -14.467 1.00 95.06 324 CYS A CA 1
ATOM 2466 C C . CYS A 1 324 ? -13.618 -13.523 -14.671 1.00 95.06 324 CYS A C 1
ATOM 2468 O O . CYS A 1 324 ? -14.123 -14.621 -14.908 1.00 95.06 324 CYS A O 1
ATOM 2470 N N . ILE A 1 325 ? -12.308 -13.342 -14.509 1.00 93.19 325 ILE A N 1
ATOM 2471 C CA . ILE A 1 325 ? -11.321 -14.429 -14.483 1.00 93.19 325 ILE A CA 1
ATOM 2472 C C . ILE A 1 325 ? -10.770 -14.518 -13.065 1.00 93.19 325 ILE A C 1
ATOM 2474 O O . ILE A 1 325 ? -10.398 -13.501 -12.481 1.00 93.19 325 ILE A O 1
ATOM 2478 N N . ALA A 1 326 ? -10.720 -15.730 -12.518 1.00 92.12 326 ALA A N 1
ATOM 2479 C CA . ALA A 1 326 ? -10.179 -16.008 -11.196 1.00 92.12 326 ALA A CA 1
ATOM 2480 C C . ALA A 1 326 ? -8.969 -16.944 -11.303 1.00 92.12 326 ALA A C 1
ATOM 2482 O O . ALA A 1 326 ? -9.031 -17.959 -11.994 1.00 92.12 326 ALA A O 1
ATOM 2483 N N . ALA A 1 327 ? -7.889 -16.627 -10.594 1.00 90.69 327 ALA A N 1
ATOM 2484 C CA . ALA A 1 327 ? -6.687 -17.454 -10.526 1.00 90.69 327 ALA A CA 1
ATOM 2485 C C . ALA A 1 327 ? -6.032 -17.346 -9.136 1.00 90.69 327 ALA A C 1
ATOM 2487 O O . ALA A 1 327 ? -6.343 -16.418 -8.384 1.00 90.69 327 ALA A O 1
ATOM 2488 N N . PRO A 1 328 ? -5.135 -18.273 -8.750 1.00 89.75 328 PRO A N 1
ATOM 2489 C CA . PRO A 1 328 ? -4.354 -18.130 -7.523 1.00 89.75 328 PRO A CA 1
ATOM 2490 C C . PRO A 1 328 ? -3.685 -16.751 -7.436 1.00 89.75 328 PRO A C 1
ATOM 2492 O O . PRO A 1 328 ? -3.219 -16.216 -8.443 1.00 89.75 328 PRO A O 1
ATOM 2495 N N . ALA A 1 329 ? -3.667 -16.147 -6.246 1.00 86.75 329 ALA A N 1
ATOM 2496 C CA . ALA A 1 329 ? -3.132 -14.794 -6.061 1.00 86.75 329 ALA A CA 1
ATOM 2497 C C . ALA A 1 329 ? -1.619 -14.684 -6.343 1.00 86.75 329 ALA A C 1
ATOM 2499 O O . ALA A 1 329 ? -1.116 -13.592 -6.575 1.00 86.75 329 ALA A O 1
ATOM 2500 N N . ASP A 1 330 ? -0.909 -15.811 -6.344 1.00 79.31 330 ASP A N 1
ATOM 2501 C CA . ASP A 1 330 ? 0.492 -15.968 -6.733 1.00 79.31 330 ASP A CA 1
ATOM 2502 C C . ASP A 1 330 ? 0.653 -16.415 -8.200 1.00 79.31 330 ASP A C 1
ATOM 2504 O O . ASP A 1 330 ? 1.656 -17.023 -8.560 1.00 79.31 330 ASP A O 1
ATOM 2508 N N . SER A 1 331 ? -0.335 -16.142 -9.055 1.00 83.00 331 SER A N 1
ATOM 2509 C CA . SER A 1 331 ? -0.252 -16.343 -10.507 1.00 83.00 331 SER A CA 1
ATOM 2510 C C . SER A 1 331 ? 0.004 -15.028 -11.243 1.00 83.00 331 SER A C 1
ATOM 2512 O O . SER A 1 331 ? -0.229 -13.944 -10.714 1.00 83.00 331 SER A O 1
ATOM 2514 N N . ALA A 1 332 ? 0.410 -15.116 -12.511 1.00 83.12 332 ALA A N 1
ATOM 2515 C CA . ALA A 1 332 ? 0.693 -13.949 -13.346 1.00 83.12 332 ALA A CA 1
ATOM 2516 C C . ALA A 1 332 ? -0.540 -13.079 -13.678 1.00 83.12 332 ALA A C 1
ATOM 2518 O O . ALA A 1 332 ? -0.385 -12.040 -14.311 1.00 83.12 332 ALA A O 1
ATOM 2519 N N . ILE A 1 333 ? -1.760 -13.444 -13.261 1.00 85.56 333 ILE A N 1
ATOM 2520 C CA . ILE A 1 333 ? -2.995 -12.721 -13.615 1.00 85.56 333 ILE A CA 1
ATOM 2521 C C . ILE A 1 333 ? -2.952 -11.226 -13.257 1.00 85.56 333 ILE A C 1
ATOM 2523 O O . ILE A 1 333 ? -3.481 -10.398 -14.002 1.00 85.56 333 ILE A O 1
ATOM 2527 N N . CYS A 1 334 ? -2.296 -10.858 -12.152 1.00 85.94 334 CYS A N 1
ATOM 2528 C CA . CYS A 1 334 ? -2.136 -9.461 -11.746 1.00 85.94 334 CYS A CA 1
ATOM 2529 C C . CYS A 1 334 ? -1.288 -8.667 -12.748 1.00 85.94 334 CYS A C 1
ATOM 2531 O O . CYS A 1 334 ? -1.598 -7.508 -13.004 1.00 85.94 334 CYS A O 1
ATOM 2533 N N . ILE A 1 335 ? -0.296 -9.308 -13.374 1.00 87.88 335 ILE A N 1
ATOM 2534 C CA . ILE A 1 335 ? 0.598 -8.715 -14.376 1.00 87.88 335 ILE A CA 1
ATOM 2535 C C . ILE A 1 335 ? -0.193 -8.373 -15.642 1.00 87.88 335 ILE A C 1
ATOM 2537 O O . ILE A 1 335 ? -0.163 -7.240 -16.119 1.00 87.88 335 ILE A O 1
ATOM 2541 N N . TYR A 1 336 ? -0.991 -9.319 -16.148 1.00 89.38 336 TYR A N 1
ATOM 2542 C CA . TYR A 1 336 ? -1.875 -9.080 -17.300 1.00 89.38 336 TYR A CA 1
ATOM 2543 C C . TYR A 1 336 ? -2.907 -8.006 -16.993 1.00 89.38 336 TYR A C 1
ATOM 2545 O O . TYR A 1 336 ? -3.181 -7.136 -17.821 1.00 89.38 336 TYR A O 1
ATOM 2553 N N . THR A 1 337 ? -3.458 -8.046 -15.781 1.00 90.12 337 THR A N 1
ATOM 2554 C CA . THR A 1 337 ? -4.441 -7.065 -15.339 1.00 90.12 337 THR A CA 1
ATOM 2555 C C . THR A 1 337 ? -3.830 -5.668 -15.242 1.00 90.12 337 THR A C 1
ATOM 2557 O O . THR A 1 337 ? -4.452 -4.717 -15.703 1.00 90.12 337 THR A O 1
ATOM 2560 N N . ALA A 1 338 ? -2.607 -5.529 -14.724 1.00 88.62 338 ALA A N 1
ATOM 2561 C CA . ALA A 1 338 ? -1.874 -4.266 -14.674 1.00 88.62 338 ALA A CA 1
ATOM 2562 C C . ALA A 1 338 ? -1.513 -3.762 -16.082 1.00 88.62 338 ALA A C 1
ATOM 2564 O O . ALA A 1 338 ? -1.727 -2.586 -16.399 1.00 88.62 338 ALA A O 1
ATOM 2565 N N . ALA A 1 339 ? -1.057 -4.660 -16.964 1.00 91.44 339 ALA A N 1
ATOM 2566 C CA . ALA A 1 339 ? -0.770 -4.352 -18.362 1.00 91.44 339 ALA A CA 1
ATOM 2567 C C . ALA A 1 339 ? -2.017 -3.828 -19.090 1.00 91.44 339 ALA A C 1
ATOM 2569 O O . ALA A 1 339 ? -1.938 -2.788 -19.742 1.00 91.44 339 ALA A O 1
ATOM 2570 N N . ALA A 1 340 ? -3.181 -4.463 -18.905 1.00 92.88 340 ALA A N 1
ATOM 2571 C CA . ALA A 1 340 ? -4.478 -4.010 -19.420 1.00 92.88 340 ALA A CA 1
ATOM 2572 C C . ALA A 1 340 ? -5.082 -2.823 -18.641 1.00 92.88 340 ALA A C 1
ATOM 2574 O O . ALA A 1 340 ? -5.985 -2.147 -19.140 1.00 92.88 340 ALA A O 1
ATOM 2575 N N . GLY A 1 341 ? -4.568 -2.569 -17.430 1.00 91.75 341 GLY A N 1
ATOM 2576 C CA . GLY A 1 341 ? -5.139 -1.742 -16.356 1.00 91.75 341 GLY A CA 1
ATOM 2577 C C . GLY A 1 341 ? -6.633 -1.919 -16.220 1.00 91.75 341 GLY A C 1
ATOM 2578 O O . GLY A 1 341 ? -7.403 -0.965 -16.287 1.00 91.75 341 GLY A O 1
ATOM 2579 N N . TYR A 1 342 ? -6.997 -3.182 -16.079 1.00 94.81 342 TYR A N 1
ATOM 2580 C CA . TYR A 1 342 ? -8.315 -3.608 -15.667 1.00 94.81 342 TYR A CA 1
ATOM 2581 C C . TYR A 1 342 ? -8.355 -3.670 -14.134 1.00 94.81 342 TYR A C 1
ATOM 2583 O O . TYR A 1 342 ? -7.306 -3.755 -13.487 1.00 94.81 342 TYR A O 1
ATOM 2591 N N . PRO A 1 343 ? -9.538 -3.599 -13.519 1.00 94.75 343 PRO A N 1
ATOM 2592 C CA . PRO A 1 343 ? -9.661 -3.761 -12.085 1.00 94.75 343 PRO A CA 1
ATOM 2593 C C . PRO A 1 343 ? -9.462 -5.233 -11.692 1.00 94.75 343 PRO A C 1
ATOM 2595 O O . PRO A 1 343 ? -9.900 -6.157 -12.385 1.00 94.75 343 PRO A O 1
ATOM 2598 N N . HIS A 1 344 ? -8.833 -5.451 -10.539 1.00 94.25 344 HIS A N 1
ATOM 2599 C CA . HIS A 1 344 ? -8.817 -6.745 -9.865 1.00 94.25 344 HIS A CA 1
ATOM 2600 C C . HIS A 1 344 ? -8.929 -6.585 -8.354 1.00 94.25 344 HIS A C 1
ATOM 2602 O O . HIS A 1 344 ? -8.702 -5.519 -7.786 1.00 94.25 344 HIS A O 1
ATOM 2608 N N . ILE A 1 345 ? -9.271 -7.691 -7.712 1.00 94.75 345 ILE A N 1
ATOM 2609 C CA . ILE A 1 345 ? -9.353 -7.864 -6.268 1.00 94.75 345 ILE A CA 1
ATOM 2610 C C . ILE A 1 345 ? -8.597 -9.133 -5.890 1.00 94.75 345 ILE A C 1
ATOM 2612 O O . ILE A 1 345 ? -8.472 -10.054 -6.693 1.00 94.75 345 ILE A O 1
ATOM 2616 N N . THR A 1 346 ? -8.136 -9.216 -4.648 1.00 93.44 346 THR A N 1
ATOM 2617 C CA . THR A 1 346 ? -7.673 -10.477 -4.065 1.00 93.44 346 THR A CA 1
ATOM 2618 C C . THR A 1 346 ? -8.489 -10.771 -2.824 1.00 93.44 346 THR A C 1
ATOM 2620 O O . THR A 1 346 ? -8.625 -9.919 -1.949 1.00 93.44 346 THR A O 1
ATOM 2623 N N . ILE A 1 347 ? -9.013 -11.989 -2.744 1.00 93.38 347 ILE A N 1
ATOM 2624 C CA . ILE A 1 347 ? -9.812 -12.461 -1.616 1.00 93.38 347 ILE A CA 1
ATOM 2625 C C . ILE A 1 347 ? -9.098 -13.606 -0.890 1.00 93.38 347 ILE A C 1
ATOM 2627 O O . ILE A 1 347 ? -8.490 -14.470 -1.534 1.00 93.38 347 ILE A O 1
ATOM 2631 N N . PRO A 1 348 ? -9.141 -13.642 0.453 1.00 93.56 348 PRO A N 1
ATOM 2632 C CA . PRO A 1 348 ? -8.518 -14.708 1.222 1.00 93.56 348 PRO A CA 1
ATOM 2633 C C . PRO A 1 348 ? -9.282 -16.022 1.033 1.00 93.56 348 PRO A C 1
ATOM 2635 O O . PRO A 1 348 ? -10.506 -16.065 1.158 1.00 93.56 348 PRO A O 1
ATOM 2638 N N . LEU A 1 349 ? -8.547 -17.107 0.785 1.00 91.94 349 LEU A N 1
ATOM 2639 C CA . LEU A 1 349 ? -9.117 -18.446 0.673 1.00 91.94 349 LEU A CA 1
ATOM 2640 C C . LEU A 1 349 ? -8.924 -19.216 1.982 1.00 91.94 349 LEU A C 1
ATOM 2642 O O . LEU A 1 349 ? -9.890 -19.476 2.695 1.00 91.94 349 LEU A O 1
ATOM 2646 N N . LYS A 1 350 ? -7.677 -19.562 2.325 1.00 91.88 350 LYS A N 1
ATOM 2647 C CA . LYS A 1 350 ? -7.313 -20.275 3.565 1.00 91.88 350 LYS A CA 1
ATOM 2648 C C . LYS A 1 350 ? -5.871 -19.954 3.977 1.00 91.88 350 LYS A C 1
ATOM 2650 O O . LYS A 1 350 ? -5.224 -19.074 3.418 1.00 91.88 350 LYS A O 1
ATOM 2655 N N . LYS A 1 351 ? -5.369 -20.676 4.979 1.00 92.44 351 LYS A N 1
ATOM 2656 C CA . LYS A 1 351 ? -3.955 -20.728 5.361 1.00 92.44 351 LYS A CA 1
ATOM 2657 C C . LYS A 1 351 ? -3.369 -22.087 4.992 1.00 92.44 351 LYS A C 1
ATOM 2659 O O . LYS A 1 351 ? -4.077 -23.091 5.024 1.00 92.44 351 LYS A O 1
ATOM 2664 N N . LEU A 1 352 ? -2.086 -22.122 4.658 1.00 91.31 352 LEU A N 1
ATOM 2665 C CA . LEU A 1 352 ? -1.347 -23.359 4.434 1.00 91.31 352 LEU A CA 1
ATOM 2666 C C . LEU A 1 352 ? -1.190 -24.113 5.759 1.00 91.31 352 LEU A C 1
ATOM 2668 O O . LEU A 1 352 ? -0.807 -23.526 6.770 1.00 91.31 352 LEU A O 1
ATOM 2672 N N . ASN A 1 353 ? -1.445 -25.422 5.751 1.00 90.31 353 ASN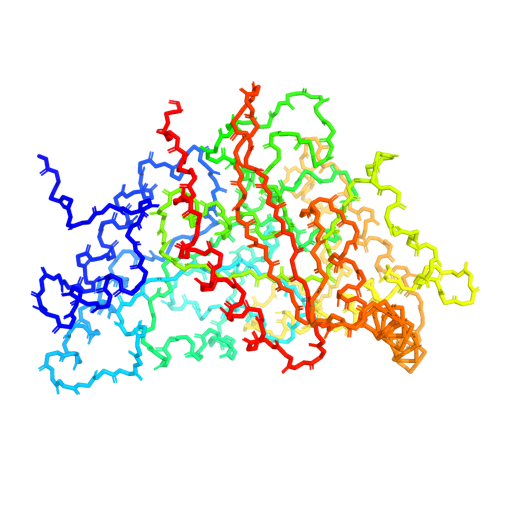 A N 1
ATOM 2673 C CA . ASN A 1 353 ? -1.414 -26.237 6.971 1.00 90.31 353 ASN A CA 1
ATOM 2674 C C . ASN A 1 353 ? -0.018 -26.327 7.609 1.00 90.31 353 ASN A C 1
ATOM 2676 O O . ASN A 1 353 ? 0.084 -26.484 8.819 1.00 90.31 353 ASN A O 1
ATOM 2680 N N . TYR A 1 354 ? 1.055 -26.237 6.815 1.00 89.62 354 TYR A N 1
ATOM 2681 C CA . TYR A 1 354 ? 2.414 -26.490 7.306 1.00 89.62 354 TYR A CA 1
ATOM 2682 C C . TYR A 1 354 ? 3.060 -25.290 8.017 1.00 89.62 354 TYR A C 1
ATOM 2684 O O . TYR A 1 354 ? 3.972 -25.486 8.814 1.00 89.62 354 TYR A O 1
ATOM 2692 N N . ASN A 1 355 ? 2.643 -24.052 7.723 1.00 89.62 355 ASN A N 1
ATOM 2693 C CA . ASN A 1 355 ? 3.234 -22.850 8.331 1.00 89.62 355 ASN A CA 1
ATOM 2694 C C . ASN A 1 355 ? 2.244 -21.711 8.607 1.00 89.62 355 ASN A C 1
ATOM 2696 O O . ASN A 1 355 ? 2.668 -20.633 9.007 1.00 89.62 355 ASN A O 1
ATOM 2700 N N . GLY A 1 356 ? 0.951 -21.898 8.338 1.00 90.75 356 GLY A N 1
ATOM 2701 C CA . GLY A 1 356 ? -0.059 -20.870 8.568 1.00 90.75 356 GLY A CA 1
ATOM 2702 C C . GLY A 1 356 ? -0.059 -19.710 7.568 1.00 90.75 356 GLY A C 1
ATOM 2703 O O . GLY A 1 356 ? -0.862 -18.795 7.743 1.00 90.75 356 GLY A O 1
ATOM 2704 N N . ARG A 1 357 ? 0.765 -19.723 6.507 1.00 91.94 357 ARG A N 1
ATOM 2705 C CA . ARG A 1 357 ? 0.782 -18.647 5.500 1.00 91.94 357 ARG A CA 1
ATOM 2706 C C . ARG A 1 357 ? -0.585 -18.533 4.813 1.00 91.94 357 ARG A C 1
ATOM 2708 O O . ARG A 1 357 ? -1.061 -19.544 4.292 1.00 91.94 357 ARG A O 1
ATOM 2715 N N . PRO A 1 358 ? -1.222 -17.351 4.774 1.00 92.88 358 PRO A N 1
ATOM 2716 C CA . PRO A 1 358 ? -2.464 -17.166 4.035 1.00 92.88 358 PRO A CA 1
ATOM 2717 C C . PRO A 1 358 ? -2.227 -17.288 2.525 1.00 92.88 358 PRO A C 1
ATOM 2719 O O . PRO A 1 358 ? -1.171 -16.918 2.017 1.00 92.88 358 PRO A O 1
ATOM 2722 N N . PHE A 1 359 ? -3.223 -17.795 1.810 1.00 91.75 359 PHE A N 1
ATOM 2723 C CA . PHE A 1 359 ? -3.281 -17.779 0.352 1.00 91.75 359 PHE A CA 1
ATOM 2724 C C . PHE A 1 359 ? -4.695 -17.414 -0.099 1.00 91.75 359 PHE A C 1
ATOM 2726 O O . PHE A 1 359 ? -5.671 -17.593 0.639 1.00 91.75 359 PHE A O 1
ATOM 2733 N N . GLY A 1 360 ? -4.795 -16.867 -1.304 1.00 92.38 360 GLY A N 1
ATOM 2734 C CA . GLY A 1 360 ? -6.024 -16.287 -1.821 1.00 92.38 360 GLY A CA 1
ATOM 2735 C C . GLY A 1 360 ? -6.190 -16.493 -3.315 1.00 92.38 360 GLY A C 1
ATOM 2736 O O . GLY A 1 360 ? -5.352 -17.108 -3.977 1.00 92.38 360 GLY A O 1
ATOM 2737 N N . ILE A 1 361 ? -7.293 -15.959 -3.820 1.00 92.62 361 ILE A N 1
ATOM 2738 C CA . ILE A 1 361 ? -7.641 -15.953 -5.237 1.00 92.62 361 ILE A CA 1
ATOM 2739 C C . ILE A 1 361 ? -7.661 -14.496 -5.688 1.00 92.62 361 ILE A C 1
ATOM 2741 O O . ILE A 1 361 ? -8.286 -13.657 -5.037 1.00 92.62 361 ILE A O 1
ATOM 2745 N N . CYS A 1 362 ? -6.976 -14.207 -6.789 1.00 93.25 362 CYS A N 1
ATOM 2746 C CA . CYS A 1 362 ? -7.099 -12.950 -7.506 1.00 93.25 362 CYS A CA 1
ATOM 2747 C C . CYS A 1 362 ? -8.227 -13.080 -8.532 1.00 93.25 362 CYS A C 1
ATOM 2749 O O . CYS A 1 362 ? -8.289 -14.066 -9.268 1.00 93.25 362 CYS A O 1
ATOM 2751 N N . VAL A 1 363 ? -9.128 -12.103 -8.555 1.00 94.81 363 VAL A N 1
ATOM 2752 C CA . VAL A 1 363 ? -10.263 -12.043 -9.478 1.00 94.81 363 VAL A CA 1
ATOM 2753 C C . VAL A 1 363 ? -10.216 -10.715 -10.205 1.00 94.81 363 VAL A C 1
ATOM 2755 O O . VAL A 1 363 ? -10.122 -9.665 -9.572 1.00 94.81 363 VAL A O 1
ATOM 2758 N N . MET A 1 364 ? -10.298 -10.760 -11.526 1.00 94.50 364 MET A N 1
ATOM 2759 C CA . MET A 1 364 ? -10.250 -9.581 -12.382 1.00 94.50 364 MET A CA 1
ATOM 2760 C C . MET A 1 364 ? -11.502 -9.478 -13.252 1.00 94.50 364 MET A C 1
ATOM 2762 O O . MET A 1 364 ? -12.142 -10.491 -13.544 1.00 94.50 364 MET A O 1
ATOM 2766 N N . ALA A 1 365 ? -11.863 -8.254 -13.627 1.00 95.38 365 ALA A N 1
ATOM 2767 C CA . ALA A 1 365 ? -13.005 -7.946 -14.488 1.00 95.38 365 ALA A CA 1
ATOM 2768 C C . ALA A 1 365 ? -12.567 -7.029 -15.637 1.00 95.38 365 ALA A C 1
ATOM 2770 O O . ALA A 1 365 ? -11.389 -6.701 -15.758 1.00 95.38 365 ALA A O 1
ATOM 2771 N N . ARG A 1 366 ? -13.502 -6.628 -16.503 1.00 94.81 366 ARG A N 1
ATOM 2772 C CA . ARG A 1 366 ? -13.211 -5.701 -17.605 1.00 94.81 366 ARG A CA 1
ATOM 2773 C C . ARG A 1 366 ? -12.934 -4.286 -17.112 1.00 94.81 366 ARG A C 1
ATOM 2775 O O . ARG A 1 366 ? -13.171 -3.942 -15.957 1.00 94.81 366 ARG A O 1
ATOM 2782 N N . GLU A 1 367 ? -12.438 -3.461 -18.028 1.00 94.50 367 GLU A N 1
ATOM 2783 C CA . GLU A 1 367 ? -12.279 -2.022 -17.827 1.00 94.50 367 GLU A CA 1
ATOM 2784 C C . GLU A 1 367 ? -13.545 -1.393 -17.234 1.00 94.50 367 GLU A C 1
ATOM 2786 O O . GLU A 1 367 ? -14.629 -1.574 -17.783 1.00 94.50 367 GLU A O 1
ATOM 2791 N N . ASN A 1 368 ? -13.392 -0.629 -16.150 1.00 93.81 368 ASN A N 1
ATOM 2792 C CA . ASN A 1 368 ? -14.476 0.089 -15.467 1.00 93.81 368 ASN A CA 1
ATOM 2793 C C . ASN A 1 368 ? -15.619 -0.799 -14.918 1.00 93.81 368 ASN A C 1
ATOM 2795 O O . ASN A 1 368 ? -16.710 -0.297 -14.640 1.00 93.81 368 ASN A O 1
ATOM 2799 N N . ASP A 1 369 ? -15.389 -2.108 -14.758 1.00 95.50 369 ASP A N 1
ATOM 2800 C CA . ASP A 1 369 ? -16.360 -3.060 -14.203 1.00 95.50 369 ASP A CA 1
ATOM 2801 C C . ASP A 1 369 ? -16.086 -3.393 -12.721 1.00 95.50 369 ASP A C 1
ATOM 2803 O O . ASP A 1 369 ? -16.375 -4.496 -12.246 1.00 95.50 369 ASP A O 1
ATOM 2807 N N . GLU A 1 370 ? -15.587 -2.442 -11.923 1.00 96.38 370 GLU A N 1
ATOM 2808 C CA . GLU A 1 370 ? -15.364 -2.624 -10.478 1.00 96.38 370 GLU A CA 1
ATOM 2809 C C . GLU A 1 370 ? -16.629 -3.129 -9.766 1.00 96.38 370 GLU A C 1
ATOM 2811 O O . GLU A 1 370 ? -16.556 -3.930 -8.834 1.00 96.38 370 GLU A O 1
ATOM 2816 N N . ALA A 1 371 ? -17.813 -2.727 -10.240 1.00 96.69 371 ALA A N 1
ATOM 2817 C CA . ALA A 1 371 ? -19.090 -3.183 -9.705 1.00 96.69 371 ALA A CA 1
ATOM 2818 C C . ALA A 1 371 ? -19.279 -4.712 -9.797 1.00 96.69 371 ALA A C 1
ATOM 2820 O O . ALA A 1 371 ? -19.917 -5.295 -8.919 1.00 96.69 371 ALA A O 1
ATOM 2821 N N . VAL A 1 372 ? -18.735 -5.376 -10.826 1.00 96.81 372 VAL A N 1
ATOM 2822 C CA . VAL A 1 372 ? -18.741 -6.847 -10.937 1.00 96.81 372 VAL A CA 1
ATOM 2823 C C . VAL A 1 372 ? -17.922 -7.455 -9.803 1.00 96.81 372 VAL A C 1
ATOM 2825 O O . VAL A 1 372 ? -18.391 -8.374 -9.133 1.00 96.81 372 VAL A O 1
ATOM 2828 N N . LEU A 1 373 ? -16.738 -6.901 -9.540 1.00 97.12 373 LEU A N 1
ATOM 2829 C CA . LEU A 1 373 ? -15.843 -7.375 -8.486 1.00 97.12 373 LEU A CA 1
ATOM 2830 C C . LEU A 1 373 ? -16.433 -7.149 -7.092 1.00 97.12 373 LEU A C 1
ATOM 2832 O O . LEU A 1 373 ? -16.385 -8.046 -6.256 1.00 97.12 373 LEU A O 1
ATOM 2836 N N . LEU A 1 374 ? -17.063 -5.995 -6.852 1.00 96.12 374 LEU A N 1
ATOM 2837 C CA . LEU A 1 374 ? -17.766 -5.719 -5.596 1.00 96.12 374 LEU A CA 1
ATOM 2838 C C . LEU A 1 374 ? -18.907 -6.720 -5.354 1.00 96.12 374 LEU A C 1
ATOM 2840 O O . LEU A 1 374 ? -19.047 -7.237 -4.245 1.00 96.12 374 LEU A O 1
ATOM 2844 N N . ARG A 1 375 ? -19.695 -7.048 -6.392 1.00 95.88 375 ARG A N 1
ATOM 2845 C CA . ARG A 1 375 ? -20.736 -8.088 -6.303 1.00 95.88 375 ARG A CA 1
ATOM 2846 C C . ARG A 1 375 ? -20.141 -9.466 -6.036 1.00 95.88 375 ARG A C 1
ATOM 2848 O O . ARG A 1 375 ? -20.688 -10.205 -5.222 1.00 95.88 375 ARG A O 1
ATOM 2855 N N . PHE A 1 376 ? -19.026 -9.794 -6.688 1.00 95.56 376 PHE A N 1
ATOM 2856 C CA . PHE A 1 376 ? -18.319 -11.050 -6.462 1.00 95.56 376 PHE A CA 1
ATOM 2857 C C . PHE A 1 376 ? -17.840 -11.170 -5.009 1.00 95.56 376 PHE A C 1
ATOM 2859 O O . PHE A 1 376 ? -18.095 -12.191 -4.380 1.00 95.56 376 PHE A O 1
ATOM 2866 N N . MET A 1 377 ? -17.219 -10.127 -4.442 1.00 95.06 377 MET A N 1
ATOM 2867 C CA . MET A 1 377 ? -16.780 -10.129 -3.037 1.00 95.06 377 MET A CA 1
ATOM 2868 C C . MET A 1 377 ? -17.945 -10.292 -2.068 1.00 95.06 377 MET A C 1
ATOM 2870 O O . MET A 1 377 ? -17.859 -11.112 -1.160 1.00 95.06 377 MET A O 1
ATOM 2874 N N . ALA A 1 378 ? -19.046 -9.565 -2.285 1.00 94.44 378 ALA A N 1
ATOM 2875 C CA . ALA A 1 378 ? -20.232 -9.680 -1.441 1.00 94.44 378 ALA A CA 1
ATOM 2876 C C . ALA A 1 378 ? -20.823 -11.101 -1.477 1.00 94.44 378 ALA A C 1
ATOM 2878 O O . ALA A 1 378 ? -21.153 -11.666 -0.433 1.00 94.44 378 ALA A O 1
ATOM 2879 N N . ALA A 1 379 ? -20.912 -11.707 -2.667 1.00 94.75 379 ALA A N 1
ATOM 2880 C CA . ALA A 1 379 ? -21.358 -13.090 -2.814 1.00 94.75 379 ALA A CA 1
ATOM 2881 C C . ALA A 1 379 ? -20.389 -14.068 -2.130 1.00 94.75 379 ALA A C 1
ATOM 2883 O O . ALA A 1 379 ? -20.823 -14.923 -1.359 1.00 94.75 379 ALA A O 1
ATOM 2884 N N . TYR A 1 380 ? -19.082 -13.905 -2.346 1.00 94.06 380 TYR A N 1
ATOM 2885 C CA . TYR A 1 380 ? -18.049 -14.742 -1.742 1.00 94.06 380 TYR A CA 1
ATOM 2886 C C . TYR A 1 380 ? -18.085 -14.691 -0.210 1.00 94.06 380 TYR A C 1
ATOM 2888 O O . TYR A 1 380 ? -18.130 -15.743 0.427 1.00 94.06 380 TYR A O 1
ATOM 2896 N N . GLU A 1 381 ? -18.133 -13.502 0.397 1.00 91.38 381 GLU A N 1
ATOM 2897 C CA . GLU A 1 381 ? -18.248 -13.354 1.855 1.00 91.38 381 GLU A CA 1
ATOM 2898 C C . GLU A 1 381 ? -19.531 -13.987 2.406 1.00 91.38 381 GLU A C 1
ATOM 2900 O O . GLU A 1 381 ? -19.496 -14.598 3.469 1.00 91.38 381 GLU A O 1
ATOM 2905 N N . SER A 1 382 ? -20.651 -13.911 1.677 1.00 93.38 382 SER A N 1
ATOM 2906 C CA . SER A 1 382 ? -21.914 -14.520 2.124 1.00 93.38 382 SER A CA 1
ATOM 2907 C C . SER A 1 382 ? -21.903 -16.055 2.122 1.00 93.38 382 SER A C 1
ATOM 2909 O O . SER A 1 382 ? -22.707 -16.680 2.813 1.00 93.38 382 SER A O 1
ATOM 2911 N N . MET A 1 383 ? -21.007 -16.667 1.342 1.00 94.12 383 MET A N 1
ATOM 2912 C CA . MET A 1 383 ? -20.955 -18.116 1.121 1.00 94.12 383 MET A CA 1
ATOM 2913 C C . MET A 1 383 ? -19.756 -18.793 1.789 1.00 94.12 383 MET A C 1
ATOM 2915 O O . MET A 1 383 ? -19.714 -20.023 1.871 1.00 94.12 383 MET A O 1
ATOM 2919 N N . THR A 1 384 ? -18.766 -18.024 2.237 1.00 91.88 384 THR A N 1
ATOM 2920 C CA . THR A 1 384 ? -17.516 -18.553 2.787 1.00 91.88 384 THR A CA 1
ATOM 2921 C C . THR A 1 384 ? -17.367 -18.249 4.269 1.00 91.88 384 THR A C 1
ATOM 2923 O O . THR A 1 384 ? -17.988 -17.348 4.826 1.00 91.88 384 THR A O 1
ATOM 2926 N N . ALA A 1 385 ? -16.550 -19.056 4.946 1.00 89.44 385 ALA A N 1
ATOM 2927 C CA . ALA A 1 385 ? -16.202 -18.783 6.331 1.00 89.44 385 ALA A CA 1
ATOM 2928 C C . ALA A 1 385 ? -15.368 -17.490 6.424 1.00 89.44 385 ALA A C 1
ATOM 2930 O O . ALA A 1 385 ? -14.567 -17.226 5.522 1.00 89.44 385 ALA A O 1
ATOM 2931 N N . PRO A 1 386 ? -15.475 -16.731 7.533 1.00 89.69 386 PRO A N 1
ATOM 2932 C CA . PRO A 1 386 ? -14.620 -15.578 7.772 1.00 89.69 386 PRO A CA 1
ATOM 2933 C C . PRO A 1 386 ? -13.139 -15.926 7.612 1.00 89.69 386 PRO A C 1
ATOM 2935 O O . PRO A 1 386 ? -12.702 -17.036 7.947 1.00 89.69 386 PRO A O 1
ATOM 2938 N N . ARG A 1 387 ? -12.349 -14.959 7.130 1.00 92.19 387 ARG A N 1
ATOM 2939 C CA . ARG A 1 387 ? -10.905 -15.150 6.965 1.00 92.19 387 ARG A CA 1
ATOM 2940 C C . ARG A 1 387 ? -10.277 -15.629 8.273 1.00 92.19 387 ARG A C 1
ATOM 2942 O O . ARG A 1 387 ? -10.642 -15.201 9.367 1.00 92.19 387 ARG A O 1
ATOM 2949 N N . SER A 1 388 ? -9.250 -16.460 8.159 1.00 91.06 388 SER A N 1
ATOM 2950 C CA . SER A 1 388 ? -8.440 -16.797 9.325 1.00 91.06 388 SER A CA 1
ATOM 2951 C C . SER A 1 388 ? -7.673 -15.572 9.821 1.00 91.06 388 SER A C 1
ATOM 2953 O O . SER A 1 388 ? -6.972 -14.923 9.043 1.00 91.06 388 SER A O 1
ATOM 2955 N N . VAL A 1 389 ? -7.739 -15.298 11.120 1.00 94.19 389 VAL A N 1
ATOM 2956 C CA . VAL A 1 389 ? -6.920 -14.269 11.778 1.00 94.19 389 VAL A CA 1
ATOM 2957 C C . VAL A 1 389 ? -5.547 -14.833 12.187 1.00 94.19 389 VAL A C 1
ATOM 2959 O O . VAL A 1 389 ? -5.405 -16.062 12.320 1.00 94.19 389 VAL A O 1
ATOM 2962 N N . PRO A 1 390 ? -4.509 -13.986 12.309 1.00 93.69 390 PRO A N 1
ATOM 2963 C CA . PRO A 1 390 ? -3.233 -14.398 12.888 1.00 93.69 390 PRO A CA 1
ATOM 2964 C C . PRO A 1 390 ? -3.396 -14.729 14.378 1.00 93.69 390 PRO A C 1
ATOM 2966 O O . PRO A 1 390 ? -4.284 -14.192 15.038 1.00 93.69 390 PRO A O 1
ATOM 2969 N N . SER A 1 391 ? -2.548 -15.610 14.916 1.00 88.50 391 SER A N 1
ATOM 2970 C CA . SER A 1 391 ? -2.548 -15.914 16.357 1.00 88.50 391 SER A CA 1
ATOM 2971 C C . SER A 1 391 ? -1.991 -14.762 17.194 1.00 88.50 391 SER A C 1
ATOM 2973 O O . SER A 1 391 ? -2.328 -14.670 18.369 1.00 88.50 391 SER A O 1
ATOM 2975 N N . LEU A 1 392 ? -1.154 -13.905 16.591 1.00 86.00 392 LEU A N 1
ATOM 2976 C CA . LEU A 1 392 ? -0.419 -12.824 17.257 1.00 86.00 392 LEU A CA 1
ATOM 2977 C C . LEU A 1 392 ? 0.324 -13.286 18.522 1.00 86.00 392 LEU A C 1
ATOM 2979 O O . LEU A 1 392 ? 0.399 -12.573 19.518 1.00 86.00 392 LEU A O 1
ATOM 2983 N N . VAL A 1 393 ? 0.859 -14.506 18.475 1.00 73.94 393 VAL A N 1
ATOM 2984 C CA . VAL A 1 393 ? 1.744 -15.052 19.505 1.00 73.94 393 VAL A CA 1
ATOM 2985 C C . VAL A 1 393 ? 3.155 -14.980 18.934 1.00 73.94 393 VAL A C 1
ATOM 2987 O O . VAL A 1 393 ? 3.437 -15.682 17.960 1.00 73.94 393 VAL A O 1
ATOM 2990 N N . PHE A 1 394 ? 3.986 -14.105 19.498 1.00 67.81 394 PHE A N 1
ATOM 2991 C CA . PHE A 1 394 ? 5.358 -13.838 19.059 1.00 67.81 394 PHE A CA 1
ATOM 2992 C C . PHE A 1 394 ? 6.358 -14.158 20.161 1.00 67.81 394 PHE A C 1
ATOM 2994 O O . PHE A 1 394 ? 6.019 -13.907 21.343 1.00 67.81 394 PHE A O 1
#

InterPro domains:
  IPR023631 Amidase signature domain [PF01425] (30-205)
  IPR036928 Amidase signature (AS) superfamily [G3DSA:3.90.1300.10] (4-210)
  IPR036928 Amidase signature (AS) superfamily [G3DSA:3.90.1300.10] (216-392)
  IPR036928 Amidase signature (AS) superfamily [SSF75304] (9-385)

pLDDT: mean 90.55, std 11.64, range [35.47, 98.75]

Solvent-accessible surface area (backbone atoms only — not comparable to full-atom values): 21034 Å² total; per-residue (Å²): 129,84,84,72,90,70,51,58,69,74,54,45,60,71,52,52,38,52,32,45,77,68,65,76,46,50,26,42,58,52,51,53,54,24,50,57,45,34,72,72,44,38,90,76,22,30,20,58,52,34,60,36,47,65,71,58,55,43,53,53,21,47,52,43,43,52,32,46,76,70,72,52,68,64,41,90,47,47,40,40,50,29,26,34,26,27,42,48,44,71,45,88,64,27,54,35,43,22,46,90,58,56,33,64,42,30,30,23,35,57,80,30,56,79,32,35,19,87,47,52,21,66,60,45,43,53,42,46,66,31,30,35,38,78,49,31,25,9,16,22,11,26,58,54,56,47,35,25,91,81,53,49,41,7,30,15,56,58,31,42,62,26,29,22,59,49,53,34,68,72,59,86,94,57,58,76,79,33,85,33,47,45,44,51,36,36,15,6,18,54,36,30,38,56,70,12,47,24,72,35,55,41,66,71,86,80,61,63,91,52,72,84,49,87,88,61,84,83,66,69,71,72,72,57,31,56,95,86,35,81,49,66,63,62,50,49,27,43,41,36,56,73,46,4,49,50,48,50,38,70,56,30,80,48,51,84,49,88,48,68,68,48,49,54,51,49,36,70,77,36,34,81,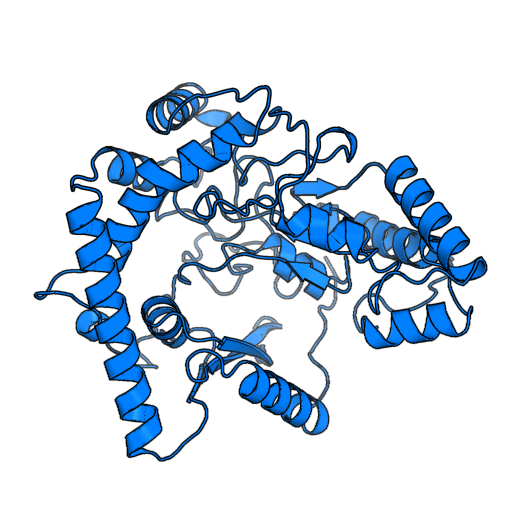63,56,27,36,89,93,43,67,62,48,62,39,45,52,52,22,69,70,52,81,81,51,74,65,60,49,50,50,50,51,50,53,37,26,53,44,24,41,51,59,53,49,52,53,33,60,76,70,70,48,76,60,54,74,44,58,57,71,41,62,64,56,42,46,30,46,43,34,61,28,46,69,50,74,45,80,70,53,56,42,90,90,60,43,36,73,45,34,38,26,39,35,33,52,74,93,33,55,67,59,53,54,51,49,51,53,54,48,60,76,75,47,80,80,76,88,70,50,84,77,79,130